Protein AF-0000000087667929 (afdb_homodimer)

pLDDT: mean 86.93, std 15.24, range [21.59, 98.5]

Foldseek 3Di:
DPFDFDFLVPDDFPAAQWKWWKDQVLLQKTKIKHKHWPQLQLQCVLVVDDPLQSFLLQQLQQVQQRVVCPDPAFWKKKKWWAADAQFGIWIWMDGPPFEIWIFTDGHPVRVVVCVVVVNSANLRRHDWTKIKIKTGRDDVDDIDIDIDISDSDHPQVRVQVSCCPVVVWRKGKDKAKDWDWDADPVRHIDIIIMMMMMMMTRHDPDCVLSDDFDPDDPDDDPPRPGPDHRPSVVLLNVLRVPDDNCLGGPSVCGGSNSQCVRRVVRRMTIGDIHGHHHDDPDDPVVVLVVLLPDDLVVQVVQDDPQWRWDADSINRDIDIDHSVSSDDPD/DPFDFDQLVVDDFPAAQWKWWKDQVLLQKTKIKHKHWPQLQLQCVLVVDDPLQSFLLQQLQQVQQRVVCPDPAFWKKKKWWAADAQFGIWIWMDGPPFEIWIFTDGHPVRVVVCVVVVNSANLRRHHWTKIKIKTGRDDVDDIDIDIDISDSDHPQVRVQVSCCPVVVWRKGKDKAKDWDWDADPVRHIDIIIMMMMMMMTRHDPDCVLSDDFDPPDPDPDPPRPGPDHRPSVVLLNVLRVVDDNCLGGPSVCGGSNSQCVRRVVRRMTIGDIHGHHHDDPDDPVVVLVVLLPDDLVVQVVQDDPQWHWDADSINRDIDIDHSVSSDDDD

Radius of gyration: 27.66 Å; Cα contacts (8 Å, |Δi|>4): 1406; chains: 2; bounding box: 73×86×80 Å

Solvent-accessible surface area (backbone atoms only — not comparable to full-atom values): 34828 Å² total; per-residue (Å²): 130,82,76,76,64,43,53,54,91,74,56,77,73,70,55,64,33,19,38,33,37,34,35,24,68,71,40,29,30,38,36,35,32,32,28,34,24,73,46,50,28,55,59,44,56,76,67,62,52,58,65,59,57,39,40,45,50,40,36,46,41,42,53,28,50,57,55,38,68,62,53,55,53,61,35,36,32,34,39,36,37,42,28,74,24,29,35,33,33,38,40,20,37,22,35,61,85,35,30,30,44,46,38,73,46,65,41,70,68,53,37,52,53,28,56,74,69,67,44,57,49,62,28,53,28,29,30,53,40,37,38,34,43,35,40,34,59,46,93,81,42,74,46,36,36,37,38,36,63,40,80,61,56,47,72,38,56,50,53,21,49,47,32,36,66,76,61,53,29,54,39,50,47,46,65,18,53,40,80,42,79,47,60,45,98,85,64,44,84,35,80,43,41,24,20,9,32,38,39,43,33,49,60,56,89,56,67,75,61,54,36,46,43,53,79,73,57,89,73,83,71,77,79,64,65,76,41,65,66,38,66,43,45,53,51,52,53,54,45,61,67,65,63,47,52,60,63,36,39,36,84,84,53,43,62,56,51,51,51,42,73,62,31,52,92,40,54,42,31,38,43,80,58,42,63,50,41,70,45,68,86,78,42,72,68,59,53,48,55,58,56,50,72,48,51,72,68,58,50,58,71,50,45,54,95,75,26,34,70,48,62,41,78,54,76,61,51,69,46,76,38,52,59,77,76,51,55,72,84,125,128,81,75,74,66,43,52,55,90,75,54,78,72,71,54,63,34,20,39,34,38,34,37,25,68,70,39,29,31,38,36,35,32,33,28,34,24,72,45,52,29,55,59,46,55,73,67,63,53,57,68,60,57,38,40,45,50,39,36,47,40,43,53,30,49,58,56,38,69,64,55,55,53,61,34,35,31,33,38,37,38,43,29,75,24,28,36,34,34,39,39,21,38,22,34,59,89,36,30,30,43,46,38,74,45,66,41,68,68,52,38,52,52,27,55,73,68,67,45,57,48,62,28,53,27,30,31,54,41,37,37,34,43,34,40,35,59,46,91,83,42,74,46,38,38,38,37,37,61,40,80,61,57,46,72,38,56,51,52,22,49,48,33,37,66,76,60,55,29,54,38,49,46,48,67,16,54,42,80,43,78,47,59,45,98,84,66,45,83,37,81,44,42,26,18,9,32,37,40,42,32,49,60,56,90,55,66,77,60,54,36,46,42,53,78,75,57,86,76,83,70,77,79,63,65,76,42,66,64,38,66,45,46,52,50,52,51,54,45,60,67,66,62,47,52,62,62,36,38,37,84,83,53,45,62,57,52,51,49,42,72,64,31,52,93,40,53,42,31,37,41,80,57,43,63,50,41,70,46,69,86,78,42,72,68,59,52,49,56,58,54,50,72,48,51,71,67,58,49,58,71,50,44,54,96,76,25,34,71,49,62,41,77,54,77,63,52,70,46,77,37,52,60,76,75,51,54,70,85,124

Nearest PDB structures (foldseek):
  1vq0-assembly1_B  TM=7.973E-01  e=7.414E-22  Thermotoga maritima
  1vzy-assembly1_A  TM=7.755E-01  e=7.350E-21  Bacillus subtilis subsp. subtilis str. 168
  3m7m-assembly1_X  TM=8.673E-01  e=1.211E-18  Escherichia coli K-12
  1hw7-assembly1_A-2  TM=6.916E-01  e=9.088E-19  Escherichia coli
  1i7f-assembly1_A-2  TM=6.884E-01  e=6.387E-18  Escherichia coli

Organism: NCBI:txid484088

Structure (mmCIF, N/CA/C/O backbone):
data_AF-0000000087667929-model_v1
#
loop_
_entity.id
_entity.type
_entity.pdbx_description
1 polymer 'Hsp33 family molecular chaperone'
#
loop_
_atom_site.group_PDB
_atom_site.id
_atom_site.type_symbol
_atom_site.label_atom_id
_atom_site.label_alt_id
_atom_site.label_comp_id
_atom_site.label_asym_id
_atom_site.label_entity_id
_atom_site.label_seq_id
_atom_site.pdbx_PDB_ins_code
_atom_site.Cartn_x
_atom_site.Cartn_y
_atom_site.Cartn_z
_atom_site.occupancy
_atom_site.B_iso_or_equiv
_atom_site.auth_seq_id
_atom_site.auth_comp_id
_atom_site.auth_asym_id
_atom_site.auth_atom_id
_atom_site.pdbx_PDB_model_num
ATOM 1 N N . MET A 1 1 ? -27.391 11.938 -8.742 1 22.92 1 MET A N 1
ATOM 2 C CA . MET A 1 1 ? -27.234 13.367 -8.992 1 22.92 1 MET A CA 1
ATOM 3 C C . MET A 1 1 ? -25.766 13.734 -9.125 1 22.92 1 MET A C 1
ATOM 5 O O . MET A 1 1 ? -24.969 13.469 -8.227 1 22.92 1 MET A O 1
ATOM 9 N N . ALA A 1 2 ? -25.188 13.758 -10.352 1 35.25 2 ALA A N 1
ATOM 10 C CA . ALA A 1 2 ? -23.844 14.219 -10.641 1 35.25 2 ALA A CA 1
ATOM 11 C C . ALA A 1 2 ? -23.5 15.469 -9.836 1 35.25 2 ALA A C 1
ATOM 13 O O . ALA A 1 2 ? -24.188 16.5 -9.961 1 35.25 2 ALA A O 1
ATOM 14 N N . GLU A 1 3 ? -22.891 15.367 -8.75 1 39.5 3 GLU A N 1
ATOM 15 C CA . GLU A 1 3 ? -22.594 16.578 -7.992 1 39.5 3 GLU A CA 1
ATOM 16 C C . GLU A 1 3 ? -22.062 17.688 -8.898 1 39.5 3 GLU A C 1
ATOM 18 O O . GLU A 1 3 ? -21.219 17.422 -9.766 1 39.5 3 GLU A O 1
ATOM 23 N N . SER A 1 4 ? -22.797 18.688 -9 1 45.97 4 SER A N 1
ATOM 24 C CA . SER A 1 4 ? -22.609 19.859 -9.859 1 45.97 4 SER A CA 1
ATOM 25 C C . SER A 1 4 ? -21.203 20.453 -9.68 1 45.97 4 SER A C 1
ATOM 27 O O . SER A 1 4 ? -20.859 20.906 -8.586 1 45.97 4 SER A O 1
ATOM 29 N N . ALA A 1 5 ? -20.297 20.016 -10.367 1 54.88 5 ALA A N 1
ATOM 30 C CA . ALA A 1 5 ? -19 20.688 -10.469 1 54.88 5 ALA A CA 1
ATOM 31 C C . ALA A 1 5 ? -19.188 22.156 -10.836 1 54.88 5 ALA A C 1
ATOM 33 O O . ALA A 1 5 ? -19.891 22.484 -11.797 1 54.88 5 ALA A O 1
ATOM 34 N N . ALA A 1 6 ? -18.891 23.109 -9.914 1 47.69 6 ALA A N 1
ATOM 35 C CA . ALA A 1 6 ? -18.906 24.516 -10.273 1 47.69 6 ALA A CA 1
ATOM 36 C C . ALA A 1 6 ? -17.547 24.953 -10.812 1 47.69 6 ALA A C 1
ATOM 38 O O . ALA A 1 6 ? -16.5 24.5 -10.328 1 47.69 6 ALA A O 1
ATOM 39 N N . SER A 1 7 ? -17.547 25.656 -11.836 1 52.34 7 SER A N 1
ATOM 40 C CA . SER A 1 7 ? -16.312 26.328 -12.25 1 52.34 7 SER A CA 1
ATOM 41 C C . SER A 1 7 ? -15.812 27.266 -11.164 1 52.34 7 SER A C 1
ATOM 43 O O . SER A 1 7 ? -16.609 27.844 -10.414 1 52.34 7 SER A O 1
ATOM 45 N N . LEU A 1 8 ? -14.609 27.297 -10.68 1 53.62 8 LEU A N 1
ATOM 46 C CA . LEU A 1 8 ? -14 28.016 -9.562 1 53.62 8 LEU A CA 1
ATOM 47 C C . LEU A 1 8 ? -14.492 29.453 -9.516 1 53.62 8 LEU A C 1
ATOM 49 O O . LEU A 1 8 ? -14.57 30.062 -8.438 1 53.62 8 LEU A O 1
ATOM 53 N N . GLY A 1 9 ? -14.898 30.078 -10.648 1 47.22 9 GLY A N 1
ATOM 54 C CA . GLY A 1 9 ? -15.391 31.453 -10.594 1 47.22 9 GLY A CA 1
ATOM 55 C C . GLY A 1 9 ? -16.672 31.594 -9.797 1 47.22 9 GLY A C 1
ATOM 56 O O . GLY A 1 9 ? -17.062 32.688 -9.422 1 47.22 9 GLY A O 1
ATOM 57 N N . GLN A 1 10 ? -17.375 30.562 -9.625 1 50.12 10 GLN A N 1
ATOM 58 C CA . GLN A 1 10 ? -18.703 30.641 -9.016 1 50.12 10 GLN A CA 1
ATOM 59 C C . GLN A 1 10 ? -18.656 30.219 -7.551 1 50.12 10 GLN A C 1
ATOM 61 O O . GLN A 1 10 ? -19.688 30.203 -6.871 1 50.12 10 GLN A O 1
ATOM 66 N N . PHE A 1 11 ? -17.5 29.828 -7.094 1 52.03 11 PHE A N 1
ATOM 67 C CA . PHE A 1 11 ? -17.516 29.141 -5.805 1 52.03 11 PHE A CA 1
ATOM 68 C C . PHE A 1 11 ? -17.219 30.125 -4.672 1 52.03 11 PHE A C 1
ATOM 70 O O . PHE A 1 11 ? -16.406 31.047 -4.836 1 52.03 11 PHE A O 1
ATOM 77 N N . ASP A 1 12 ? -18.109 30.172 -3.773 1 65.44 12 ASP A N 1
ATOM 78 C CA . ASP A 1 12 ? -17.781 30.688 -2.449 1 65.44 12 ASP A CA 1
ATOM 79 C C . ASP A 1 12 ? -16.609 29.922 -1.838 1 65.44 12 ASP A C 1
ATOM 81 O O . ASP A 1 12 ? -16.406 28.75 -2.15 1 65.44 12 ASP A O 1
ATOM 85 N N . PHE A 1 13 ? -15.625 30.578 -1.17 1 83.44 13 PHE A N 1
ATOM 86 C CA . PHE A 1 13 ? -14.445 30 -0.544 1 83.44 13 PHE A CA 1
ATOM 87 C C . PHE A 1 13 ? -14.844 29 0.536 1 83.44 13 PHE A C 1
ATOM 89 O O . PHE A 1 13 ? -15.727 29.281 1.349 1 83.44 13 PHE A O 1
ATOM 96 N N . ALA A 1 14 ? -14.359 27.797 0.462 1 88.38 14 ALA A N 1
ATOM 97 C CA . ALA A 1 14 ? -14.625 26.734 1.43 1 88.38 14 ALA A CA 1
ATOM 98 C C . ALA A 1 14 ? -14.219 27.172 2.838 1 88.38 14 ALA A C 1
ATOM 100 O O . ALA A 1 14 ? -14.867 26.797 3.816 1 88.38 14 ALA A O 1
ATOM 101 N N . GLY A 1 15 ? -13.258 28.094 2.92 1 91.81 15 GLY A N 1
ATOM 102 C CA . GLY A 1 15 ? -12.75 28.5 4.219 1 91.81 15 GLY A CA 1
ATOM 103 C C . GLY A 1 15 ? -11.836 27.484 4.859 1 91.81 15 GLY A C 1
ATOM 104 O O . GLY A 1 15 ? -11.492 26.469 4.238 1 91.81 15 GLY A O 1
ATOM 105 N N . ASP A 1 16 ? -11.438 27.766 6.086 1 94.94 16 ASP A N 1
ATOM 106 C CA . ASP A 1 16 ? -10.523 26.891 6.812 1 94.94 16 ASP A CA 1
ATOM 107 C C . ASP A 1 16 ? -11.195 25.578 7.176 1 94.94 16 ASP A C 1
ATOM 109 O O . ASP A 1 16 ? -12.406 25.531 7.387 1 94.94 16 ASP A O 1
ATOM 113 N N . ASP A 1 17 ? -10.406 24.531 7.266 1 97.88 17 ASP A N 1
ATOM 114 C CA . ASP A 1 17 ? -10.812 23.219 7.773 1 97.88 17 ASP A CA 1
ATOM 115 C C . ASP A 1 17 ? -11.852 22.578 6.859 1 97.88 17 ASP A C 1
ATOM 117 O O . ASP A 1 17 ? -12.773 21.906 7.336 1 97.88 17 ASP A O 1
ATOM 121 N N . HIS A 1 18 ? -11.766 22.906 5.598 1 97.31 18 HIS A N 1
ATOM 122 C CA . HIS A 1 18 ? -12.547 22.25 4.551 1 97.31 18 HIS A CA 1
ATOM 123 C C . HIS A 1 18 ? -11.648 21.75 3.424 1 97.31 18 HIS A C 1
ATOM 125 O O . HIS A 1 18 ? -10.891 22.531 2.834 1 97.31 18 HIS A O 1
ATOM 131 N N . VAL A 1 19 ? -11.734 20.484 3.146 1 97.56 19 VAL A N 1
ATOM 132 C CA . VAL A 1 19 ? -10.977 19.891 2.039 1 97.56 19 VAL A CA 1
ATOM 133 C C . VAL A 1 19 ? -11.734 20.109 0.73 1 97.56 19 VAL A C 1
ATOM 135 O O . VAL A 1 19 ? -12.938 19.844 0.647 1 97.56 19 VAL A O 1
ATOM 138 N N . VAL A 1 20 ? -11.047 20.609 -0.287 1 96.56 20 VAL A N 1
ATOM 139 C CA . VAL A 1 20 ? -11.672 20.891 -1.578 1 96.56 20 VAL A CA 1
ATOM 140 C C . VAL A 1 20 ? -11.141 19.906 -2.625 1 96.56 20 VAL A C 1
ATOM 142 O O . VAL A 1 20 ? -10.008 20.047 -3.098 1 96.56 20 VAL A O 1
ATOM 145 N N . PRO A 1 21 ? -11.961 18.891 -2.99 1 95.19 21 PRO A N 1
ATOM 146 C CA . PRO A 1 21 ? -11.57 18.078 -4.141 1 95.19 21 PRO A CA 1
ATOM 147 C C . PRO A 1 21 ? -11.633 18.844 -5.461 1 95.19 21 PRO A C 1
ATOM 149 O O . PRO A 1 21 ? -12.477 19.719 -5.629 1 95.19 21 PRO A O 1
ATOM 152 N N . PHE A 1 22 ? -10.727 18.516 -6.387 1 94.94 22 PHE A N 1
ATOM 153 C CA . PHE A 1 22 ? -10.742 19.219 -7.664 1 94.94 22 PHE A CA 1
ATOM 154 C C . PHE A 1 22 ? -10.281 18.297 -8.789 1 94.94 22 PHE A C 1
ATOM 156 O O . PHE A 1 22 ? -9.766 17.203 -8.531 1 94.94 22 PHE A O 1
ATOM 163 N N . GLN A 1 23 ? -10.539 18.656 -9.961 1 94.44 23 GLN A N 1
ATOM 164 C CA . GLN A 1 23 ? -10.117 17.969 -11.18 1 94.44 23 GLN A CA 1
ATOM 165 C C . GLN A 1 23 ? -9.68 18.953 -12.25 1 94.44 23 GLN A C 1
ATOM 167 O O . GLN A 1 23 ? -10.258 20.031 -12.375 1 94.44 23 GLN A O 1
ATOM 172 N N . VAL A 1 24 ? -8.609 18.625 -12.898 1 95.5 24 VAL A N 1
ATOM 173 C CA . VAL A 1 24 ? -8.125 19.406 -14.039 1 95.5 24 VAL A CA 1
ATOM 174 C C . VAL A 1 24 ? -8.172 18.547 -15.305 1 95.5 24 VAL A C 1
ATOM 176 O O . VAL A 1 24 ? -7.195 17.891 -15.664 1 95.5 24 VAL A O 1
ATOM 179 N N . ASP A 1 25 ? -9.141 18.641 -16.078 1 89.62 25 ASP A N 1
ATOM 180 C CA . ASP A 1 25 ? -9.398 17.75 -17.219 1 89.62 25 ASP A CA 1
ATOM 181 C C . ASP A 1 25 ? -8.305 17.875 -18.266 1 89.62 25 ASP A C 1
ATOM 183 O O . ASP A 1 25 ? -7.844 16.875 -18.812 1 89.62 25 ASP A O 1
ATOM 187 N N . GLY A 1 26 ? -7.898 19 -18.531 1 92.19 26 GLY A N 1
ATOM 188 C CA . GLY A 1 26 ? -6.91 19.25 -19.562 1 92.19 26 GLY A CA 1
ATOM 189 C C . GLY A 1 26 ? -5.555 18.641 -19.25 1 92.19 26 GLY A C 1
ATOM 190 O O . GLY A 1 26 ? -4.711 18.516 -20.141 1 92.19 26 GLY A O 1
ATOM 191 N N . LEU A 1 27 ? -5.367 18.203 -18 1 94.25 27 LEU A N 1
ATOM 192 C CA . LEU A 1 27 ? -4.078 17.656 -17.594 1 94.25 27 LEU A CA 1
ATOM 193 C C . LEU A 1 27 ? -4.227 16.25 -17.062 1 94.25 27 LEU A C 1
ATOM 195 O O . LEU A 1 27 ? -3.25 15.633 -16.625 1 94.25 27 LEU A O 1
ATOM 199 N N . ASP A 1 28 ? -5.469 15.734 -17.031 1 92.31 28 ASP A N 1
ATOM 200 C CA . ASP A 1 28 ? -5.75 14.414 -16.469 1 92.31 28 ASP A CA 1
ATOM 201 C C . ASP A 1 28 ? -5.289 14.312 -15.023 1 92.31 28 ASP A C 1
ATOM 203 O O . ASP A 1 28 ? -4.625 13.344 -14.641 1 92.31 28 ASP A O 1
ATOM 207 N N . VAL A 1 29 ? -5.629 15.383 -14.289 1 94.38 29 VAL A N 1
ATOM 208 C CA . VAL A 1 29 ? -5.203 15.453 -12.891 1 94.38 29 VAL A CA 1
ATOM 209 C C . VAL A 1 29 ? -6.426 15.531 -11.984 1 94.38 29 VAL A C 1
ATOM 211 O O . VAL A 1 29 ? -7.398 16.219 -12.305 1 94.38 29 VAL A O 1
ATOM 214 N N . ARG A 1 30 ? -6.363 14.844 -10.945 1 94 30 ARG A N 1
ATOM 215 C CA . ARG A 1 30 ? -7.285 14.961 -9.82 1 94 30 ARG A CA 1
ATOM 216 C C . ARG A 1 30 ? -6.531 15.227 -8.523 1 94 30 ARG A C 1
ATOM 218 O O . ARG A 1 30 ? -5.367 14.852 -8.391 1 94 30 ARG A O 1
ATOM 225 N N . GLY A 1 31 ? -7.234 15.914 -7.633 1 95.56 31 GLY A N 1
ATOM 226 C CA . GLY A 1 31 ? -6.531 16.219 -6.398 1 95.56 31 GLY A CA 1
ATOM 227 C C . GLY A 1 31 ? -7.445 16.75 -5.309 1 95.56 31 GLY A C 1
ATOM 228 O O . GLY A 1 31 ? -8.672 16.672 -5.422 1 95.56 31 GLY A O 1
ATOM 229 N N . ARG A 1 32 ? -6.797 17.141 -4.238 1 97.56 32 ARG A N 1
ATOM 230 C CA . ARG A 1 32 ? -7.414 17.781 -3.088 1 97.56 32 ARG A CA 1
ATOM 231 C C . ARG A 1 32 ? -6.512 18.875 -2.516 1 97.56 32 ARG A C 1
ATOM 233 O O . ARG A 1 32 ? -5.285 18.75 -2.578 1 97.56 32 ARG A O 1
ATOM 240 N N . ALA A 1 33 ? -7.176 19.844 -2.033 1 98 33 ALA A N 1
ATOM 241 C CA . ALA A 1 33 ? -6.48 20.953 -1.362 1 98 33 ALA A CA 1
ATOM 242 C C . ALA A 1 33 ? -7.195 21.344 -0.073 1 98 33 ALA A C 1
ATOM 244 O O . ALA A 1 33 ? -8.414 21.188 0.041 1 98 33 ALA A O 1
ATOM 245 N N . VAL A 1 34 ? -6.359 21.875 0.867 1 98 34 VAL A N 1
ATOM 246 C CA . VAL A 1 34 ? -6.977 22.25 2.137 1 98 34 VAL A CA 1
ATOM 247 C C . VAL A 1 34 ? -6.141 23.328 2.824 1 98 34 VAL A C 1
ATOM 249 O O . VAL A 1 34 ? -4.926 23.391 2.625 1 98 34 VAL A O 1
ATOM 252 N N . GLN A 1 35 ? -6.812 24.156 3.494 1 97.5 35 GLN A N 1
ATOM 253 C CA . GLN A 1 35 ? -6.227 25.031 4.504 1 97.5 35 GLN A CA 1
ATOM 254 C C . GLN A 1 35 ? -6.832 24.766 5.879 1 97.5 35 GLN A C 1
ATOM 256 O O . GLN A 1 35 ? -8.055 24.75 6.035 1 97.5 35 GLN A O 1
ATOM 261 N N . LEU A 1 36 ? -5.938 24.484 6.789 1 97.94 36 LEU A N 1
ATOM 262 C CA . LEU A 1 36 ? -6.367 24.203 8.148 1 97.94 36 LEU A CA 1
ATOM 263 C C . LEU A 1 36 ? -6.066 25.375 9.078 1 97.94 36 LEU A C 1
ATOM 265 O O . LEU A 1 36 ? -4.984 25.969 9.008 1 97.94 36 LEU A O 1
ATOM 269 N N . GLY A 1 37 ? -7.043 25.734 9.93 1 96.19 37 GLY A N 1
ATOM 270 C CA . GLY A 1 37 ? -6.879 26.828 10.867 1 96.19 37 GLY A CA 1
ATOM 271 C C . GLY A 1 37 ? -7.352 26.484 12.273 1 96.19 37 GLY A C 1
ATOM 272 O O . GLY A 1 37 ? -6.594 25.922 13.062 1 96.19 37 GLY A O 1
ATOM 273 N N . PRO A 1 38 ? -8.664 26.75 12.539 1 94.94 38 PRO A N 1
ATOM 274 C CA . PRO A 1 38 ? -9.172 26.547 13.906 1 94.94 38 PRO A CA 1
ATOM 275 C C . PRO A 1 38 ? -8.945 25.125 14.406 1 94.94 38 PRO A C 1
ATOM 277 O O . PRO A 1 38 ? -8.531 24.922 15.555 1 94.94 38 PRO A O 1
ATOM 280 N N . MET A 1 39 ? -9.211 24.156 13.625 1 96.44 39 MET A N 1
ATOM 281 C CA . MET A 1 39 ? -9.039 22.766 14.039 1 96.44 39 MET A CA 1
ATOM 282 C C . MET A 1 39 ? -7.57 22.469 14.352 1 96.44 39 MET A C 1
ATOM 284 O O . MET A 1 39 ? -7.262 21.859 15.367 1 96.44 39 MET A O 1
ATOM 288 N N . LEU A 1 40 ? -6.762 22.922 13.484 1 97.56 40 LEU A N 1
ATOM 289 C CA . LEU A 1 40 ? -5.328 22.719 13.656 1 97.56 40 LEU A CA 1
ATOM 290 C C . LEU A 1 40 ? -4.828 23.406 14.922 1 97.56 40 LEU A C 1
ATOM 292 O O . LEU A 1 40 ? -4.07 22.828 15.695 1 97.56 40 LEU A O 1
ATOM 296 N N . ASP A 1 41 ? -5.281 24.609 15.055 1 94.88 41 ASP A N 1
ATOM 297 C CA . ASP A 1 41 ? -4.891 25.406 16.219 1 94.88 41 ASP A CA 1
ATOM 298 C C . ASP A 1 41 ? -5.262 24.688 17.516 1 94.88 41 ASP A C 1
ATOM 300 O O . ASP A 1 41 ? -4.461 24.641 18.453 1 94.88 41 ASP A O 1
ATOM 304 N N . ALA A 1 42 ? -6.402 24.203 17.578 1 94.69 42 ALA A N 1
ATOM 305 C CA . ALA A 1 42 ? -6.883 23.5 18.781 1 94.69 42 ALA A CA 1
ATOM 306 C C . ALA A 1 42 ? -6.012 22.297 19.094 1 94.69 42 ALA A C 1
ATOM 308 O O . ALA A 1 42 ? -5.645 22.062 20.25 1 94.69 42 ALA A O 1
ATOM 309 N N . ILE A 1 43 ? -5.629 21.516 18.094 1 95.38 43 ILE A N 1
ATOM 310 C CA . ILE A 1 43 ? -4.84 20.297 18.266 1 95.38 43 ILE A CA 1
ATOM 311 C C . ILE A 1 43 ? -3.438 20.656 18.75 1 95.38 43 ILE A C 1
ATOM 313 O O . ILE A 1 43 ? -2.92 20.047 19.672 1 95.38 43 ILE A O 1
ATOM 317 N N . LEU A 1 44 ? -2.855 21.656 18.203 1 96.19 44 LEU A N 1
ATOM 318 C CA . LEU A 1 44 ? -1.471 22 18.5 1 96.19 44 LEU A CA 1
ATOM 319 C C . LEU A 1 44 ? -1.369 22.719 19.844 1 96.19 44 LEU A C 1
ATOM 321 O O . LEU A 1 44 ? -0.427 22.484 20.609 1 96.19 44 LEU A O 1
ATOM 325 N N . GLU A 1 45 ? -2.301 23.531 20.156 1 91.38 45 GLU A N 1
ATOM 326 C CA . GLU A 1 45 ? -2.252 24.344 21.375 1 91.38 45 GLU A CA 1
ATOM 327 C C . GLU A 1 45 ? -2.473 23.5 22.625 1 91.38 45 GLU A C 1
ATOM 329 O O . GLU A 1 45 ? -1.939 23.797 23.688 1 91.38 45 GLU A O 1
ATOM 334 N N . ARG A 1 46 ? -3.211 22.516 22.422 1 90.88 46 ARG A N 1
ATOM 335 C CA . ARG A 1 46 ? -3.543 21.672 23.562 1 90.88 46 ARG A CA 1
ATOM 336 C C . ARG A 1 46 ? -2.285 21.078 24.188 1 90.88 46 ARG A C 1
ATOM 338 O O . ARG A 1 46 ? -2.24 20.828 25.406 1 90.88 46 ARG A O 1
ATOM 345 N N . HIS A 1 47 ? -1.257 20.906 23.484 1 90.75 47 HIS A N 1
ATOM 346 C CA . HIS A 1 47 ? -0.035 20.281 23.984 1 90.75 47 HIS A CA 1
ATOM 347 C C . HIS A 1 47 ? 1.098 21.297 24.094 1 90.75 47 HIS A C 1
ATOM 349 O O . HIS A 1 47 ? 2.191 20.953 24.562 1 90.75 47 HIS A O 1
ATOM 355 N N . HIS A 1 48 ? 0.856 22.469 23.672 1 91.56 48 HIS A N 1
ATOM 356 C CA . HIS A 1 48 ? 1.854 23.531 23.688 1 91.56 48 HIS A CA 1
ATOM 357 C C . HIS A 1 48 ? 3.178 23.047 23.109 1 91.56 48 HIS A C 1
ATOM 359 O O . HIS A 1 48 ? 4.23 23.203 23.734 1 91.56 48 HIS A O 1
ATOM 365 N N . TYR A 1 49 ? 3.125 22.516 22 1 95.94 49 TYR A N 1
ATOM 366 C CA . TYR A 1 49 ? 4.316 22.016 21.328 1 95.94 49 TYR A CA 1
ATOM 367 C C . TYR A 1 49 ? 5.285 23.156 21.016 1 95.94 49 TYR A C 1
ATOM 369 O O . TYR A 1 49 ? 4.863 24.25 20.641 1 95.94 49 TYR A O 1
ATOM 377 N N . PRO A 1 50 ? 6.609 22.797 21.172 1 96.38 50 PRO A N 1
ATOM 378 C CA . PRO A 1 50 ? 7.555 23.75 20.578 1 96.38 50 PRO A CA 1
ATOM 379 C C . PRO A 1 50 ? 7.332 23.969 19.094 1 96.38 50 PRO A C 1
ATOM 381 O O . PRO A 1 50 ? 6.883 23.047 18.391 1 96.38 50 PRO A O 1
ATOM 384 N N . ALA A 1 51 ? 7.703 25.109 18.578 1 96.25 51 ALA A N 1
ATOM 385 C CA . ALA A 1 51 ? 7.344 25.547 17.234 1 96.25 51 ALA A CA 1
ATOM 386 C C . ALA A 1 51 ? 7.797 24.547 16.172 1 96.25 51 ALA A C 1
ATOM 388 O O . ALA A 1 51 ? 7.027 24.188 15.281 1 96.25 51 ALA A O 1
ATOM 389 N N . PRO A 1 52 ? 9.07 24.031 16.25 1 97.19 52 PRO A N 1
ATOM 390 C CA . PRO A 1 52 ? 9.484 23.078 15.211 1 97.19 52 PR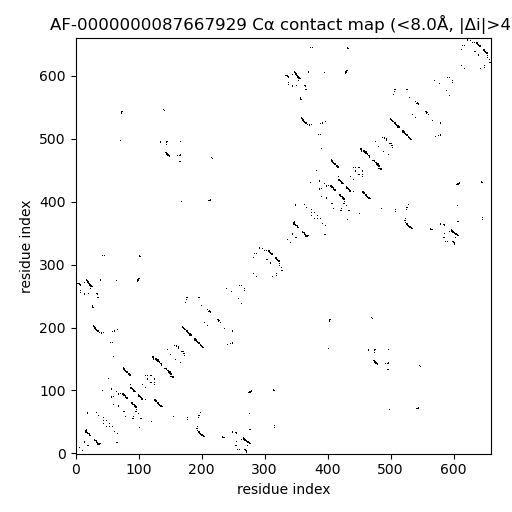O A CA 1
ATOM 391 C C . PRO A 1 52 ? 8.648 21.797 15.211 1 97.19 52 PRO A C 1
ATOM 393 O O . PRO A 1 52 ? 8.359 21.25 14.148 1 97.19 52 PRO A O 1
ATOM 396 N N . VAL A 1 53 ? 8.266 21.359 16.375 1 97.69 53 VAL A N 1
ATOM 397 C CA . VAL A 1 53 ? 7.453 20.141 16.5 1 97.69 53 VAL A CA 1
ATOM 398 C C . VAL A 1 53 ? 6.039 20.422 15.984 1 97.69 53 VAL A C 1
ATOM 400 O O . VAL A 1 53 ? 5.461 19.594 15.273 1 97.69 53 VAL A O 1
ATOM 403 N N . ALA A 1 54 ? 5.52 21.562 16.344 1 97.69 54 ALA A N 1
ATOM 404 C CA . ALA A 1 54 ? 4.184 21.953 15.906 1 97.69 54 ALA A CA 1
ATOM 405 C C . ALA A 1 54 ? 4.109 22.031 14.383 1 97.69 54 ALA A C 1
ATOM 407 O O . ALA A 1 54 ? 3.137 21.562 13.781 1 97.69 54 ALA A O 1
ATOM 408 N N . ARG A 1 55 ? 5.117 22.609 13.805 1 97 55 ARG A N 1
ATOM 409 C CA . ARG A 1 55 ? 5.16 22.734 12.352 1 97 55 ARG A CA 1
ATOM 410 C C . ARG A 1 55 ? 5.172 21.375 11.688 1 97 55 ARG A C 1
ATOM 412 O O . ARG A 1 55 ? 4.438 21.125 10.727 1 97 55 ARG A O 1
ATOM 419 N N . LEU A 1 56 ? 6.008 20.516 12.188 1 97.5 56 LEU A N 1
ATOM 420 C CA . LEU A 1 56 ? 6.113 19.172 11.656 1 97.5 56 LEU A CA 1
ATOM 421 C C . LEU A 1 56 ? 4.789 18.422 11.789 1 97.5 56 LEU A C 1
ATOM 423 O O . LEU A 1 56 ? 4.332 17.781 10.836 1 97.5 56 LEU A O 1
ATOM 427 N N . LEU A 1 57 ? 4.18 18.484 12.945 1 98 57 LEU A N 1
ATOM 428 C CA . LEU A 1 57 ? 2.906 17.812 13.18 1 98 57 LEU A CA 1
ATOM 429 C C . LEU A 1 57 ? 1.812 18.406 12.297 1 98 57 LEU A C 1
ATOM 431 O O . LEU A 1 57 ? 0.949 17.672 11.805 1 98 57 LEU A O 1
ATOM 435 N N . ALA A 1 58 ? 1.84 19.688 12.117 1 98.12 58 ALA A N 1
ATOM 436 C CA . ALA A 1 58 ? 0.864 20.344 11.258 1 98.12 58 ALA A CA 1
ATOM 437 C C . ALA A 1 58 ? 0.928 19.797 9.836 1 98.12 58 ALA A C 1
ATOM 439 O O . ALA A 1 58 ? -0.105 19.516 9.227 1 98.12 58 ALA A O 1
ATOM 440 N N . GLU A 1 59 ? 2.092 19.641 9.312 1 97.62 59 GLU A N 1
ATOM 441 C CA . GLU A 1 59 ? 2.254 19.094 7.973 1 97.62 59 GLU A CA 1
ATOM 442 C C . GLU A 1 59 ? 1.717 17.672 7.895 1 97.62 59 GLU A C 1
ATOM 444 O O . GLU A 1 59 ? 1.061 17.297 6.918 1 97.62 59 GLU A O 1
ATOM 449 N N . ALA A 1 60 ? 1.996 16.922 8.898 1 98.06 60 ALA A N 1
ATOM 450 C CA . ALA A 1 60 ? 1.498 15.547 8.945 1 98.06 60 ALA A CA 1
ATOM 451 C C . ALA A 1 60 ? -0.028 15.523 8.977 1 98.06 60 ALA A C 1
ATOM 453 O O . ALA A 1 60 ? -0.654 14.664 8.352 1 98.06 60 ALA A O 1
ATOM 454 N N . ILE A 1 61 ? -0.576 16.391 9.727 1 98.44 61 ILE A N 1
ATOM 455 C CA . ILE A 1 61 ? -2.029 16.484 9.828 1 98.44 61 ILE A CA 1
ATOM 456 C C . ILE A 1 61 ? -2.619 16.828 8.461 1 98.44 61 ILE A C 1
ATOM 458 O O . ILE A 1 61 ? -3.602 16.219 8.031 1 98.44 61 ILE A O 1
ATOM 462 N N . VAL A 1 62 ? -2.014 17.797 7.797 1 98.5 62 VAL A N 1
ATOM 463 C CA . VAL A 1 62 ? -2.48 18.188 6.469 1 98.5 62 VAL A CA 1
ATOM 464 C C . VAL A 1 62 ? -2.426 16.969 5.539 1 98.5 62 VAL A C 1
ATOM 466 O O . VAL A 1 62 ? -3.398 16.672 4.84 1 98.5 62 VAL A O 1
ATOM 469 N N . LEU A 1 63 ? -1.298 16.281 5.535 1 97.81 63 LEU A N 1
ATOM 470 C CA . LEU A 1 63 ? -1.138 15.094 4.707 1 97.81 63 LEU A CA 1
ATOM 471 C C . LEU A 1 63 ? -2.217 14.062 5.023 1 97.81 63 LEU A C 1
ATOM 473 O O . LEU A 1 63 ? -2.834 13.508 4.113 1 97.81 63 LEU A O 1
ATOM 477 N N . THR A 1 64 ? -2.463 13.852 6.289 1 98 64 THR A N 1
ATOM 478 C CA . THR A 1 64 ? -3.439 12.875 6.754 1 98 64 THR A CA 1
ATOM 479 C C . THR A 1 64 ? -4.844 13.242 6.285 1 98 64 THR A C 1
ATOM 481 O O . THR A 1 64 ? -5.594 12.383 5.816 1 98 64 THR A O 1
ATOM 484 N N . VAL A 1 65 ? -5.156 14.461 6.387 1 98.06 65 VAL A N 1
ATOM 485 C CA . VAL A 1 65 ? -6.477 14.953 6.004 1 98.06 65 VAL A CA 1
ATOM 486 C C . VAL A 1 65 ? -6.66 14.812 4.496 1 98.06 65 VAL A C 1
ATOM 488 O O . VAL A 1 65 ? -7.711 14.359 4.031 1 98.06 65 VAL A O 1
ATOM 491 N N . LEU A 1 66 ? -5.676 15.219 3.713 1 97.5 66 LEU A N 1
ATOM 492 C CA . LEU A 1 66 ? -5.75 15.125 2.26 1 97.5 66 LEU A CA 1
ATOM 493 C C . LEU A 1 66 ? -5.957 13.688 1.817 1 97.5 66 LEU A C 1
ATOM 495 O O . LEU A 1 66 ? -6.809 13.406 0.971 1 97.5 66 LEU A O 1
ATOM 499 N N . LEU A 1 67 ? -5.234 12.773 2.396 1 94.38 67 LEU A N 1
ATOM 500 C CA . LEU A 1 67 ? -5.305 11.367 2.006 1 94.38 67 LEU A CA 1
ATOM 501 C C . LEU A 1 67 ? -6.531 10.703 2.613 1 94.38 67 LEU A C 1
ATOM 503 O O . LEU A 1 67 ? -7.207 9.914 1.947 1 94.38 67 LEU A O 1
ATOM 507 N N . GLY A 1 68 ? -6.848 11.016 3.83 1 94.56 68 GLY A N 1
ATOM 508 C CA . GLY A 1 68 ? -7.973 10.414 4.523 1 94.56 68 GLY A CA 1
ATOM 509 C C . GLY A 1 68 ? -9.312 10.719 3.873 1 94.56 68 GLY A C 1
ATOM 510 O O . GLY A 1 68 ? -10.18 9.844 3.789 1 94.56 68 GLY A O 1
ATOM 511 N N . THR A 1 69 ? -9.461 11.898 3.391 1 94.38 69 THR A N 1
ATOM 512 C CA . THR A 1 69 ? -10.734 12.305 2.791 1 94.38 69 THR A CA 1
ATOM 513 C C . THR A 1 69 ? -10.906 11.664 1.415 1 94.38 69 THR A C 1
ATOM 515 O O . THR A 1 69 ? -11.984 11.75 0.819 1 94.38 69 THR A O 1
ATOM 518 N N . SER A 1 70 ? -9.891 11.039 0.922 1 88.62 70 SER A N 1
ATOM 519 C CA . SER A 1 70 ? -9.977 10.359 -0.368 1 88.62 70 SER A CA 1
ATOM 520 C C . SER A 1 70 ? -10.453 8.922 -0.206 1 88.62 70 SER A C 1
ATOM 522 O O . SER A 1 70 ? -10.727 8.242 -1.194 1 88.62 70 SER A O 1
ATOM 524 N N . LEU A 1 71 ? -10.547 8.422 1.032 1 86.94 71 LEU A N 1
ATOM 525 C CA . LEU A 1 71 ? -10.977 7.051 1.271 1 86.94 71 LEU A CA 1
ATOM 526 C C . LEU A 1 71 ? -12.375 6.812 0.708 1 86.94 71 LEU A C 1
ATOM 528 O O . LEU A 1 71 ? -13.258 7.668 0.843 1 86.94 71 LEU A O 1
ATOM 532 N N . LYS A 1 72 ? -12.586 5.695 0.099 1 83.38 72 LYS A N 1
ATOM 533 C CA . LYS A 1 72 ? -13.859 5.387 -0.556 1 83.38 72 LYS A CA 1
ATOM 534 C C . LYS A 1 72 ? -14.719 4.473 0.31 1 83.38 72 LYS A C 1
ATOM 536 O O . LYS A 1 72 ? -15.711 3.918 -0.159 1 83.38 72 LYS A O 1
ATOM 541 N N . PHE A 1 73 ? -14.352 4.215 1.502 1 81 73 PHE A N 1
ATOM 542 C CA . PHE A 1 73 ? -15.094 3.404 2.461 1 81 73 PHE A CA 1
ATOM 543 C C . PHE A 1 73 ? -15 4.004 3.859 1 81 73 PHE A C 1
ATOM 545 O O . PHE A 1 73 ? -14.203 4.914 4.102 1 81 73 PHE A O 1
ATOM 552 N N . ASP A 1 74 ? -15.82 3.523 4.684 1 85 74 ASP A N 1
ATOM 553 C CA . ASP A 1 74 ? -15.766 3.965 6.074 1 85 74 ASP A CA 1
ATOM 554 C C . ASP A 1 74 ? -14.625 3.277 6.82 1 85 74 ASP A C 1
ATOM 556 O O . ASP A 1 74 ? -14.406 2.076 6.656 1 85 74 ASP A O 1
ATOM 560 N N . GLY A 1 75 ? -13.914 4.074 7.559 1 89.31 75 GLY A N 1
ATOM 561 C CA . GLY A 1 75 ? -12.805 3.537 8.328 1 89.31 75 GLY A CA 1
ATOM 562 C C . GLY A 1 75 ? -11.867 4.609 8.852 1 89.31 75 GLY A C 1
ATOM 563 O O . GLY A 1 75 ? -12.289 5.734 9.125 1 89.31 75 GLY A O 1
ATOM 564 N N . LYS A 1 76 ? -10.711 4.164 9.148 1 92.94 76 LYS A N 1
ATOM 565 C CA . LYS A 1 76 ? -9.688 5.039 9.719 1 92.94 76 LYS A CA 1
ATOM 566 C C . LYS A 1 76 ? -8.414 5.016 8.883 1 92.94 76 LYS A C 1
ATOM 568 O O . LYS A 1 76 ? -8.016 3.961 8.375 1 92.94 76 LYS A O 1
ATOM 573 N N . PHE A 1 77 ? -7.879 6.195 8.703 1 95.44 77 PHE A N 1
ATOM 574 C CA . PHE A 1 77 ? -6.586 6.367 8.055 1 95.44 77 PHE A CA 1
ATOM 575 C C . PHE A 1 77 ? -5.574 6.984 9.016 1 95.44 77 PHE A C 1
ATOM 577 O O . PHE A 1 77 ? -5.863 7.988 9.664 1 95.44 77 PHE A O 1
ATOM 584 N N . MET A 1 78 ? -4.375 6.383 9.055 1 96.19 78 MET A N 1
ATOM 585 C CA . MET A 1 78 ? -3.383 6.867 10.016 1 96.19 78 MET A CA 1
ATOM 586 C C . MET A 1 78 ? -2.023 7.047 9.344 1 96.19 78 MET A C 1
ATOM 588 O O . MET A 1 78 ? -1.593 6.195 8.562 1 96.19 78 MET A O 1
ATOM 592 N N . VAL A 1 79 ? -1.432 8.133 9.586 1 97 79 VAL A N 1
ATOM 593 C CA . VAL A 1 79 ? -0.032 8.391 9.258 1 97 79 VAL A CA 1
ATOM 594 C C . VAL A 1 79 ? 0.813 8.328 10.531 1 97 79 VAL A C 1
ATOM 596 O O . VAL A 1 79 ? 0.524 9.016 11.508 1 97 79 VAL A O 1
ATOM 599 N N . GLN A 1 80 ? 1.842 7.5 10.484 1 96.62 80 GLN A N 1
ATOM 600 C CA . GLN A 1 80 ? 2.688 7.348 11.664 1 96.62 80 GLN A CA 1
ATOM 601 C C . GLN A 1 80 ? 4.16 7.285 11.281 1 96.62 80 GLN A C 1
ATOM 603 O O . GLN A 1 80 ? 4.527 6.645 10.289 1 96.62 80 GLN A O 1
ATOM 608 N N . THR A 1 81 ? 4.922 8.023 11.984 1 95.88 81 THR A N 1
ATOM 609 C CA . THR A 1 81 ? 6.367 7.922 11.805 1 95.88 81 THR A CA 1
ATOM 610 C C . THR A 1 81 ? 7.035 7.426 13.086 1 95.88 81 THR A C 1
ATOM 612 O O . THR A 1 81 ? 6.598 7.758 14.188 1 95.88 81 THR A O 1
ATOM 615 N N . LYS A 1 82 ? 7.992 6.613 12.922 1 95.12 82 LYS A N 1
ATOM 616 C CA . LYS A 1 82 ? 8.906 6.199 13.984 1 95.12 82 LYS A CA 1
ATOM 617 C C . LYS A 1 82 ? 10.359 6.371 13.547 1 95.12 82 LYS A C 1
ATOM 619 O O . LYS A 1 82 ? 10.781 5.828 12.523 1 95.12 82 LYS A O 1
ATOM 624 N N . GLY A 1 83 ? 11.062 7.172 14.234 1 93.88 83 GLY A N 1
ATOM 625 C CA . GLY A 1 83 ? 12.445 7.457 13.883 1 93.88 83 GLY A CA 1
ATOM 626 C C . GLY A 1 83 ? 13.328 7.715 15.086 1 93.88 83 GLY A C 1
ATOM 627 O O . GLY A 1 83 ? 12.875 7.621 16.234 1 93.88 83 GLY A O 1
ATOM 628 N N . ASP A 1 84 ? 14.617 8 14.797 1 95.94 84 ASP A N 1
ATOM 629 C CA . ASP A 1 84 ? 15.586 8.164 15.875 1 95.94 84 ASP A CA 1
ATOM 630 C C . ASP A 1 84 ? 15.984 9.633 16.047 1 95.94 84 ASP A C 1
ATOM 632 O O . ASP A 1 84 ? 17 9.938 16.672 1 95.94 84 ASP A O 1
ATOM 636 N N . GLY A 1 85 ? 15.203 10.523 15.523 1 96.31 85 GLY A N 1
ATOM 637 C CA . GLY A 1 85 ? 15.438 11.945 15.695 1 96.31 85 GLY A CA 1
ATOM 638 C C . GLY A 1 85 ? 14.797 12.508 16.953 1 96.31 85 GLY A C 1
ATOM 639 O O . GLY A 1 85 ? 14.258 11.758 17.766 1 96.31 85 GLY A O 1
ATOM 640 N N . PRO A 1 86 ? 14.938 13.859 17.094 1 97.81 86 PRO A N 1
ATOM 641 C CA . PRO A 1 86 ? 14.328 14.531 18.25 1 97.81 86 PRO A CA 1
ATOM 642 C C . PRO A 1 86 ? 12.844 14.219 18.406 1 97.81 86 PRO A C 1
ATOM 644 O O . PRO A 1 86 ? 12.336 14.141 19.516 1 97.81 86 PRO A O 1
ATOM 647 N N . VAL A 1 87 ? 12.133 14.172 17.266 1 97.75 87 VAL A N 1
ATOM 648 C CA . VAL A 1 87 ? 10.742 13.711 17.266 1 97.75 87 VAL A CA 1
ATOM 649 C C . VAL A 1 87 ? 10.688 12.227 16.906 1 97.75 87 VAL A C 1
ATOM 651 O O . VAL A 1 87 ? 10.742 11.859 15.734 1 97.75 87 VAL A O 1
ATOM 654 N N . ASP A 1 88 ? 10.516 11.43 17.875 1 97.06 88 ASP A N 1
ATOM 655 C CA . ASP A 1 88 ? 10.719 10 17.641 1 97.06 88 ASP A CA 1
ATOM 656 C C . ASP A 1 88 ? 9.398 9.305 17.328 1 97.06 88 ASP A C 1
ATOM 658 O O . ASP A 1 88 ? 9.391 8.148 16.906 1 97.06 88 ASP A O 1
ATOM 662 N N . LEU A 1 89 ? 8.289 9.984 17.578 1 96.75 89 LEU A N 1
ATOM 663 C CA . LEU A 1 89 ? 6.984 9.43 17.234 1 96.75 89 LEU A CA 1
ATOM 664 C C . LEU A 1 89 ? 6.027 10.531 16.781 1 96.75 89 LEU A C 1
ATOM 666 O O . LEU A 1 89 ? 5.949 11.586 17.422 1 96.75 89 LEU A O 1
ATOM 670 N N . LEU A 1 90 ? 5.43 10.359 15.734 1 96.81 90 LEU A N 1
ATOM 671 C CA . LEU A 1 90 ? 4.387 11.234 15.203 1 96.81 90 LEU A CA 1
ATOM 672 C C . LEU A 1 90 ? 3.211 10.414 14.68 1 96.81 90 LEU A C 1
ATOM 674 O O . LEU A 1 90 ? 3.4 9.453 13.93 1 96.81 90 LEU A O 1
ATOM 678 N N . VAL A 1 91 ? 1.987 10.766 15.156 1 97 91 VAL A N 1
ATOM 679 C CA . VAL A 1 91 ? 0.792 10.062 14.703 1 97 91 VAL A CA 1
ATOM 680 C C . VAL A 1 91 ? -0.298 11.07 14.344 1 97 91 VAL A C 1
ATOM 682 O O . VAL A 1 91 ? -0.571 12 15.109 1 97 91 VAL A O 1
ATOM 685 N N . ALA A 1 92 ? -0.87 10.977 13.234 1 97.75 92 ALA A N 1
ATOM 686 C CA . ALA A 1 92 ? -2.062 11.711 12.805 1 97.75 92 ALA A CA 1
ATOM 687 C C . ALA A 1 92 ? -3.102 10.766 12.219 1 97.75 92 ALA A C 1
ATOM 689 O O . ALA A 1 92 ? -2.779 9.93 11.367 1 97.75 92 ALA A O 1
ATOM 690 N N . ASP A 1 93 ? -4.312 10.914 12.664 1 96.44 93 ASP A N 1
ATOM 691 C CA . ASP A 1 93 ? -5.355 9.984 12.242 1 96.44 93 ASP A CA 1
ATOM 692 C C . ASP A 1 93 ? -6.582 10.727 11.719 1 96.44 93 ASP A C 1
ATOM 694 O O . ASP A 1 93 ? -6.867 11.844 12.156 1 96.44 93 ASP A O 1
ATOM 698 N N . PHE A 1 94 ? -7.184 10.18 10.75 1 97.5 94 PHE A N 1
ATOM 699 C CA . PHE A 1 94 ? -8.461 10.609 10.195 1 97.5 94 PHE A CA 1
ATOM 700 C C . PHE A 1 94 ? -9.484 9.477 10.25 1 97.5 94 PHE A C 1
ATOM 702 O O . PHE A 1 94 ? -9.227 8.375 9.766 1 97.5 94 PHE A O 1
ATOM 709 N N . SER A 1 95 ? -10.555 9.742 10.883 1 94.81 95 SER A N 1
ATOM 710 C CA . SER A 1 95 ? -11.68 8.812 10.891 1 94.81 95 SER A CA 1
ATOM 711 C C . SER A 1 95 ? -12.836 9.336 10.055 1 94.81 95 SER A C 1
ATOM 713 O O . SER A 1 95 ? -13.312 10.453 10.281 1 94.81 95 SER A O 1
ATOM 715 N N . THR A 1 96 ? -13.211 8.547 9.039 1 90.94 96 THR A N 1
ATOM 716 C CA . THR A 1 96 ? -14.312 8.969 8.18 1 90.94 96 THR A CA 1
ATOM 717 C C . THR A 1 96 ? -15.57 9.234 9.008 1 90.94 96 THR A C 1
ATOM 719 O O . THR A 1 96 ? -15.812 8.562 10.008 1 90.94 96 THR A O 1
ATOM 722 N N . PRO A 1 97 ? -16.266 10.18 8.602 1 90.88 97 PRO A N 1
ATOM 723 C CA . PRO A 1 97 ? -16.094 10.984 7.387 1 90.88 97 PRO A CA 1
ATOM 724 C C . PRO A 1 97 ? -15.289 12.25 7.629 1 90.88 97 PRO A C 1
ATOM 726 O O . PRO A 1 97 ? -14.867 12.914 6.676 1 90.88 97 PRO A O 1
ATOM 729 N N . GLU A 1 98 ? -14.945 12.633 8.992 1 95.75 98 GLU A N 1
ATOM 730 C CA . GLU A 1 98 ? -14.477 14.016 9.102 1 95.75 98 GLU A CA 1
ATOM 731 C C . GLU A 1 98 ? -13.594 14.195 10.328 1 95.75 98 GLU A C 1
ATOM 733 O O . GLU A 1 98 ? -13.086 15.297 10.578 1 95.75 98 GLU A O 1
ATOM 738 N N . ASN A 1 99 ? -13.32 13.234 11.156 1 96.31 99 ASN A N 1
ATOM 739 C CA . ASN A 1 99 ? -12.68 13.414 12.453 1 96.31 99 ASN A CA 1
ATOM 740 C C . ASN A 1 99 ? -11.164 13.289 12.352 1 96.31 99 ASN A C 1
ATOM 742 O O . ASN A 1 99 ? -10.648 12.359 11.734 1 96.31 99 ASN A O 1
ATOM 746 N N . VAL A 1 100 ? -10.492 14.227 13.039 1 97.88 100 VAL A N 1
ATOM 747 C CA . VAL A 1 100 ? -9.031 14.273 12.992 1 97.88 100 VAL A CA 1
ATOM 748 C C . VAL A 1 100 ? -8.469 14.297 14.406 1 97.88 100 VAL A C 1
ATOM 750 O O . VAL A 1 100 ? -9.016 14.977 15.289 1 97.88 100 VAL A O 1
ATOM 753 N N . ARG A 1 101 ? -7.43 13.586 14.695 1 96.81 101 ARG A N 1
ATOM 754 C CA . ARG A 1 101 ? -6.633 13.695 15.914 1 96.81 101 ARG A CA 1
ATOM 755 C C . ARG A 1 101 ? -5.152 13.492 15.609 1 96.81 101 ARG A C 1
ATOM 757 O O . ARG A 1 101 ? -4.793 12.875 14.609 1 96.81 101 ARG A O 1
ATOM 764 N N . ALA A 1 102 ? -4.293 14.039 16.422 1 97.75 102 ALA A N 1
ATOM 765 C CA . ALA A 1 102 ? -2.857 13.93 16.172 1 97.75 102 ALA A CA 1
ATOM 766 C C . ALA A 1 102 ? -2.059 14.117 17.453 1 97.75 102 ALA A C 1
ATOM 768 O O . ALA A 1 102 ? -2.543 14.727 18.406 1 97.75 102 ALA A O 1
ATOM 769 N N . TYR A 1 103 ? -0.916 13.539 17.391 1 95.75 103 TYR A N 1
ATOM 770 C CA . TYR A 1 103 ? -0.022 13.516 18.547 1 95.75 103 TYR A CA 1
ATOM 771 C C . TYR A 1 103 ? 1.432 13.383 18.109 1 95.75 103 TYR A C 1
ATOM 773 O O . TYR A 1 103 ? 1.729 12.688 17.125 1 95.75 103 TYR A O 1
ATOM 781 N N . ALA A 1 104 ? 2.338 14.109 18.812 1 97.56 104 ALA A N 1
ATOM 782 C CA . ALA A 1 104 ? 3.773 13.961 18.594 1 97.56 104 ALA A CA 1
ATOM 783 C C . ALA A 1 104 ? 4.52 13.797 19.922 1 97.56 104 ALA A C 1
ATOM 785 O O . ALA A 1 104 ? 4.227 14.484 20.891 1 97.56 104 ALA A O 1
ATOM 786 N N . ARG A 1 105 ? 5.367 12.875 19.969 1 96.75 105 ARG A N 1
ATOM 787 C CA . ARG A 1 105 ? 6.297 12.695 21.078 1 96.75 105 ARG A CA 1
ATOM 788 C C . ARG A 1 105 ? 7.703 13.148 20.688 1 96.75 105 ARG A C 1
ATOM 790 O O . ARG A 1 105 ? 8.156 12.891 19.578 1 96.75 105 ARG A O 1
ATOM 797 N N . PHE A 1 106 ? 8.359 13.844 21.594 1 97.44 106 PHE A N 1
ATOM 798 C CA . PHE A 1 106 ? 9.695 14.344 21.266 1 97.44 106 PHE A CA 1
ATOM 799 C C . PHE A 1 106 ? 10.562 14.375 22.516 1 97.44 106 PHE A C 1
ATOM 801 O O . PHE A 1 106 ? 10.055 14.422 23.641 1 97.44 106 PHE A O 1
ATOM 808 N N . ASN A 1 107 ? 11.875 14.312 22.266 1 97.5 107 ASN A N 1
ATOM 809 C CA . ASN A 1 107 ? 12.875 14.461 23.328 1 97.5 107 ASN A CA 1
ATOM 810 C C . ASN A 1 107 ? 13.289 15.922 23.484 1 97.5 107 ASN A C 1
ATOM 812 O O . ASN A 1 107 ? 13.891 16.516 22.594 1 97.5 107 ASN A O 1
ATOM 816 N N . GLU A 1 108 ? 13.086 16.438 24.672 1 97.12 108 GLU A N 1
ATOM 817 C CA . GLU A 1 108 ? 13.305 17.859 24.922 1 97.12 108 GLU A CA 1
ATOM 818 C C . GLU A 1 108 ? 14.773 18.234 24.734 1 97.12 108 GLU A C 1
ATOM 820 O O . GLU A 1 108 ? 15.078 19.25 24.125 1 97.12 108 GLU A O 1
ATOM 825 N N . GLU A 1 109 ? 15.617 17.422 25.25 1 97.75 109 GLU A N 1
ATOM 826 C CA . GLU A 1 109 ? 17.047 17.703 25.156 1 97.75 109 GLU A CA 1
ATOM 827 C C . GLU A 1 109 ? 17.531 17.641 23.703 1 97.75 109 GLU A C 1
ATOM 829 O O . GLU A 1 109 ? 18.234 18.531 23.25 1 97.75 109 GLU A O 1
ATOM 834 N N . ALA A 1 110 ? 17.125 16.594 23.031 1 97.69 110 ALA A N 1
ATOM 835 C CA . ALA A 1 110 ? 17.516 16.438 21.625 1 97.69 110 ALA A CA 1
ATOM 836 C C . ALA A 1 110 ? 16.953 17.578 20.766 1 97.69 110 ALA A C 1
ATOM 838 O O . ALA A 1 110 ? 17.625 18.047 19.844 1 97.69 110 ALA A O 1
ATOM 839 N N . LEU A 1 111 ? 15.797 17.969 21.047 1 98.06 111 LEU A N 1
ATOM 840 C CA . LEU A 1 111 ? 15.156 19.047 20.312 1 98.06 111 LEU A CA 1
ATOM 841 C C . LEU A 1 111 ? 15.891 20.375 20.531 1 98.06 111 LEU A C 1
ATOM 843 O O . LEU A 1 111 ? 16.109 21.125 19.594 1 98.06 111 LEU A O 1
ATOM 847 N N . ALA A 1 112 ? 16.234 20.641 21.781 1 97.94 112 ALA A N 1
ATOM 848 C CA . ALA A 1 112 ? 16.953 21.875 22.094 1 97.94 112 ALA A CA 1
ATOM 849 C C . ALA A 1 112 ? 18.266 21.938 21.328 1 97.94 112 ALA A C 1
ATOM 851 O O . ALA A 1 112 ? 18.656 23 20.812 1 97.94 112 ALA A O 1
ATOM 852 N N . LYS A 1 113 ? 18.922 20.859 21.281 1 98 113 LYS A N 1
ATOM 853 C CA . LYS A 1 113 ? 20.172 20.781 20.547 1 98 113 LYS A CA 1
ATOM 854 C C . LYS A 1 113 ? 19.953 21.031 19.062 1 98 113 LYS A C 1
ATOM 856 O O . LYS A 1 113 ? 20.734 21.734 18.406 1 98 113 LYS A O 1
ATOM 861 N N . ALA A 1 114 ? 18.906 20.438 18.516 1 97.62 114 A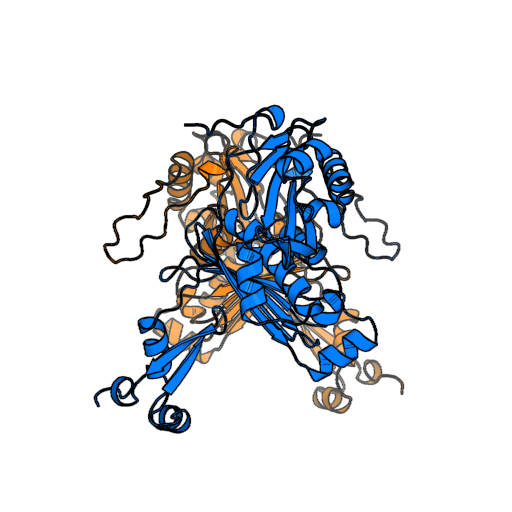LA A N 1
ATOM 862 C CA . ALA A 1 114 ? 18.578 20.609 17.109 1 97.62 114 ALA A CA 1
ATOM 863 C C . ALA A 1 114 ? 18.25 22.078 16.797 1 97.62 114 ALA A C 1
ATOM 865 O O . ALA A 1 114 ? 18.703 22.609 15.781 1 97.62 114 ALA A O 1
ATOM 866 N N . ILE A 1 115 ? 17.5 22.703 17.625 1 97.31 115 ILE A N 1
ATOM 867 C CA . ILE A 1 115 ? 17.141 24.094 17.453 1 97.31 115 ILE A CA 1
ATOM 868 C C . ILE A 1 115 ? 18.391 24.969 17.484 1 97.31 115 ILE A C 1
ATOM 870 O O . ILE A 1 115 ? 18.562 25.828 16.625 1 97.31 115 ILE A O 1
ATOM 874 N N . ALA A 1 116 ? 19.234 24.703 18.359 1 97.81 116 ALA A N 1
ATOM 875 C CA . ALA A 1 116 ? 20.469 25.453 18.484 1 97.81 116 ALA A CA 1
ATOM 876 C C . ALA A 1 116 ? 21.328 25.297 17.234 1 97.81 116 ALA A C 1
ATOM 878 O O . ALA A 1 116 ? 22.031 26.234 16.844 1 97.81 116 ALA A O 1
ATOM 879 N N . ALA A 1 117 ? 21.281 24.188 16.641 1 97.5 117 ALA A N 1
ATOM 880 C CA . ALA A 1 117 ? 22.094 23.891 15.461 1 97.5 117 ALA A CA 1
ATOM 881 C C . ALA A 1 117 ? 21.391 24.328 14.18 1 97.5 117 ALA A C 1
ATOM 883 O O . ALA A 1 117 ? 21.969 24.266 13.094 1 97.5 117 ALA A O 1
ATOM 884 N N . GLY A 1 118 ? 20.172 24.766 14.281 1 96.25 118 GLY A N 1
ATOM 885 C CA . GLY A 1 118 ? 19.391 25.141 13.117 1 96.25 118 GLY A CA 1
ATOM 886 C C . GLY A 1 118 ? 18.922 23.953 12.297 1 96.25 118 GLY A C 1
ATOM 887 O O . GLY A 1 118 ? 18.719 24.078 11.086 1 96.25 118 GLY A O 1
ATOM 888 N N . GLU A 1 119 ? 18.844 22.781 12.859 1 95.38 119 GLU A N 1
ATOM 889 C CA . GLU A 1 119 ? 18.438 21.531 12.211 1 95.38 119 GLU A CA 1
ATOM 890 C C . GLU A 1 119 ? 17 21.172 12.562 1 95.38 119 GLU A C 1
ATOM 892 O O . GLU A 1 119 ? 16.734 20.156 13.211 1 95.38 119 GLU A O 1
ATOM 897 N N . THR A 1 120 ? 16.062 22.094 12.055 1 95.38 120 THR A N 1
ATOM 898 C CA . THR A 1 120 ? 14.688 21.922 12.492 1 95.38 120 THR A CA 1
ATOM 899 C C . THR A 1 120 ? 13.781 21.578 11.312 1 95.38 120 THR A C 1
ATOM 901 O O . THR A 1 120 ? 12.555 21.656 11.422 1 95.38 120 THR A O 1
ATOM 904 N N . GLU A 1 121 ? 14.414 21.172 10.164 1 93.69 121 GLU A N 1
ATOM 905 C CA . GLU A 1 121 ? 13.594 20.703 9.047 1 93.69 121 GLU A CA 1
ATOM 906 C C . GLU A 1 121 ? 12.938 19.359 9.383 1 93.69 121 GLU A C 1
ATOM 908 O O . GLU A 1 121 ? 13.469 18.594 10.195 1 93.69 121 GLU A O 1
ATOM 913 N N . PRO A 1 122 ? 11.836 19.109 8.766 1 92.25 122 PRO A N 1
ATOM 914 C CA . PRO A 1 122 ? 11.102 17.891 9.078 1 92.25 122 PRO A CA 1
ATOM 915 C C . PRO A 1 122 ? 11.984 16.641 9.023 1 92.25 122 PRO A C 1
ATOM 917 O O . PRO A 1 122 ? 11.945 15.812 9.938 1 92.25 122 PRO A O 1
ATOM 920 N N . GLU A 1 123 ? 12.797 16.516 8 1 92.81 123 GLU A N 1
ATOM 921 C CA . GLU A 1 123 ? 13.625 15.32 7.852 1 92.81 123 GLU A CA 1
ATOM 922 C C . GLU A 1 123 ? 14.664 15.227 8.961 1 92.81 123 GLU A C 1
ATOM 924 O O . GLU A 1 123 ? 15.031 14.133 9.391 1 92.81 123 GLU A O 1
ATOM 929 N N . GLN A 1 124 ? 15.125 16.328 9.43 1 95.25 124 GLN A N 1
ATOM 930 C CA . GLN A 1 124 ? 16.109 16.359 10.516 1 95.25 124 GLN A CA 1
ATOM 931 C C . GLN A 1 124 ? 15.453 16.016 11.852 1 95.25 124 GLN A C 1
ATOM 933 O O . GLN A 1 124 ? 16.062 15.359 12.695 1 95.25 124 GLN A O 1
ATOM 938 N N . LEU A 1 125 ? 14.266 16.5 12.031 1 97.06 125 LEU A N 1
ATOM 939 C CA . LEU A 1 125 ? 13.555 16.25 13.281 1 97.06 125 LEU A CA 1
ATOM 940 C C . LEU A 1 125 ? 13.148 14.781 13.391 1 97.06 125 LEU A C 1
ATOM 942 O O . LEU A 1 125 ? 13.094 14.227 14.492 1 97.06 125 LEU A O 1
ATOM 946 N N . LEU A 1 126 ? 12.844 14.188 12.297 1 96.25 126 LEU A N 1
ATOM 947 C CA . LEU A 1 126 ? 12.383 12.805 12.305 1 96.25 126 LEU A CA 1
ATOM 948 C C . LEU A 1 126 ? 13.555 11.836 12.336 1 96.25 126 LEU A C 1
ATOM 950 O O . LEU A 1 126 ? 13.445 10.734 12.883 1 96.25 126 LEU A O 1
ATOM 954 N N . GLY A 1 127 ? 14.672 12.203 11.703 1 95 127 GLY A N 1
ATOM 955 C CA . GLY A 1 127 ? 15.82 11.312 11.625 1 95 127 GLY A CA 1
ATOM 956 C C . GLY A 1 127 ? 15.57 10.109 10.734 1 95 127 GLY A C 1
ATOM 957 O O . GLY A 1 127 ? 14.875 10.219 9.719 1 95 127 GLY A O 1
ATOM 958 N N . LYS A 1 128 ? 16.266 8.984 11.047 1 93.94 128 LYS A N 1
ATOM 959 C CA . LYS A 1 128 ? 16.125 7.73 10.305 1 93.94 128 LYS A CA 1
ATOM 960 C C . LYS A 1 128 ? 15.031 6.855 10.93 1 93.94 128 LYS A C 1
ATOM 962 O O . LYS A 1 128 ? 14.875 6.824 12.148 1 93.94 128 LYS A O 1
ATOM 967 N N . GLY A 1 129 ? 14.281 6.254 10.094 1 94.38 129 GLY A N 1
ATOM 968 C CA . GLY A 1 129 ? 13.188 5.418 10.555 1 94.38 129 GLY A CA 1
ATOM 969 C C . GLY A 1 129 ? 12.211 5.051 9.453 1 94.38 129 GLY A C 1
ATOM 970 O O . GLY A 1 129 ? 12.617 4.738 8.336 1 94.38 129 GLY A O 1
ATOM 971 N N . VAL A 1 130 ? 10.906 4.996 9.875 1 94.31 130 VAL A N 1
ATOM 972 C CA . VAL A 1 130 ? 9.906 4.57 8.898 1 94.31 130 VAL A CA 1
ATOM 973 C C . VAL A 1 130 ? 8.68 5.48 8.984 1 94.31 130 VAL A C 1
ATOM 975 O O . VAL A 1 130 ? 8.422 6.078 10.031 1 94.31 130 VAL A O 1
ATOM 978 N N . LEU A 1 131 ? 8.07 5.664 7.902 1 94.94 131 LEU A N 1
ATOM 979 C CA . LEU A 1 131 ? 6.738 6.254 7.789 1 94.94 131 LEU A CA 1
ATOM 980 C C . LEU A 1 131 ? 5.715 5.207 7.355 1 94.94 131 LEU A C 1
ATOM 982 O O . LEU A 1 131 ? 5.918 4.508 6.359 1 94.94 131 LEU A O 1
ATOM 986 N N . ALA A 1 132 ? 4.684 5.113 8.086 1 94.88 132 ALA A N 1
ATOM 987 C CA . ALA A 1 132 ? 3.656 4.113 7.82 1 94.88 132 ALA A CA 1
ATOM 988 C C . ALA A 1 132 ? 2.307 4.77 7.539 1 94.88 132 ALA A C 1
ATOM 990 O O . ALA A 1 132 ? 1.924 5.727 8.219 1 94.88 132 ALA A O 1
ATOM 991 N N . PHE A 1 133 ? 1.645 4.32 6.512 1 94.06 133 PHE A N 1
ATOM 992 C CA . PHE A 1 133 ? 0.243 4.605 6.23 1 94.06 133 PHE A CA 1
ATOM 993 C C . PHE A 1 133 ? -0.633 3.406 6.574 1 94.06 133 PHE A C 1
ATOM 995 O O . PHE A 1 133 ? -0.464 2.326 6.008 1 94.06 133 PHE A O 1
ATOM 1002 N N . THR A 1 134 ? -1.53 3.586 7.473 1 94.12 134 THR A N 1
ATOM 1003 C CA . THR A 1 134 ? -2.371 2.475 7.902 1 94.12 134 THR A CA 1
ATOM 1004 C C . THR A 1 134 ? -3.838 2.752 7.586 1 94.12 134 THR A C 1
ATOM 1006 O O . THR A 1 134 ? -4.332 3.855 7.828 1 94.12 134 THR A O 1
ATOM 1009 N N . ILE A 1 135 ? -4.496 1.797 6.996 1 91.69 135 ILE A N 1
ATOM 1010 C CA . ILE A 1 135 ? -5.934 1.863 6.746 1 91.69 135 ILE A CA 1
ATOM 1011 C C . ILE A 1 135 ? -6.641 0.744 7.508 1 91.69 135 ILE A C 1
ATOM 1013 O O . ILE A 1 135 ? -6.258 -0.423 7.406 1 91.69 135 ILE A O 1
ATOM 1017 N N . ASP A 1 136 ? -7.621 1.13 8.258 1 88.25 136 ASP A N 1
ATOM 1018 C CA . ASP A 1 136 ? -8.398 0.203 9.07 1 88.25 136 ASP A CA 1
ATOM 1019 C C . ASP A 1 136 ? -9.898 0.399 8.836 1 88.25 136 ASP A C 1
ATOM 1021 O O . ASP A 1 136 ? -10.461 1.419 9.234 1 88.25 136 ASP A O 1
ATOM 1025 N N . GLN A 1 137 ? -10.531 -0.62 8.219 1 78.94 137 GLN A N 1
ATOM 1026 C CA . GLN A 1 137 ? -11.953 -0.511 7.914 1 78.94 137 GLN A CA 1
ATOM 1027 C C . GLN A 1 137 ? -12.805 -1.017 9.078 1 78.94 137 GLN A C 1
ATOM 1029 O O . GLN A 1 137 ? -14.023 -1.172 8.938 1 78.94 137 GLN A O 1
ATOM 1034 N N . GLY A 1 138 ? -12.195 -1.256 10.188 1 76.19 138 GLY A N 1
ATOM 1035 C CA . GLY A 1 138 ? -12.961 -1.623 11.367 1 76.19 138 GLY A CA 1
ATOM 1036 C C . GLY A 1 138 ? -12.797 -3.08 11.758 1 76.19 138 GLY A C 1
ATOM 1037 O O . GLY A 1 138 ? -11.859 -3.742 11.32 1 76.19 138 GLY A O 1
ATOM 1038 N N . GLN A 1 139 ? -13.711 -3.461 12.594 1 64.81 139 GLN A N 1
ATOM 1039 C CA . GLN A 1 139 ? -13.578 -4.715 13.32 1 64.81 139 GLN A CA 1
ATOM 1040 C C . GLN A 1 139 ? -13.648 -5.914 12.375 1 64.81 139 GLN A C 1
ATOM 1042 O O . GLN A 1 139 ? -13.047 -6.957 12.641 1 64.81 139 GLN A O 1
ATOM 1047 N N . TYR A 1 140 ? -14.266 -5.742 11.328 1 64.31 140 TYR A N 1
ATOM 1048 C CA . TYR A 1 140 ? -14.5 -6.926 10.508 1 64.31 140 TYR A CA 1
ATOM 1049 C C . TYR A 1 140 ? -13.531 -6.973 9.336 1 64.31 140 TYR A C 1
ATOM 1051 O O . TYR A 1 140 ? -13.727 -7.754 8.398 1 64.31 140 TYR A O 1
ATOM 1059 N N . SER A 1 141 ? -12.57 -6.152 9.367 1 73.12 141 SER A N 1
ATOM 1060 C CA . SER A 1 141 ? -11.586 -6.148 8.281 1 73.12 141 SER A CA 1
ATOM 1061 C C . SER A 1 141 ? -10.164 -6.137 8.828 1 73.12 141 SER A C 1
ATOM 1063 O O . SER A 1 141 ? -9.922 -5.66 9.938 1 73.12 141 SER A O 1
ATOM 1065 N N . GLN A 1 142 ? -9.32 -6.754 8.125 1 77.94 142 GLN A N 1
ATOM 1066 C CA . GLN A 1 142 ? -7.91 -6.691 8.484 1 77.94 142 GLN A CA 1
ATOM 1067 C C . GLN A 1 142 ? -7.289 -5.367 8.047 1 77.94 142 GLN A C 1
ATOM 1069 O O . GLN A 1 142 ? -7.492 -4.922 6.918 1 77.94 142 GLN A O 1
ATOM 1074 N N . PRO A 1 143 ? -6.617 -4.816 9.008 1 85.19 143 PRO A N 1
ATOM 1075 C CA . PRO A 1 143 ? -5.961 -3.562 8.633 1 85.19 143 PRO A CA 1
ATOM 1076 C C . PRO A 1 143 ? -4.855 -3.764 7.594 1 85.19 143 PRO A C 1
ATOM 1078 O O . PRO A 1 143 ? -4.25 -4.836 7.531 1 85.19 143 PRO A O 1
ATOM 1081 N N . TYR A 1 144 ? -4.703 -2.756 6.812 1 89 144 TYR A N 1
ATOM 1082 C CA . TYR A 1 144 ? -3.623 -2.664 5.836 1 89 144 TYR A CA 1
ATOM 1083 C C . TYR A 1 144 ? -2.604 -1.608 6.25 1 89 144 TYR A C 1
ATOM 1085 O O . TYR A 1 144 ? -2.973 -0.539 6.738 1 89 144 TYR A O 1
ATOM 1093 N N . GLN A 1 145 ? -1.305 -1.976 6.059 1 91.56 145 GLN A N 1
ATOM 1094 C CA . GLN A 1 145 ? -0.263 -1.005 6.375 1 91.56 145 GLN A CA 1
ATOM 1095 C C . GLN A 1 145 ? 0.769 -0.919 5.254 1 91.56 145 GLN A C 1
ATOM 1097 O O . GLN A 1 145 ? 1.285 -1.941 4.801 1 91.56 145 GLN A O 1
ATOM 1102 N N . GLY A 1 146 ? 0.949 0.264 4.699 1 93.31 146 GLY A N 1
ATOM 1103 C CA . GLY A 1 146 ? 2.039 0.565 3.787 1 93.31 146 GLY A CA 1
ATOM 1104 C C . GLY A 1 146 ? 3.201 1.274 4.457 1 93.31 146 GLY A C 1
ATOM 1105 O O . GLY A 1 146 ? 3.004 2.258 5.176 1 93.31 146 GLY A O 1
ATOM 1106 N N . ILE A 1 147 ? 4.414 0.832 4.223 1 92.75 147 ILE A N 1
ATOM 1107 C CA . ILE A 1 147 ? 5.566 1.354 4.945 1 92.75 147 ILE A CA 1
ATOM 1108 C C . ILE A 1 147 ? 6.633 1.822 3.955 1 92.75 147 ILE A C 1
ATOM 1110 O O . ILE A 1 147 ? 6.91 1.141 2.965 1 92.75 147 ILE A O 1
ATOM 1114 N N . VAL A 1 148 ? 7.172 2.988 4.207 1 90.94 148 VAL A N 1
ATOM 1115 C CA . VAL A 1 148 ? 8.305 3.531 3.463 1 90.94 148 VAL A CA 1
ATOM 1116 C C . VAL A 1 148 ? 9.383 4.012 4.434 1 90.94 148 VAL A C 1
ATOM 1118 O O . VAL A 1 148 ? 9.07 4.441 5.551 1 90.94 148 VAL A O 1
ATOM 1121 N N . GLU A 1 149 ? 10.625 3.977 4.023 1 90.25 149 GLU A N 1
ATOM 1122 C CA . GLU A 1 149 ? 11.719 4.418 4.875 1 90.25 149 GLU A CA 1
ATOM 1123 C C . GLU A 1 149 ? 11.828 5.938 4.891 1 90.25 149 GLU A C 1
ATOM 1125 O O . GLU A 1 149 ? 11.633 6.594 3.865 1 90.25 149 GLU A O 1
ATOM 1130 N N . LEU A 1 150 ? 12.125 6.438 6.074 1 90.5 150 LEU A N 1
ATOM 1131 C CA . LEU A 1 150 ? 12.539 7.832 6.18 1 90.5 150 LEU A CA 1
ATOM 1132 C C . LEU A 1 150 ? 13.984 8.008 5.719 1 90.5 150 LEU A C 1
ATOM 1134 O O . LEU A 1 150 ? 14.906 7.504 6.355 1 90.5 150 LEU A O 1
ATOM 1138 N N . ASP A 1 151 ? 14.25 8.641 4.566 1 80.88 151 ASP A N 1
ATOM 1139 C CA . ASP A 1 151 ? 15.578 8.656 3.973 1 80.88 151 ASP A CA 1
ATOM 1140 C C . ASP A 1 151 ? 16.172 10.062 3.982 1 80.88 151 ASP A C 1
ATOM 1142 O O . ASP A 1 151 ? 17.062 10.367 3.182 1 80.88 151 ASP A O 1
ATOM 1146 N N . GLY A 1 152 ? 15.578 10.867 4.684 1 83.5 152 GLY A N 1
ATOM 1147 C CA . GLY A 1 152 ? 16.109 12.219 4.762 1 83.5 152 GLY A CA 1
ATOM 1148 C C . GLY A 1 152 ? 15.43 13.188 3.809 1 83.5 152 GLY A C 1
ATOM 1149 O O . GLY A 1 152 ? 15.844 14.336 3.688 1 83.5 152 GLY A O 1
ATOM 1150 N N . THR A 1 153 ? 14.422 12.695 3.158 1 86.12 153 THR A N 1
ATOM 1151 C CA . THR A 1 153 ? 13.648 13.594 2.301 1 86.12 153 THR A CA 1
ATOM 1152 C C . THR A 1 153 ? 12.398 14.086 3.023 1 86.12 153 THR A C 1
ATOM 1154 O O . THR A 1 153 ? 12.117 13.672 4.148 1 86.12 153 THR A O 1
ATOM 1157 N N . SER A 1 154 ? 11.734 15.039 2.385 1 90 154 SER A N 1
ATOM 1158 C CA . SER A 1 154 ? 10.578 15.68 2.996 1 90 154 SER A CA 1
ATOM 1159 C C . SER A 1 154 ? 9.375 14.742 3.004 1 90 154 SER A C 1
ATOM 1161 O O . SER A 1 154 ? 9.344 13.75 2.273 1 90 154 SER A O 1
ATOM 1163 N N . LEU A 1 155 ? 8.391 15.109 3.859 1 91.44 155 LEU A N 1
ATOM 1164 C CA . LEU A 1 155 ? 7.133 14.367 3.885 1 91.44 155 LEU A CA 1
ATOM 1165 C C . LEU A 1 155 ? 6.457 14.398 2.52 1 91.44 155 LEU A C 1
ATOM 1167 O O . LEU A 1 155 ? 5.828 13.422 2.111 1 91.44 155 LEU A O 1
ATOM 1171 N N . GLU A 1 156 ? 6.605 15.523 1.816 1 93 156 GLU A N 1
ATOM 1172 C CA . GLU A 1 156 ? 6.047 15.672 0.475 1 93 156 GLU A CA 1
ATOM 1173 C C . GLU A 1 156 ? 6.617 14.625 -0.477 1 93 156 GLU A C 1
ATOM 1175 O O . GLU A 1 156 ? 5.867 13.953 -1.191 1 93 156 GLU A O 1
ATOM 1180 N N . GLU A 1 157 ? 7.914 14.523 -0.425 1 89.94 157 GLU A N 1
ATOM 1181 C CA . GLU A 1 157 ? 8.602 13.602 -1.316 1 89.94 157 GLU A CA 1
ATOM 1182 C C . GLU A 1 157 ? 8.281 12.148 -0.958 1 89.94 157 GLU A C 1
ATOM 1184 O O . GLU A 1 157 ? 8.078 11.312 -1.843 1 89.94 157 GLU A O 1
ATOM 1189 N N . ILE A 1 158 ? 8.234 11.898 0.28 1 89.06 158 ILE A N 1
ATOM 1190 C CA . ILE A 1 158 ? 7.965 10.539 0.741 1 89.06 158 ILE A CA 1
ATOM 1191 C C . ILE A 1 158 ? 6.551 10.133 0.331 1 89.06 158 ILE A C 1
ATOM 1193 O O . ILE A 1 158 ? 6.328 8.992 -0.093 1 89.06 158 ILE A O 1
ATOM 1197 N N . ALA A 1 159 ? 5.613 11.016 0.505 1 89.25 159 ALA A N 1
ATOM 1198 C CA . ALA A 1 159 ? 4.25 10.742 0.059 1 89.25 159 ALA A CA 1
ATOM 1199 C C . ALA A 1 159 ? 4.211 10.453 -1.439 1 89.25 159 ALA A C 1
ATOM 1201 O O . ALA A 1 159 ? 3.514 9.539 -1.887 1 89.25 159 ALA A O 1
ATOM 1202 N N . GLY A 1 160 ? 4.902 11.242 -2.197 1 88.25 160 GLY A N 1
ATOM 1203 C CA . GLY A 1 160 ? 5 10.992 -3.625 1 88.25 160 GLY A CA 1
ATOM 1204 C C . GLY A 1 160 ? 5.527 9.602 -3.951 1 88.25 160 GLY A C 1
ATOM 1205 O O . GLY A 1 160 ? 4.984 8.922 -4.824 1 88.25 160 GLY A O 1
ATOM 1206 N N . VAL A 1 161 ? 6.531 9.211 -3.24 1 84.94 161 VAL A N 1
ATOM 1207 C CA . VAL A 1 161 ? 7.121 7.887 -3.428 1 84.94 161 VAL A CA 1
ATOM 1208 C C . VAL A 1 161 ? 6.09 6.809 -3.092 1 84.94 161 VAL A C 1
ATOM 1210 O O . VAL A 1 161 ? 5.957 5.82 -3.818 1 84.94 161 VAL A O 1
ATOM 1213 N N . TYR A 1 162 ? 5.41 6.992 -2.053 1 85.62 162 TYR A N 1
ATOM 1214 C CA . TYR A 1 162 ? 4.375 6.051 -1.642 1 85.62 162 TYR A CA 1
ATOM 1215 C C . TYR A 1 162 ? 3.377 5.812 -2.768 1 85.62 162 TYR A C 1
ATOM 1217 O O . TYR A 1 162 ? 3.121 4.668 -3.15 1 85.62 162 TYR A O 1
ATOM 1225 N N . PHE A 1 163 ? 2.861 6.832 -3.367 1 86.25 163 PHE A N 1
ATOM 1226 C CA . PHE A 1 163 ? 1.822 6.703 -4.379 1 86.25 163 PHE A CA 1
ATOM 1227 C C . PHE A 1 163 ? 2.398 6.16 -5.684 1 86.25 163 PHE A C 1
ATOM 1229 O O . PHE A 1 163 ? 1.735 5.402 -6.395 1 86.25 163 PHE A O 1
ATOM 1236 N N . ARG A 1 164 ? 3.561 6.539 -5.961 1 82.94 164 ARG A N 1
ATOM 1237 C CA . ARG A 1 164 ? 4.207 6.035 -7.168 1 82.94 164 ARG A CA 1
ATOM 1238 C C . ARG A 1 164 ? 4.426 4.527 -7.086 1 82.94 164 ARG A C 1
ATOM 1240 O O . ARG A 1 164 ? 4.238 3.814 -8.07 1 82.94 164 ARG A O 1
ATOM 1247 N N . GLN A 1 165 ? 4.805 4.09 -5.98 1 78 165 GLN A N 1
ATOM 1248 C CA . GLN A 1 165 ? 5.191 2.688 -5.859 1 78 165 GLN A CA 1
ATOM 1249 C C . GLN A 1 165 ? 3.994 1.817 -5.488 1 78 165 GLN A C 1
ATOM 1251 O O . GLN A 1 165 ? 3.814 0.73 -6.043 1 78 165 GLN A O 1
ATOM 1256 N N . SER A 1 166 ? 3.264 2.193 -4.594 1 80.5 166 SER A N 1
ATOM 1257 C CA . SER A 1 166 ? 2.162 1.381 -4.09 1 80.5 166 SER A CA 1
ATOM 1258 C C . SER A 1 166 ? 0.974 1.405 -5.047 1 80.5 166 SER A C 1
ATOM 1260 O O . SER A 1 166 ? 0.404 0.359 -5.363 1 80.5 166 SER A O 1
ATOM 1262 N N . GLU A 1 167 ? 0.57 2.602 -5.527 1 74.31 167 GLU A N 1
ATOM 1263 C CA . GLU A 1 167 ? -0.614 2.764 -6.363 1 74.31 167 GLU A CA 1
ATOM 1264 C C . GLU A 1 167 ? -0.232 2.943 -7.832 1 74.31 167 GLU A C 1
ATOM 1266 O O . GLU A 1 167 ? -1.083 2.836 -8.719 1 74.31 167 GLU A O 1
ATOM 1271 N N . GLN A 1 168 ? 1.013 3.117 -8.078 1 77.38 168 GLN A N 1
ATOM 1272 C CA . GLN A 1 168 ? 1.545 3.365 -9.414 1 77.38 168 GLN A CA 1
ATOM 1273 C C . GLN A 1 168 ? 0.918 4.613 -10.031 1 77.38 168 GLN A C 1
ATOM 1275 O O . GLN A 1 168 ? 0.644 4.645 -11.234 1 77.38 168 GLN A O 1
ATOM 1280 N N . ILE A 1 169 ? 0.615 5.523 -9.203 1 84.31 169 ILE A N 1
ATOM 1281 C CA . ILE A 1 169 ? 0.043 6.793 -9.648 1 84.31 169 ILE A CA 1
ATOM 1282 C C . ILE A 1 169 ? 1.051 7.918 -9.422 1 84.31 169 ILE A C 1
ATOM 1284 O O . ILE A 1 169 ? 1.434 8.203 -8.289 1 84.31 169 ILE A O 1
ATOM 1288 N N . PRO A 1 170 ? 1.498 8.586 -10.516 1 88.69 170 PRO A N 1
ATOM 1289 C CA . PRO A 1 170 ? 2.314 9.773 -10.281 1 88.69 170 PRO A CA 1
ATOM 1290 C C . PRO A 1 170 ? 1.6 10.82 -9.43 1 88.69 170 PRO A C 1
ATOM 1292 O O . PRO A 1 170 ? 0.469 11.211 -9.742 1 88.69 170 PRO A O 1
ATOM 1295 N N . THR A 1 171 ? 2.227 11.18 -8.383 1 92.5 171 THR A N 1
ATOM 1296 C CA . THR A 1 171 ? 1.596 12.047 -7.395 1 92.5 171 THR A CA 1
ATOM 1297 C C . THR A 1 171 ? 2.572 13.109 -6.906 1 92.5 171 THR A C 1
ATOM 1299 O O . THR A 1 171 ? 3.746 12.82 -6.664 1 92.5 171 THR A O 1
ATOM 1302 N N . ARG A 1 172 ? 2.133 14.328 -6.824 1 95.38 172 ARG A N 1
ATOM 1303 C CA . ARG A 1 172 ? 2.896 15.406 -6.207 1 95.38 172 ARG A CA 1
ATOM 1304 C C . ARG A 1 172 ? 2.131 16.016 -5.039 1 95.38 172 ARG A C 1
ATOM 1306 O O . ARG A 1 172 ? 0.929 16.266 -5.137 1 95.38 172 ARG A O 1
ATOM 1313 N N . VAL A 1 173 ? 2.869 16.219 -3.922 1 96.25 173 VAL A N 1
ATOM 1314 C CA . VAL A 1 173 ? 2.287 16.766 -2.703 1 96.25 173 VAL A CA 1
ATOM 1315 C C . VAL A 1 173 ? 3.041 18.031 -2.295 1 96.25 173 VAL A C 1
ATOM 1317 O O . VAL A 1 173 ? 4.27 18.094 -2.402 1 96.25 173 VAL A O 1
ATOM 1320 N N . ARG A 1 174 ? 2.32 19.047 -1.92 1 97.62 174 ARG A N 1
ATOM 1321 C CA . ARG A 1 174 ? 2.869 20.25 -1.305 1 97.62 174 ARG A CA 1
ATOM 1322 C C . ARG A 1 174 ? 2.248 20.484 0.066 1 97.62 174 ARG A C 1
ATOM 1324 O O . ARG A 1 174 ? 1.032 20.375 0.233 1 97.62 174 ARG A O 1
ATOM 1331 N N . LEU A 1 175 ? 3.123 20.781 0.984 1 97.38 175 LEU A N 1
ATOM 1332 C CA . LEU A 1 175 ? 2.688 21.031 2.354 1 97.38 175 LEU A CA 1
ATOM 1333 C C . LEU A 1 175 ? 3.299 22.328 2.889 1 97.38 175 LEU A C 1
ATOM 1335 O O . LEU A 1 175 ? 4.383 22.719 2.457 1 97.38 175 LEU A O 1
ATOM 1339 N N . GLY A 1 176 ? 2.574 22.953 3.799 1 96.44 176 GLY A N 1
ATOM 1340 C CA . GLY A 1 176 ? 3.076 24.141 4.484 1 96.44 176 GLY A CA 1
ATOM 1341 C C . GLY A 1 176 ? 2.41 24.375 5.828 1 96.44 176 GLY A C 1
ATOM 1342 O O . GLY A 1 176 ? 1.224 24.078 5.996 1 96.44 176 GLY A O 1
ATOM 1343 N N . ALA A 1 177 ? 3.18 24.875 6.691 1 96.44 177 ALA A N 1
ATOM 1344 C CA . ALA A 1 177 ? 2.691 25.281 8.008 1 96.44 177 ALA A CA 1
ATOM 1345 C C . ALA A 1 177 ? 3.277 26.625 8.43 1 96.44 177 ALA A C 1
ATOM 1347 O O . ALA A 1 177 ? 4.441 26.906 8.148 1 96.44 177 ALA A O 1
ATOM 1348 N N . ALA A 1 178 ? 2.424 27.391 9.086 1 95.12 178 ALA A N 1
ATOM 1349 C CA . ALA A 1 178 ? 2.881 28.719 9.5 1 95.12 178 ALA A CA 1
ATOM 1350 C C . ALA A 1 178 ? 2.238 29.141 10.82 1 95.12 178 ALA A C 1
ATOM 1352 O O . ALA A 1 178 ? 1.149 28.672 11.164 1 95.12 178 ALA A O 1
ATOM 1353 N N . GLU A 1 179 ? 2.961 29.969 11.438 1 94.19 179 GLU A N 1
ATOM 1354 C CA . GLU A 1 179 ? 2.42 30.672 12.586 1 94.19 179 GLU A CA 1
ATOM 1355 C C . GLU A 1 179 ? 1.813 32.031 12.18 1 94.19 179 GLU A C 1
ATOM 1357 O O . GLU A 1 179 ? 2.381 32.719 11.352 1 94.19 179 GLU A O 1
ATOM 1362 N N . LEU A 1 180 ? 0.71 32.281 12.703 1 90.12 180 LEU A N 1
ATOM 1363 C CA . LEU A 1 180 ? 0.055 33.562 12.469 1 90.12 180 LEU A CA 1
ATOM 1364 C C . LEU A 1 180 ? -0.084 34.344 13.766 1 90.12 180 LEU A C 1
ATOM 1366 O O . LEU A 1 180 ? -0.547 33.812 14.773 1 90.12 180 LEU A O 1
ATOM 1370 N N . PHE A 1 181 ? 0.422 35.531 13.656 1 89.88 181 PHE A N 1
ATOM 1371 C CA . PHE A 1 181 ? 0.261 36.469 14.773 1 89.88 181 PHE A CA 1
ATOM 1372 C C . PHE A 1 181 ? -0.696 37.594 14.406 1 89.88 181 PHE A C 1
ATOM 1374 O O . PHE A 1 181 ? -0.411 38.375 13.508 1 89.88 181 PHE A O 1
ATOM 1381 N N . ASP A 1 182 ? -1.825 37.562 14.969 1 85.06 182 ASP A N 1
ATOM 1382 C CA . ASP A 1 182 ? -2.795 38.625 14.688 1 85.06 182 ASP A CA 1
ATOM 1383 C C . ASP A 1 182 ? -3.463 39.094 15.969 1 85.06 182 ASP A C 1
ATOM 1385 O O . ASP A 1 182 ? -2.879 39.031 17.047 1 85.06 182 ASP A O 1
ATOM 1389 N N . ARG A 1 183 ? -4.488 39.906 15.797 1 86.62 183 ARG A N 1
ATOM 1390 C CA . ARG A 1 183 ? -5.25 40.406 16.938 1 86.62 183 ARG A CA 1
ATOM 1391 C C . ARG A 1 183 ? -6.664 39.812 16.953 1 86.62 183 ARG A C 1
ATOM 1393 O O . ARG A 1 183 ? -7.277 39.656 15.898 1 86.62 183 ARG A O 1
ATOM 1400 N N . ASP A 1 184 ? -7.074 39.469 18.172 1 84.31 184 ASP A N 1
ATOM 1401 C CA . ASP A 1 184 ? -8.43 38.938 18.25 1 84.31 184 ASP A CA 1
ATOM 1402 C C . ASP A 1 184 ? -9.469 40.062 18.172 1 84.31 184 ASP A C 1
ATOM 1404 O O . ASP A 1 184 ? -9.125 41.188 17.875 1 84.31 184 ASP A O 1
ATOM 1408 N N . GLU A 1 185 ? -10.711 39.688 18.234 1 83.31 185 GLU A N 1
ATOM 1409 C CA . GLU A 1 185 ? -11.805 40.656 18.109 1 83.31 185 GLU A CA 1
ATOM 1410 C C . GLU A 1 185 ? -11.68 41.781 19.141 1 83.31 185 GLU A C 1
ATOM 1412 O O . GLU A 1 185 ? -12.133 42.906 18.891 1 83.31 185 GLU A O 1
ATOM 1417 N N . ALA A 1 186 ? -11.07 41.562 20.234 1 90.44 186 ALA A N 1
ATOM 1418 C CA . ALA A 1 186 ? -10.906 42.531 21.328 1 90.44 186 ALA A CA 1
ATOM 1419 C C . ALA A 1 186 ? -9.617 43.344 21.156 1 90.44 186 ALA A C 1
ATOM 1421 O O . ALA A 1 186 ? -9.297 44.188 21.984 1 90.44 186 ALA A O 1
ATOM 1422 N N . GLY A 1 187 ? -8.906 43.031 20.141 1 87.75 187 GLY A N 1
ATOM 1423 C CA . GLY A 1 187 ? -7.684 43.781 19.859 1 87.75 187 GLY A CA 1
ATOM 1424 C C . GLY A 1 187 ? -6.469 43.188 20.562 1 87.75 187 GLY A C 1
ATOM 1425 O O . GLY A 1 187 ? -5.379 43.781 20.5 1 87.75 187 GLY A O 1
ATOM 1426 N N . LYS A 1 188 ? -6.57 42.094 21.219 1 90.81 188 LYS A N 1
ATOM 1427 C CA . LYS A 1 188 ? -5.457 41.469 21.922 1 90.81 188 LYS A CA 1
ATOM 1428 C C . LYS A 1 188 ? -4.625 40.594 20.984 1 90.81 188 LYS A C 1
ATOM 1430 O O . LYS A 1 188 ? -5.172 39.906 20.109 1 90.81 188 LYS A O 1
ATOM 1435 N N . PRO A 1 189 ? -3.342 40.656 21.25 1 90.12 189 PRO A N 1
ATOM 1436 C CA . PRO A 1 189 ? -2.484 39.812 20.406 1 90.12 189 PRO A CA 1
ATOM 1437 C C . PRO A 1 189 ? -2.814 38.312 20.531 1 90.12 189 PRO A C 1
ATOM 1439 O O . PRO A 1 189 ? -3.111 37.844 21.625 1 90.12 189 PRO A O 1
ATOM 1442 N N . ARG A 1 190 ? -2.887 37.656 19.297 1 90.69 190 ARG A N 1
ATOM 1443 C CA . ARG A 1 190 ? -3.254 36.25 19.25 1 90.69 190 ARG A CA 1
ATOM 1444 C C . ARG A 1 190 ? -2.305 35.469 18.359 1 90.69 190 ARG A C 1
ATOM 1446 O O . ARG A 1 190 ? -1.951 35.906 17.266 1 90.69 190 ARG A O 1
ATOM 1453 N N . HIS A 1 191 ? -1.826 34.406 18.891 1 92.38 191 HIS A N 1
ATOM 1454 C CA . HIS A 1 191 ? -1.019 33.438 18.141 1 92.38 191 HIS A CA 1
ATOM 1455 C C . HIS A 1 191 ? -1.864 32.25 17.641 1 92.38 191 HIS A C 1
ATOM 1457 O O . HIS A 1 191 ? -2.643 31.688 18.406 1 92.38 191 HIS A O 1
ATOM 1463 N N . ARG A 1 192 ? -1.794 31.984 16.375 1 92.94 192 ARG A N 1
ATOM 1464 C CA . ARG A 1 192 ? -2.525 30.859 15.805 1 92.94 192 ARG A CA 1
ATOM 1465 C C . ARG A 1 192 ? -1.657 30.094 14.812 1 92.94 192 ARG A C 1
ATOM 1467 O O . ARG A 1 192 ? -0.678 30.625 14.289 1 92.94 192 ARG A O 1
ATOM 1474 N N . TRP A 1 193 ? -2.02 28.844 14.641 1 95.38 193 TRP A N 1
ATOM 1475 C CA . TRP A 1 193 ? -1.372 28.016 13.625 1 95.38 193 TRP A CA 1
ATOM 1476 C C . TRP A 1 193 ? -2.26 27.875 12.398 1 95.38 193 TRP A C 1
ATOM 1478 O O . TRP A 1 193 ? -3.48 27.75 12.516 1 95.38 193 TRP A O 1
ATOM 1488 N N . ARG A 1 194 ? -1.68 27.922 11.273 1 95.88 194 ARG A N 1
ATOM 1489 C CA . ARG A 1 194 ? -2.326 27.594 10 1 95.88 194 ARG A CA 1
ATOM 1490 C C . ARG A 1 194 ? -1.46 26.656 9.164 1 95.88 194 ARG A C 1
ATOM 1492 O O . ARG A 1 194 ? -0.23 26.75 9.203 1 95.88 194 ARG A O 1
ATOM 1499 N N . ALA A 1 195 ? -2.025 25.781 8.508 1 98 195 ALA A N 1
ATOM 1500 C CA . ALA A 1 195 ? -1.332 24.875 7.598 1 98 195 ALA A CA 1
ATOM 1501 C C . ALA A 1 195 ? -2.184 24.578 6.367 1 98 195 ALA A C 1
ATOM 1503 O O . ALA A 1 195 ? -3.404 24.75 6.391 1 98 195 ALA A O 1
ATOM 1504 N N . GLY A 1 196 ? -1.564 24.266 5.324 1 97.88 196 GLY A N 1
ATOM 1505 C CA . GLY A 1 196 ? -2.248 23.922 4.09 1 97.88 196 GLY A CA 1
ATOM 1506 C C . GLY A 1 196 ? -1.466 22.953 3.227 1 97.88 196 GLY A C 1
ATOM 1507 O O . GLY A 1 196 ? -0.292 22.672 3.492 1 97.88 196 GLY A O 1
ATOM 1508 N N . GLY A 1 197 ? -2.146 22.406 2.293 1 98.31 197 GLY A N 1
ATOM 1509 C CA . GLY A 1 197 ? -1.505 21.469 1.38 1 98.31 197 GLY A CA 1
ATOM 1510 C C . GLY A 1 197 ? -2.354 21.141 0.165 1 98.31 197 GLY A C 1
ATOM 1511 O O . GLY A 1 197 ? -3.525 21.516 0.102 1 98.31 197 GLY A O 1
ATOM 1512 N N . LEU A 1 198 ? -1.69 20.547 -0.765 1 98.19 198 LEU A N 1
ATOM 1513 C CA . LEU A 1 198 ? -2.293 20.141 -2.027 1 98.19 198 LEU A CA 1
ATOM 1514 C C . LEU A 1 198 ? -1.684 18.828 -2.518 1 98.19 198 LEU A C 1
ATOM 1516 O O . LEU A 1 198 ? -0.466 18.641 -2.457 1 98.19 198 LEU A O 1
ATOM 1520 N N . ILE A 1 199 ? -2.541 17.906 -2.877 1 97.5 199 ILE A N 1
ATOM 1521 C CA . ILE A 1 199 ? -2.113 16.688 -3.537 1 97.5 199 ILE A CA 1
ATOM 1522 C C . ILE A 1 199 ? -2.688 16.641 -4.953 1 97.5 199 ILE A C 1
ATOM 1524 O O . ILE A 1 199 ? -3.875 16.891 -5.156 1 97.5 199 ILE A O 1
ATOM 1528 N N . ALA A 1 200 ? -1.828 16.422 -5.902 1 97.12 200 ALA A N 1
ATOM 1529 C CA . ALA A 1 200 ? -2.213 16.266 -7.305 1 97.12 200 ALA A CA 1
ATOM 1530 C C . ALA A 1 200 ? -1.791 14.898 -7.832 1 97.12 200 ALA A C 1
ATOM 1532 O O . ALA A 1 200 ? -0.636 14.492 -7.676 1 97.12 200 ALA A O 1
ATOM 1533 N N . GLN A 1 201 ? -2.705 14.195 -8.43 1 93 201 GLN A N 1
ATOM 1534 C CA . GLN A 1 201 ? -2.477 12.852 -8.953 1 93 201 GLN A CA 1
ATOM 1535 C C . GLN A 1 201 ? -2.797 12.773 -10.438 1 93 201 GLN A C 1
ATOM 1537 O O . GLN A 1 201 ? -3.824 13.289 -10.883 1 93 201 GLN A O 1
ATOM 1542 N N . PHE A 1 202 ? -1.857 12.156 -11.195 1 92.12 202 PHE A N 1
ATOM 1543 C CA . PHE A 1 202 ? -2.016 11.984 -12.641 1 92.12 202 PHE A CA 1
ATOM 1544 C C . PHE A 1 202 ? -2.832 10.742 -12.953 1 92.12 202 PHE A C 1
ATOM 1546 O O . PHE A 1 202 ? -2.391 9.617 -12.688 1 92.12 202 PHE A O 1
ATOM 1553 N N . LEU A 1 203 ? -4.031 10.852 -13.477 1 87.31 203 LEU A N 1
ATOM 1554 C CA . LEU A 1 203 ? -4.941 9.742 -13.758 1 87.31 203 LEU A CA 1
ATOM 1555 C C . LEU A 1 203 ? -5.473 9.82 -15.18 1 87.31 203 LEU A C 1
ATOM 1557 O O . LEU A 1 203 ? -6.66 10.078 -15.391 1 87.31 203 LEU A O 1
ATOM 1561 N N . PRO A 1 204 ? -4.637 9.453 -16.094 1 83.62 204 PRO A N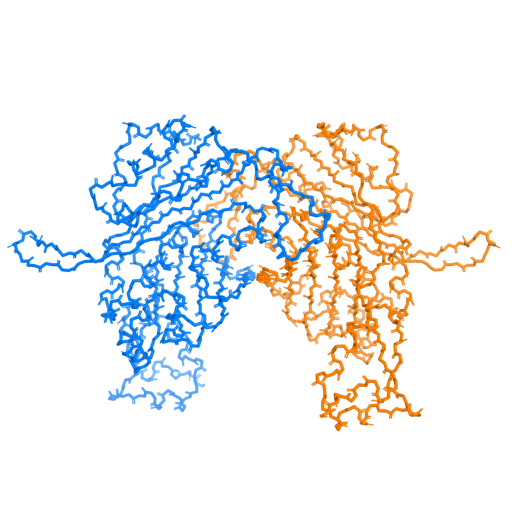 1
ATOM 1562 C CA . PRO A 1 204 ? -5.102 9.477 -17.484 1 83.62 204 PRO A CA 1
ATOM 1563 C C . PRO A 1 204 ? -6.016 8.305 -17.812 1 83.62 204 PRO A C 1
ATOM 1565 O O . PRO A 1 204 ? -6.066 7.32 -17.078 1 83.62 204 PRO A O 1
ATOM 1568 N N . GLN A 1 205 ? -6.719 8.484 -18.875 1 71.69 205 GLN A N 1
ATOM 1569 C CA . GLN A 1 205 ? -7.578 7.402 -19.344 1 71.69 205 GLN A CA 1
ATOM 1570 C C . GLN A 1 205 ? -6.75 6.203 -19.797 1 71.69 205 GLN A C 1
ATOM 1572 O O . GLN A 1 205 ? -7.07 5.062 -19.453 1 71.69 205 GLN A O 1
ATOM 1577 N N . ALA A 1 206 ? -5.727 6.488 -20.547 1 67.5 206 ALA A N 1
ATOM 1578 C CA . ALA A 1 206 ? -4.84 5.422 -21 1 67.5 206 ALA A CA 1
ATOM 1579 C C . ALA A 1 206 ? -3.764 5.117 -19.969 1 67.5 206 ALA A C 1
ATOM 1581 O O . ALA A 1 206 ? -2.889 5.949 -19.719 1 67.5 206 ALA A O 1
ATOM 1582 N N . SER A 1 207 ? -3.785 3.908 -19.484 1 67.12 207 SER A N 1
ATOM 1583 C CA . SER A 1 207 ? -2.896 3.541 -18.391 1 67.12 207 SER A CA 1
ATOM 1584 C C . SER A 1 207 ? -1.437 3.555 -18.828 1 67.12 207 SER A C 1
ATOM 1586 O O . SER A 1 207 ? -0.536 3.752 -18.016 1 67.12 207 SER A O 1
ATOM 1588 N N . GLU A 1 208 ? -1.181 3.35 -20.078 1 68.19 208 GLU A N 1
ATOM 1589 C CA . GLU A 1 208 ? 0.189 3.334 -20.578 1 68.19 208 GLU A CA 1
ATOM 1590 C C . GLU A 1 208 ? 0.878 4.676 -20.344 1 68.19 208 GLU A C 1
ATOM 1592 O O . GLU A 1 208 ? 2.105 4.738 -20.25 1 68.19 208 GLU A O 1
ATOM 1597 N N . ARG A 1 209 ? 0.017 5.703 -20.297 1 71.06 209 ARG A N 1
ATOM 1598 C CA . ARG A 1 209 ? 0.55 7.051 -20.109 1 71.06 209 ARG A CA 1
ATOM 1599 C C . ARG A 1 209 ? 1.125 7.227 -18.719 1 71.06 209 ARG A C 1
ATOM 1601 O O . ARG A 1 209 ? 1.85 8.188 -18.453 1 71.06 209 ARG A O 1
ATOM 1608 N N . MET A 1 210 ? 0.797 6.277 -17.844 1 71.31 210 MET A N 1
ATOM 1609 C CA . MET A 1 210 ? 1.243 6.402 -16.469 1 71.31 210 MET A CA 1
ATOM 1610 C C . MET A 1 210 ? 2.619 5.773 -16.281 1 71.31 210 MET A C 1
ATOM 1612 O O . MET A 1 210 ? 3.182 5.812 -15.18 1 71.31 210 MET A O 1
ATOM 1616 N N . ARG A 1 211 ? 3.146 5.191 -17.328 1 67.06 211 ARG A N 1
ATOM 1617 C CA . ARG A 1 211 ? 4.461 4.566 -17.203 1 67.06 211 ARG A CA 1
ATOM 1618 C C . ARG A 1 211 ? 5.52 5.594 -16.812 1 67.06 211 ARG A C 1
ATOM 1620 O O . ARG A 1 211 ? 5.523 6.715 -17.328 1 67.06 211 ARG A O 1
ATOM 1627 N N . GLN A 1 212 ? 6.219 5.375 -15.758 1 62.84 212 GLN A N 1
ATOM 1628 C CA . GLN A 1 212 ? 7.199 6.301 -15.203 1 62.84 212 GLN A CA 1
ATOM 1629 C C . GLN A 1 212 ? 8.609 5.965 -15.688 1 62.84 212 GLN A C 1
ATOM 1631 O O . GLN A 1 212 ? 8.922 4.805 -15.961 1 62.84 212 GLN A O 1
ATOM 1636 N N . PRO A 1 213 ? 9.383 7.141 -15.875 1 58.22 213 PRO A N 1
ATOM 1637 C CA . PRO A 1 213 ? 10.781 6.895 -16.25 1 58.22 213 PRO A CA 1
ATOM 1638 C C . PRO A 1 213 ? 11.547 6.102 -15.195 1 58.22 213 PRO A C 1
ATOM 1640 O O . PRO A 1 213 ? 11.203 6.16 -14.008 1 58.22 213 PRO A O 1
ATOM 1643 N N . ASP A 1 214 ? 12.344 5.238 -15.672 1 53.47 214 ASP A N 1
ATOM 1644 C CA . ASP A 1 214 ? 13.211 4.488 -14.773 1 53.47 214 ASP A CA 1
ATOM 1645 C C . ASP A 1 214 ? 14.086 5.426 -13.938 1 53.47 214 ASP A C 1
ATOM 1647 O O . ASP A 1 214 ? 14.445 6.512 -14.391 1 53.47 214 ASP A O 1
ATOM 1651 N N . LEU A 1 215 ? 13.953 5.344 -12.664 1 49.41 215 LEU A N 1
ATOM 1652 C CA . LEU A 1 215 ? 14.828 6.176 -11.844 1 49.41 215 LEU A CA 1
ATOM 1653 C C . LEU A 1 215 ? 16.281 5.98 -12.242 1 49.41 215 LEU A C 1
ATOM 1655 O O . LEU A 1 215 ? 16.75 4.844 -12.375 1 49.41 215 LEU A O 1
ATOM 1659 N N . HIS A 1 216 ? 16.812 6.875 -13.086 1 43.25 216 HIS A N 1
ATOM 1660 C CA . HIS A 1 216 ? 18.219 6.875 -13.492 1 43.25 216 HIS A CA 1
ATOM 1661 C C . HIS A 1 216 ? 19.141 6.629 -12.297 1 43.25 216 HIS A C 1
ATOM 1663 O O . HIS A 1 216 ? 19.047 7.332 -11.289 1 43.25 216 HIS A O 1
ATOM 1669 N N . GLY A 1 217 ? 19.469 5.391 -11.867 1 35.56 217 GLY A N 1
ATOM 1670 C CA . GLY A 1 217 ? 20.719 5.512 -11.133 1 35.56 217 GLY A CA 1
ATOM 1671 C C . GLY A 1 217 ? 21.75 6.383 -11.836 1 35.56 217 GLY A C 1
ATOM 1672 O O . GLY A 1 217 ? 21.578 6.711 -13.016 1 35.56 217 GLY A O 1
ATOM 1673 N N . GLY A 1 218 ? 22.672 7.078 -11.133 1 32.72 218 GLY A N 1
ATOM 1674 C CA . GLY A 1 218 ? 23.828 7.773 -11.664 1 32.72 218 GLY A CA 1
ATOM 1675 C C . GLY A 1 218 ? 24.422 7.105 -12.883 1 32.72 218 GLY A C 1
ATOM 1676 O O . GLY A 1 218 ? 24.922 7.777 -13.789 1 32.72 218 GLY A O 1
ATOM 1677 N N . ASP A 1 219 ? 25.062 5.797 -12.734 1 32.44 219 ASP A N 1
ATOM 1678 C CA . ASP A 1 219 ? 26.047 5.465 -13.758 1 32.44 219 ASP A CA 1
ATOM 1679 C C . ASP A 1 219 ? 25.375 5.203 -15.102 1 32.44 219 ASP A C 1
ATOM 1681 O O . ASP A 1 219 ? 24.172 4.922 -15.156 1 32.44 219 ASP A O 1
ATOM 1685 N N . GLY A 1 220 ? 26.094 5.047 -16.328 1 33.53 220 GLY A N 1
ATOM 1686 C CA . GLY A 1 220 ? 26.234 4.875 -17.766 1 33.53 220 GLY A CA 1
ATOM 1687 C C . GLY A 1 220 ? 25.312 3.801 -18.328 1 33.53 220 GLY A C 1
ATOM 1688 O O . GLY A 1 220 ? 25.562 3.285 -19.422 1 33.53 220 GLY A O 1
ATOM 1689 N N . ASP A 1 221 ? 24.625 3.049 -17.484 1 36.25 221 ASP A N 1
ATOM 1690 C CA . ASP A 1 221 ? 24.125 1.95 -18.297 1 36.25 221 ASP A CA 1
ATOM 1691 C C . ASP A 1 221 ? 23.078 2.443 -19.297 1 36.25 221 ASP A C 1
ATOM 1693 O O . ASP A 1 221 ? 22.156 3.176 -18.922 1 36.25 221 ASP A O 1
ATOM 1697 N N . PRO A 1 222 ? 23.25 2.375 -20.594 1 39.19 222 PRO A N 1
ATOM 1698 C CA . PRO A 1 222 ? 22.562 2.805 -21.812 1 39.19 222 PRO A CA 1
ATOM 1699 C C . PRO A 1 222 ? 21.109 2.379 -21.844 1 39.19 222 PRO A C 1
ATOM 1701 O O . PRO A 1 222 ? 20.344 2.854 -22.688 1 39.19 222 PRO A O 1
ATOM 1704 N N . GLY A 1 223 ? 20.734 1.301 -21.328 1 37.41 223 GLY A N 1
ATOM 1705 C CA . GLY A 1 223 ? 19.422 0.819 -21.703 1 37.41 223 GLY A CA 1
ATOM 1706 C C . GLY A 1 223 ? 18.281 1.512 -20.969 1 37.41 223 GLY A C 1
ATOM 1707 O O . GLY A 1 223 ? 17.266 0.893 -20.672 1 37.41 223 GLY A O 1
ATOM 1708 N N . VAL A 1 224 ? 18.578 2.57 -20.266 1 42.56 224 VAL A N 1
ATOM 1709 C CA . VAL A 1 224 ? 17.516 3.342 -19.625 1 42.56 224 VAL A CA 1
ATOM 1710 C C . VAL A 1 224 ? 16.438 3.699 -20.656 1 42.56 224 VAL A C 1
ATOM 1712 O O . VAL A 1 224 ? 16.719 4.387 -21.641 1 42.56 224 VAL A O 1
ATOM 1715 N N . HIS A 1 225 ? 15.57 2.865 -20.969 1 44.47 225 HIS A N 1
ATOM 1716 C CA . HIS A 1 225 ? 14.469 3.355 -21.781 1 44.47 225 HIS A CA 1
ATOM 1717 C C . HIS A 1 225 ? 13.867 4.621 -21.188 1 44.47 225 HIS A C 1
ATOM 1719 O O . HIS A 1 225 ? 13.5 4.648 -20.016 1 44.47 225 HIS A O 1
ATOM 1725 N N . ASP A 1 226 ? 14.312 5.789 -21.5 1 49.16 226 ASP A N 1
ATOM 1726 C CA . ASP A 1 226 ? 13.953 7.172 -21.203 1 49.16 226 ASP A CA 1
ATOM 1727 C C . ASP A 1 226 ? 12.445 7.387 -21.312 1 49.16 226 ASP A C 1
ATOM 1729 O O . ASP A 1 226 ? 11.93 7.66 -22.406 1 49.16 226 ASP A O 1
ATOM 1733 N N . HIS A 1 227 ? 11.773 6.609 -20.594 1 58.06 227 HIS A N 1
ATOM 1734 C CA . HIS A 1 227 ? 10.375 7.016 -20.75 1 58.06 227 HIS A CA 1
ATOM 1735 C C . HIS A 1 227 ? 10.133 8.398 -20.156 1 58.06 227 HIS A C 1
ATOM 1737 O O . HIS A 1 227 ? 10.484 8.648 -19 1 58.06 227 HIS A O 1
ATOM 1743 N N . ALA A 1 228 ? 10.102 9.398 -21.094 1 61.19 228 ALA A N 1
ATOM 1744 C CA . ALA A 1 228 ? 9.75 10.758 -20.703 1 61.19 228 ALA A CA 1
ATOM 1745 C C . ALA A 1 228 ? 8.383 10.805 -20.031 1 61.19 228 ALA A C 1
ATOM 1747 O O . ALA A 1 228 ? 7.512 9.977 -20.328 1 61.19 228 ALA A O 1
ATOM 1748 N N . ASP A 1 229 ? 8.273 11.555 -18.922 1 73.69 229 ASP A N 1
ATOM 1749 C CA . ASP A 1 229 ? 6.977 11.812 -18.312 1 73.69 229 ASP A CA 1
ATOM 1750 C C . ASP A 1 229 ? 5.961 12.273 -19.359 1 73.69 229 ASP A C 1
ATOM 1752 O O . ASP A 1 229 ? 6.328 12.906 -20.344 1 73.69 229 ASP A O 1
ATOM 1756 N N . ASP A 1 230 ? 4.871 11.859 -19.203 1 85.25 230 ASP A N 1
ATOM 1757 C CA . ASP A 1 230 ? 3.754 12.391 -19.969 1 85.25 230 ASP A CA 1
ATOM 1758 C C . ASP A 1 230 ? 3.707 13.914 -19.891 1 85.25 230 ASP A C 1
ATOM 1760 O O . ASP A 1 230 ? 3.898 14.492 -18.828 1 85.25 230 ASP A O 1
ATOM 1764 N N . ASP A 1 231 ? 3.512 14.539 -20.969 1 88.94 231 ASP A N 1
ATOM 1765 C CA . ASP A 1 231 ? 3.553 16 -21.047 1 88.94 231 ASP A CA 1
ATOM 1766 C C . ASP A 1 231 ? 2.545 16.625 -20.094 1 88.94 231 ASP A C 1
ATOM 1768 O O . ASP A 1 231 ? 2.838 17.641 -19.453 1 88.94 231 ASP A O 1
ATOM 1772 N N . ALA A 1 232 ? 1.371 16.062 -20.078 1 91.69 232 ALA A N 1
ATOM 1773 C CA . ALA A 1 232 ? 0.344 16.594 -19.188 1 91.69 232 ALA A CA 1
ATOM 1774 C C . ALA A 1 232 ? 0.786 16.516 -17.719 1 91.69 232 ALA A C 1
ATOM 1776 O O . ALA A 1 232 ? 0.602 17.453 -16.953 1 91.69 232 ALA A O 1
ATOM 1777 N N . TRP A 1 233 ? 1.4 15.5 -17.406 1 92.81 233 TRP A N 1
ATOM 1778 C CA . TRP A 1 233 ? 1.863 15.328 -16.047 1 92.81 233 TRP A CA 1
ATOM 1779 C C . TRP A 1 233 ? 3.033 16.25 -15.734 1 92.81 233 TRP A C 1
ATOM 1781 O O . TRP A 1 233 ? 3.1 16.844 -14.656 1 92.81 233 TRP A O 1
ATOM 1791 N N . ALA A 1 234 ? 3.945 16.344 -16.672 1 93.62 234 ALA A N 1
ATOM 1792 C CA . ALA A 1 234 ? 5.074 17.25 -16.5 1 93.62 234 ALA A CA 1
ATOM 1793 C C . ALA A 1 234 ? 4.598 18.688 -16.25 1 93.62 234 ALA A C 1
ATOM 1795 O O . ALA A 1 234 ? 5.141 19.391 -15.391 1 93.62 234 ALA A O 1
ATOM 1796 N N . GLU A 1 235 ? 3.633 19.062 -16.969 1 95.62 235 GLU A N 1
ATOM 1797 C CA . GLU A 1 235 ? 3.068 20.391 -16.797 1 95.62 235 GLU A CA 1
ATOM 1798 C C . GLU A 1 235 ? 2.4 20.547 -15.422 1 95.62 235 GLU A C 1
ATOM 1800 O O . GLU A 1 235 ? 2.643 21.516 -14.711 1 95.62 235 GLU A O 1
ATOM 1805 N N . ALA A 1 236 ? 1.544 19.625 -15.031 1 96.12 236 ALA A N 1
ATOM 1806 C CA . ALA A 1 236 ? 0.867 19.656 -13.734 1 96.12 236 ALA A CA 1
ATOM 1807 C C . ALA A 1 236 ? 1.874 19.734 -12.594 1 96.12 236 ALA A C 1
ATOM 1809 O O . ALA A 1 236 ? 1.713 20.531 -11.664 1 96.12 236 ALA A O 1
ATOM 1810 N N . ARG A 1 237 ? 2.842 18.891 -12.695 1 95.44 237 ARG A N 1
ATOM 1811 C CA . ARG A 1 237 ? 3.881 18.859 -11.672 1 95.44 237 ARG A CA 1
ATOM 1812 C C . ARG A 1 237 ? 4.59 20.203 -11.562 1 95.44 237 ARG A C 1
ATOM 1814 O O . ARG A 1 237 ? 4.848 20.688 -10.461 1 95.44 237 ARG A O 1
ATOM 1821 N N . SER A 1 238 ? 4.934 20.766 -12.664 1 96.31 238 SER A N 1
ATOM 1822 C CA . SER A 1 238 ? 5.598 22.062 -12.695 1 96.31 238 SER A CA 1
ATOM 1823 C C . SER A 1 238 ? 4.738 23.141 -12.047 1 96.31 238 SER A C 1
ATOM 1825 O O . SER A 1 238 ? 5.246 23.984 -11.305 1 96.31 238 SER A O 1
ATOM 1827 N N . LEU A 1 239 ? 3.496 23.141 -12.328 1 97.06 239 LEU A N 1
ATOM 1828 C CA . LEU A 1 239 ? 2.584 24.109 -11.734 1 97.06 239 LEU A CA 1
ATOM 1829 C C . LEU A 1 239 ? 2.504 23.938 -10.227 1 97.06 239 LEU A C 1
ATOM 1831 O O . LEU A 1 239 ? 2.586 24.922 -9.477 1 97.06 239 LEU A O 1
ATOM 1835 N N . VAL A 1 240 ? 2.379 22.734 -9.766 1 97.06 240 VAL A N 1
ATOM 1836 C CA . VAL A 1 240 ? 2.279 22.453 -8.336 1 97.06 240 VAL A CA 1
ATOM 1837 C C . VAL A 1 240 ? 3.564 22.891 -7.633 1 97.06 240 VAL A C 1
ATOM 1839 O O . VAL A 1 240 ? 3.525 23.375 -6.5 1 97.06 240 VAL A O 1
ATOM 1842 N N . GLU A 1 241 ? 4.676 22.75 -8.312 1 95.38 241 GLU A N 1
ATOM 1843 C CA . GLU A 1 241 ? 5.977 23.078 -7.742 1 95.38 241 GLU A CA 1
ATOM 1844 C C . GLU A 1 241 ? 6.133 24.578 -7.543 1 95.38 241 GLU A C 1
ATOM 1846 O O . GLU A 1 241 ? 6.988 25.016 -6.777 1 95.38 241 GLU A O 1
ATOM 1851 N N . THR A 1 242 ? 5.336 25.328 -8.172 1 95.69 242 THR A N 1
ATOM 1852 C CA . THR A 1 242 ? 5.426 26.781 -8.055 1 95.69 242 THR A CA 1
ATOM 1853 C C . THR A 1 242 ? 4.738 27.25 -6.773 1 95.69 242 THR A C 1
ATOM 1855 O O . THR A 1 242 ? 4.855 28.422 -6.402 1 95.69 242 THR A O 1
ATOM 1858 N N . ILE A 1 243 ? 4.012 26.391 -6.145 1 96.06 243 ILE A N 1
ATOM 1859 C CA . ILE A 1 243 ? 3.301 26.781 -4.938 1 96.06 243 ILE A CA 1
ATOM 1860 C C . ILE A 1 243 ? 4.301 27.188 -3.859 1 96.06 243 ILE A C 1
ATOM 1862 O O . ILE A 1 243 ? 5.23 26.438 -3.549 1 96.06 243 ILE A O 1
ATOM 1866 N N . ASP A 1 244 ? 4.043 28.328 -3.361 1 91.5 244 ASP A N 1
ATOM 1867 C CA . ASP A 1 244 ? 4.828 28.766 -2.209 1 91.5 244 ASP A CA 1
ATOM 1868 C C . ASP A 1 244 ? 4.148 28.359 -0.901 1 91.5 244 ASP A C 1
ATOM 1870 O O . ASP A 1 244 ? 2.92 28.359 -0.811 1 91.5 244 ASP A O 1
ATOM 1874 N N . ALA A 1 245 ? 5.031 28.141 0.072 1 86.19 245 ALA A N 1
ATOM 1875 C CA . ALA A 1 245 ? 4.512 27.766 1.381 1 86.19 245 ALA A CA 1
ATOM 1876 C C . ALA A 1 245 ? 3.561 28.812 1.931 1 86.19 245 ALA A C 1
ATOM 1878 O O . ALA A 1 245 ? 2.564 28.484 2.58 1 86.19 245 ALA A O 1
ATOM 1879 N N . ASP A 1 246 ? 3.824 30 1.638 1 91.19 246 ASP A N 1
ATOM 1880 C CA . ASP A 1 246 ? 3.01 31.109 2.133 1 91.19 246 ASP A CA 1
ATOM 1881 C C . ASP A 1 246 ? 1.614 31.078 1.515 1 91.19 246 ASP A C 1
ATOM 1883 O O . ASP A 1 246 ? 0.633 31.438 2.17 1 91.19 246 ASP A O 1
ATOM 1887 N N . GLU A 1 247 ? 1.565 30.688 0.323 1 92.62 247 GLU A N 1
ATOM 1888 C CA . GLU A 1 247 ? 0.273 30.609 -0.351 1 92.62 247 GLU A CA 1
ATOM 1889 C C . GLU A 1 247 ? -0.618 29.547 0.274 1 92.62 247 GLU A C 1
ATOM 1891 O O . GLU A 1 247 ? -1.842 29.688 0.306 1 92.62 247 GLU A O 1
ATOM 1896 N N . LEU A 1 248 ? -0.036 28.547 0.784 1 95.31 248 LEU A N 1
ATOM 1897 C CA . LEU A 1 248 ? -0.77 27.422 1.362 1 95.31 248 LEU A CA 1
ATOM 1898 C C . LEU A 1 248 ? -1.339 27.797 2.729 1 95.31 248 LEU A C 1
ATOM 1900 O O . LEU A 1 248 ? -2.287 27.172 3.201 1 95.31 248 LEU A O 1
ATOM 1904 N N . THR A 1 249 ? -0.751 28.844 3.324 1 95.12 249 THR A N 1
ATOM 1905 C CA . THR A 1 249 ? -1.107 29.109 4.711 1 95.12 249 THR A CA 1
ATOM 1906 C C . THR A 1 249 ? -1.748 30.484 4.848 1 95.12 249 THR A C 1
ATOM 1908 O O . THR A 1 249 ? -2.256 30.828 5.914 1 95.12 249 THR A O 1
ATOM 1911 N N . ASP A 1 250 ? -1.771 31.25 3.795 1 91.19 250 ASP A N 1
ATOM 1912 C CA . ASP A 1 250 ? -2.307 32.625 3.82 1 91.19 250 ASP A CA 1
ATOM 1913 C C . ASP A 1 250 ? -3.834 32.594 3.838 1 91.19 250 ASP A C 1
ATOM 1915 O O . ASP A 1 250 ? -4.465 32.125 2.893 1 91.19 250 ASP A O 1
ATOM 1919 N N . PRO A 1 251 ? -4.402 33.219 4.859 1 87.38 251 PRO A N 1
ATOM 1920 C CA . PRO A 1 251 ? -5.863 33.219 4.938 1 87.38 251 PRO A CA 1
ATOM 1921 C C . PRO A 1 251 ? -6.504 34.062 3.818 1 87.38 251 PRO A C 1
ATOM 1923 O O . PRO A 1 251 ? -7.695 33.906 3.539 1 87.38 251 PRO A O 1
ATOM 1926 N N . LEU A 1 252 ? -5.785 34.906 3.164 1 87 252 LEU A N 1
ATOM 1927 C CA . LEU A 1 252 ? -6.34 35.781 2.143 1 87 252 LEU A CA 1
ATOM 1928 C C . LEU A 1 252 ? -6.34 35.094 0.778 1 87 252 LEU A C 1
ATOM 1930 O O . LEU A 1 252 ? -7.016 35.562 -0.148 1 87 252 LEU A O 1
ATOM 1934 N N . VAL A 1 253 ? -5.566 34.125 0.565 1 88.5 253 VAL A N 1
ATOM 1935 C CA . VAL A 1 253 ? -5.488 33.469 -0.726 1 88.5 253 VAL A CA 1
ATOM 1936 C C . VAL A 1 253 ? -6.684 32.531 -0.89 1 88.5 253 VAL A C 1
ATOM 1938 O O . VAL A 1 253 ? -7.434 32.625 -1.861 1 88.5 253 VAL A O 1
ATOM 1941 N N . GLY A 1 254 ? -7.066 31.719 0.07 1 90.75 254 GLY A N 1
ATOM 1942 C CA . GLY A 1 254 ? -8.125 30.719 -0.024 1 90.75 254 GLY A CA 1
ATOM 1943 C C . GLY A 1 254 ? -7.766 29.547 -0.924 1 90.75 254 GLY A C 1
ATOM 1944 O O . GLY A 1 254 ? -7.004 29.703 -1.882 1 90.75 254 GLY A O 1
ATOM 1945 N N . THR A 1 255 ? -8.344 28.438 -0.75 1 94.5 255 THR A N 1
ATOM 1946 C CA . THR A 1 255 ? -8.031 27.203 -1.457 1 94.5 255 THR A CA 1
ATOM 1947 C C . THR A 1 255 ? -8.461 27.281 -2.918 1 94.5 255 THR A C 1
ATOM 1949 O O . THR A 1 255 ? -7.691 26.938 -3.82 1 94.5 255 THR A O 1
ATOM 1952 N N . GLU A 1 256 ? -9.633 27.766 -3.195 1 93.31 256 GLU A N 1
ATOM 1953 C CA . GLU A 1 256 ? -10.164 27.844 -4.555 1 93.31 256 GLU A CA 1
ATOM 1954 C C . GLU A 1 256 ? -9.375 28.828 -5.406 1 93.31 256 GLU A C 1
ATOM 1956 O O . GLU A 1 256 ? -9.148 28.594 -6.594 1 93.31 256 GLU A O 1
ATOM 1961 N N . ARG A 1 257 ? -9.016 29.922 -4.82 1 92.31 257 ARG A N 1
ATOM 1962 C CA . ARG A 1 257 ? -8.203 30.891 -5.531 1 92.31 257 ARG A CA 1
ATOM 1963 C C . ARG A 1 257 ? -6.848 30.312 -5.914 1 92.31 257 ARG A C 1
ATOM 1965 O O . ARG A 1 257 ? -6.336 30.578 -7.008 1 92.31 257 ARG A O 1
ATOM 1972 N N . LEU A 1 258 ? -6.262 29.594 -4.977 1 94.88 258 LEU A N 1
ATOM 1973 C CA . LEU A 1 258 ? -5.004 28.922 -5.277 1 94.88 258 LEU A CA 1
ATOM 1974 C C . LEU A 1 258 ? -5.164 27.969 -6.457 1 94.88 258 LEU A C 1
ATOM 1976 O O . LEU A 1 258 ? -4.328 27.969 -7.367 1 94.88 258 LEU A O 1
ATOM 1980 N N . LEU A 1 259 ? -6.215 27.188 -6.473 1 96.25 259 LEU A N 1
ATOM 1981 C CA . LEU A 1 259 ? -6.477 26.234 -7.547 1 96.25 259 LEU A CA 1
ATOM 1982 C C . LEU A 1 259 ? -6.656 26.953 -8.883 1 96.25 259 LEU A C 1
ATOM 1984 O O . LEU A 1 259 ? -6.148 26.5 -9.906 1 96.25 259 LEU A O 1
ATOM 1988 N N . PHE A 1 260 ? -7.328 28.031 -8.812 1 94.12 260 PHE A N 1
ATOM 1989 C CA . PHE A 1 260 ? -7.551 28.812 -10.031 1 94.12 260 PHE A CA 1
ATOM 1990 C C . PHE A 1 260 ? -6.234 29.359 -10.562 1 94.12 260 PHE A C 1
ATOM 1992 O O . PHE A 1 260 ? -5.973 29.297 -11.766 1 94.12 260 PHE A O 1
ATOM 1999 N N . ARG A 1 261 ? -5.48 29.938 -9.688 1 94 261 ARG A N 1
ATOM 2000 C CA . ARG A 1 261 ? -4.184 30.469 -10.086 1 94 261 ARG A CA 1
ATOM 2001 C C . ARG A 1 261 ? -3.334 29.406 -10.766 1 94 261 ARG A C 1
ATOM 2003 O O . ARG A 1 261 ? -2.676 29.672 -11.773 1 94 261 ARG A O 1
ATOM 2010 N N . LEU A 1 262 ? -3.371 28.203 -10.25 1 96.06 262 LEU A N 1
ATOM 2011 C CA . LEU A 1 262 ? -2.504 27.125 -10.719 1 96.06 262 LEU A CA 1
ATOM 2012 C C . LEU A 1 262 ? -3.012 26.562 -12.039 1 96.06 262 LEU A C 1
ATOM 2014 O O . LEU A 1 262 ? -2.221 26.266 -12.938 1 96.06 262 LEU A O 1
ATOM 2018 N N . PHE A 1 263 ? -4.391 26.438 -12.172 1 97 263 PHE A N 1
ATOM 2019 C CA . PHE A 1 263 ? -4.844 25.469 -13.18 1 97 263 PHE A CA 1
ATOM 2020 C C . PHE A 1 263 ? -5.906 26.094 -14.078 1 97 263 PHE A C 1
ATOM 2022 O O . PHE A 1 263 ? -6.5 25.406 -14.914 1 97 263 PHE A O 1
ATOM 2029 N N . HIS A 1 264 ? -6.223 27.359 -14 1 93.56 264 HIS A N 1
ATOM 2030 C CA . HIS A 1 264 ? -7.352 27.938 -14.719 1 93.56 264 HIS A CA 1
ATOM 2031 C C . HIS A 1 264 ? -7.191 27.766 -16.219 1 93.56 264 HIS A C 1
ATOM 2033 O O . HIS A 1 264 ? -8.172 27.578 -16.938 1 93.56 264 HIS A O 1
ATOM 2039 N N . GLU A 1 265 ? -5.984 27.781 -16.719 1 94.38 265 GLU A N 1
ATOM 2040 C CA . GLU A 1 265 ? -5.734 27.688 -18.141 1 94.38 265 GLU A CA 1
ATOM 2041 C C . GLU A 1 265 ? -6.031 26.281 -18.656 1 94.38 265 GLU A C 1
ATOM 2043 O O . GLU A 1 265 ? -6.156 26.062 -19.875 1 94.38 265 GLU A O 1
ATOM 2048 N N . ARG A 1 266 ? -6.133 25.344 -17.75 1 94.56 266 ARG A N 1
ATOM 2049 C CA . ARG A 1 266 ? -6.293 23.953 -18.156 1 94.56 266 ARG A CA 1
ATOM 2050 C C . ARG A 1 266 ? -7.641 23.406 -17.703 1 94.56 266 ARG A C 1
ATOM 2052 O O . ARG A 1 266 ? -7.855 22.188 -17.719 1 94.56 266 ARG A O 1
ATOM 2059 N N . GLY A 1 267 ? -8.562 24.25 -17.203 1 92.62 267 GLY A N 1
ATOM 2060 C CA . GLY A 1 267 ? -9.938 23.875 -16.938 1 92.62 267 GLY A CA 1
ATOM 2061 C C . GLY A 1 267 ? -10.109 23.203 -15.586 1 92.62 267 GLY A C 1
ATOM 2062 O O . GLY A 1 267 ? -10.695 22.125 -15.492 1 92.62 267 GLY A O 1
ATOM 2063 N N . VAL A 1 268 ? -9.766 23.812 -14.5 1 94.44 268 VAL A N 1
ATOM 2064 C CA . VAL A 1 268 ? -9.914 23.266 -13.148 1 94.44 268 VAL A CA 1
ATOM 2065 C C . VAL A 1 268 ? -11.367 23.375 -12.703 1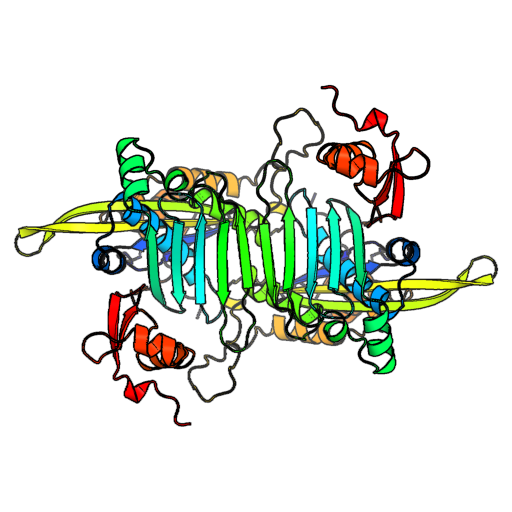 94.44 268 VAL A C 1
ATOM 2067 O O . VAL A 1 268 ? -12.031 24.375 -12.977 1 94.44 268 VAL A O 1
ATOM 2070 N N . ARG A 1 269 ? -11.867 22.312 -12.172 1 92.56 269 ARG A N 1
ATOM 2071 C CA . ARG A 1 269 ? -13.172 22.25 -11.516 1 92.56 269 ARG A CA 1
ATOM 2072 C C . ARG A 1 269 ? -13.039 21.828 -10.055 1 92.56 269 ARG A C 1
ATOM 2074 O O . ARG A 1 269 ? -12.289 20.906 -9.734 1 92.56 269 ARG A O 1
ATOM 2081 N N . ALA A 1 270 ? -13.648 22.594 -9.227 1 92.94 270 ALA A N 1
ATOM 2082 C CA . ALA A 1 270 ? -13.695 22.25 -7.805 1 92.94 270 ALA A CA 1
ATOM 2083 C C . ALA A 1 270 ? -15.023 21.594 -7.441 1 92.94 270 ALA A C 1
ATOM 2085 O O . ALA A 1 270 ? -16.062 21.891 -8.039 1 92.94 270 ALA A O 1
ATOM 2086 N N . PHE A 1 271 ? -14.977 20.703 -6.5 1 91.25 271 PHE A N 1
ATOM 2087 C CA . PHE A 1 271 ? -16.156 19.984 -6.02 1 91.25 271 PHE A CA 1
ATOM 2088 C C . PHE A 1 271 ? -16.531 20.453 -4.613 1 91.25 271 PHE A C 1
ATOM 2090 O O . PHE A 1 271 ? -15.797 21.219 -3.992 1 91.25 271 PHE A O 1
ATOM 2097 N N . PRO A 1 272 ? -17.688 20.047 -4.129 1 89.75 272 PRO A N 1
ATOM 2098 C CA . PRO A 1 272 ? -18.125 20.516 -2.805 1 89.75 272 PRO A CA 1
ATOM 2099 C C . PRO A 1 272 ? -17.094 20.188 -1.716 1 89.75 272 PRO A C 1
ATOM 2101 O O . PRO A 1 272 ? -16.578 19.078 -1.652 1 89.75 272 PRO A O 1
ATOM 2104 N N . PRO A 1 273 ? -16.812 21.188 -0.953 1 94.38 273 PRO A N 1
ATOM 2105 C CA . PRO A 1 273 ? -15.828 21 0.11 1 94.38 273 PRO A CA 1
ATOM 2106 C C . PRO A 1 273 ? -16.312 20.031 1.195 1 94.38 273 PRO A C 1
ATOM 2108 O O . PRO A 1 273 ? -17.516 19.859 1.387 1 94.38 273 PRO A O 1
ATOM 2111 N N . GLN A 1 274 ? -15.367 19.406 1.828 1 95.12 274 GLN A N 1
ATOM 2112 C CA . GLN A 1 274 ? -15.617 18.5 2.951 1 95.12 274 GLN A CA 1
ATOM 2113 C C . GLN A 1 274 ? -15.016 19.047 4.242 1 95.12 274 GLN A C 1
ATOM 2115 O O . GLN A 1 274 ? -13.812 19.281 4.32 1 95.12 274 GLN A O 1
ATOM 2120 N N . ALA A 1 275 ? -15.867 19.219 5.246 1 96.38 275 ALA A N 1
ATOM 2121 C CA . ALA A 1 275 ? -15.398 19.75 6.523 1 96.38 275 ALA A CA 1
ATOM 2122 C C . ALA A 1 275 ? -14.648 18.688 7.316 1 96.38 275 ALA A C 1
ATOM 2124 O O . ALA A 1 275 ? -14.969 17.5 7.23 1 96.38 275 ALA A O 1
ATOM 2125 N N . VAL A 1 276 ? -13.656 19.062 8.062 1 97.69 276 VAL A N 1
ATOM 2126 C CA . VAL A 1 276 ? -12.938 18.203 8.992 1 97.69 276 VAL A CA 1
ATOM 2127 C C . VAL A 1 276 ? -12.891 18.859 10.375 1 97.69 276 VAL A C 1
ATOM 2129 O O . VAL A 1 276 ? -12.859 20.078 10.484 1 97.69 276 VAL A O 1
ATOM 2132 N N . PHE A 1 277 ? -12.852 18.031 11.43 1 97.12 277 PHE A N 1
ATOM 2133 C CA . PHE A 1 277 ? -12.969 18.531 12.789 1 97.12 277 PHE A CA 1
ATOM 2134 C C . PHE A 1 277 ? -11.945 17.875 13.703 1 97.12 277 PHE A C 1
ATOM 2136 O O . PHE A 1 277 ? -11.539 16.734 13.469 1 97.12 277 PHE A O 1
ATOM 2143 N N . ASP A 1 278 ? -11.555 18.609 14.688 1 96.31 278 ASP A N 1
ATOM 2144 C CA . ASP A 1 278 ? -10.828 18.047 15.812 1 96.31 278 ASP A CA 1
ATOM 2145 C C . ASP A 1 278 ? -11.758 17.234 16.719 1 96.31 278 ASP A C 1
ATOM 2147 O O . ASP A 1 278 ? -12.469 17.797 17.547 1 96.31 278 ASP A O 1
ATOM 2151 N N . ARG A 1 279 ? -11.727 15.945 16.562 1 93.44 279 ARG A N 1
ATOM 2152 C CA . ARG A 1 279 ? -12.57 15.07 17.375 1 93.44 279 ARG A CA 1
ATOM 2153 C C . ARG A 1 279 ? -11.844 13.773 17.719 1 93.44 279 ARG A C 1
ATOM 2155 O O . ARG A 1 279 ? -11.508 12.992 16.812 1 93.44 279 ARG A O 1
ATOM 2162 N N . CYS A 1 280 ? -11.633 13.57 18.969 1 92.44 280 CYS A N 1
ATOM 2163 C CA . CYS A 1 280 ? -10.977 12.359 19.453 1 92.44 280 CYS A CA 1
ATOM 2164 C C . CYS A 1 280 ? -11.984 11.242 19.672 1 92.44 280 CYS A C 1
ATOM 2166 O O . CYS A 1 280 ? -13.125 11.5 20.062 1 92.44 280 CYS A O 1
ATOM 2168 N N . SER A 1 281 ? -11.57 10.039 19.5 1 87.5 281 SER A N 1
ATOM 2169 C CA . SER A 1 281 ? -12.469 8.906 19.656 1 87.5 281 SER A CA 1
ATOM 2170 C C . SER A 1 281 ? -12.336 8.266 21.031 1 87.5 281 SER A C 1
ATOM 2172 O O . SER A 1 281 ? -12.938 7.219 21.297 1 87.5 281 SER A O 1
ATOM 2174 N N . CYS A 1 282 ? -11.578 8.844 21.844 1 89.31 282 CYS A N 1
ATOM 2175 C CA . CYS A 1 282 ? -11.422 8.273 23.172 1 89.31 282 CYS A CA 1
ATOM 2176 C C . CYS A 1 282 ? -12.711 8.398 23.984 1 89.31 282 CYS A C 1
ATOM 2178 O O . CYS A 1 282 ? -13.508 9.305 23.734 1 89.31 282 CYS A O 1
ATOM 2180 N N . SER A 1 283 ? -12.914 7.398 24.766 1 90.69 283 SER A N 1
ATOM 2181 C CA . SER A 1 283 ? -14.047 7.41 25.688 1 90.69 283 SER A CA 1
ATOM 2182 C C . SER A 1 283 ? -13.688 6.738 27.016 1 90.69 283 SER A C 1
ATOM 2184 O O . SER A 1 283 ? -12.711 5.992 27.094 1 90.69 283 SER A O 1
ATOM 2186 N N . ARG A 1 284 ? -14.477 7.152 27.984 1 91.44 284 ARG A N 1
ATOM 2187 C CA . ARG A 1 284 ? -14.25 6.543 29.281 1 91.44 284 ARG A CA 1
ATOM 2188 C C . ARG A 1 284 ? -14.312 5.023 29.203 1 91.44 284 ARG A C 1
ATOM 2190 O O . ARG A 1 284 ? -13.469 4.328 29.766 1 91.44 284 ARG A O 1
ATOM 2197 N N . ASP A 1 285 ? -15.297 4.52 28.438 1 90.44 285 ASP A N 1
ATOM 2198 C CA . ASP A 1 285 ? -15.477 3.08 28.297 1 90.44 285 ASP A CA 1
ATOM 2199 C C . ASP A 1 285 ? -14.266 2.439 27.625 1 90.44 285 ASP A C 1
ATOM 2201 O O . ASP A 1 285 ? -13.805 1.377 28.031 1 90.44 285 ASP A O 1
ATOM 2205 N N . LYS A 1 286 ? -13.805 3.078 26.562 1 87.81 286 LYS A N 1
ATOM 2206 C CA . LYS A 1 286 ? -12.648 2.539 25.859 1 87.81 286 LYS A CA 1
ATOM 2207 C C . LYS A 1 286 ? -11.406 2.521 26.75 1 87.81 286 LYS A C 1
ATOM 2209 O O . LYS A 1 286 ? -10.672 1.535 26.766 1 87.81 286 LYS A O 1
ATOM 2214 N N . ILE A 1 287 ? -11.234 3.598 27.469 1 88.19 287 ILE A N 1
ATOM 2215 C CA . ILE A 1 287 ? -10.078 3.699 28.359 1 88.19 287 ILE A CA 1
ATOM 2216 C C . ILE A 1 287 ? -10.195 2.68 29.484 1 88.19 287 ILE A C 1
ATOM 2218 O O . ILE A 1 287 ? -9.219 2.025 29.844 1 88.19 287 ILE A O 1
ATOM 2222 N N . LYS A 1 288 ? -11.336 2.545 30 1 88.81 288 LYS A N 1
ATOM 2223 C CA . LYS A 1 288 ? -11.586 1.543 31.047 1 88.81 288 LYS A CA 1
ATOM 2224 C C . LYS A 1 288 ? -11.258 0.14 30.531 1 88.81 288 LYS A C 1
ATOM 2226 O O . LYS A 1 288 ? -10.672 -0.667 31.266 1 88.81 288 LYS A O 1
ATOM 2231 N N . GLY A 1 289 ? -11.625 -0.135 29.328 1 87.44 289 GLY A N 1
ATOM 2232 C CA . GLY A 1 289 ? -11.344 -1.418 28.719 1 87.44 289 GLY A CA 1
ATOM 2233 C C . GLY A 1 289 ? -9.859 -1.728 28.641 1 87.44 289 GLY A C 1
ATOM 2234 O O . GLY A 1 289 ? -9.438 -2.857 28.906 1 87.44 289 GLY A O 1
ATOM 2235 N N . VAL A 1 290 ? -9.102 -0.787 28.328 1 84.62 290 VAL A N 1
ATOM 2236 C CA . VAL A 1 290 ? -7.656 -0.958 28.234 1 84.62 290 VAL A CA 1
ATOM 2237 C C . VAL A 1 290 ? -7.074 -1.205 29.625 1 84.62 290 VAL A C 1
ATOM 2239 O O . VAL A 1 290 ? -6.211 -2.066 29.797 1 84.62 290 VAL A O 1
ATOM 2242 N N . LEU A 1 291 ? -7.562 -0.511 30.656 1 85.75 291 LEU A N 1
ATOM 2243 C CA . LEU A 1 291 ? -7.051 -0.599 32.031 1 85.75 291 LEU A CA 1
ATOM 2244 C C . LEU A 1 291 ? -7.395 -1.947 32.656 1 85.75 291 LEU A C 1
ATOM 2246 O O . LEU A 1 291 ? -6.652 -2.451 33.5 1 85.75 291 LEU A O 1
ATOM 2250 N N . LYS A 1 292 ? -8.422 -2.496 32.156 1 86.12 292 LYS A N 1
ATOM 2251 C CA . LYS A 1 292 ? -8.828 -3.801 32.688 1 86.12 292 LYS A CA 1
ATOM 2252 C C . LYS A 1 292 ? -7.855 -4.895 32.25 1 86.12 292 LYS A C 1
ATOM 2254 O O . LYS A 1 292 ? -7.82 -5.973 32.844 1 86.12 292 LYS A O 1
ATOM 2259 N N . GLY A 1 293 ? -7.125 -4.57 31.172 1 82.5 293 GLY A N 1
ATOM 2260 C CA . GLY A 1 293 ? -6.129 -5.531 30.719 1 82.5 293 GLY A CA 1
ATOM 2261 C C . GLY A 1 293 ? -4.875 -5.531 31.578 1 82.5 293 GLY A C 1
ATOM 2262 O O . GLY A 1 293 ? -4.055 -6.445 31.484 1 82.5 293 GLY A O 1
ATOM 2263 N N . PHE A 1 294 ? -4.73 -4.641 32.5 1 82.12 294 PHE A N 1
ATOM 2264 C CA . PHE A 1 294 ? -3.557 -4.535 33.344 1 82.12 294 PHE A CA 1
ATOM 2265 C C . PHE A 1 294 ? -3.748 -5.348 34.625 1 82.12 294 PHE A C 1
ATOM 2267 O O . PHE A 1 294 ? -4.879 -5.586 35.062 1 82.12 294 PHE A O 1
ATOM 2274 N N . SER A 1 295 ? -2.607 -5.809 35.094 1 83.31 295 SER A N 1
ATOM 2275 C CA . SER A 1 295 ? -2.66 -6.555 36.344 1 83.31 295 SER A CA 1
ATOM 2276 C C . SER A 1 295 ? -3.041 -5.648 37.5 1 83.31 295 SER A C 1
ATOM 2278 O O . SER A 1 295 ? -2.91 -4.426 37.438 1 83.31 295 SER A O 1
ATOM 2280 N N . ALA A 1 296 ? -3.533 -6.289 38.562 1 81.62 296 ALA A N 1
ATOM 2281 C CA . ALA A 1 296 ? -3.881 -5.551 39.781 1 81.62 296 ALA A CA 1
ATOM 2282 C C . ALA A 1 296 ? -2.676 -4.789 40.312 1 81.62 296 ALA A C 1
ATOM 2284 O O . ALA A 1 296 ? -2.812 -3.66 40.812 1 81.62 296 ALA A O 1
ATOM 2285 N N . GLU A 1 297 ? -1.558 -5.402 40.156 1 84.94 297 GLU A N 1
ATOM 2286 C CA . GLU A 1 297 ? -0.325 -4.777 40.625 1 84.94 297 GLU A CA 1
ATOM 2287 C C . GLU A 1 297 ? 0.001 -3.523 39.812 1 84.94 297 GLU A C 1
ATOM 2289 O O . GLU A 1 297 ? 0.4 -2.502 40.375 1 84.94 297 GLU A O 1
ATOM 2294 N N . GLU A 1 298 ? -0.251 -3.6 38.531 1 82.44 298 GLU A N 1
ATOM 2295 C CA . GLU A 1 298 ? 0.017 -2.469 37.656 1 82.44 298 GLU A CA 1
ATOM 2296 C C . GLU A 1 298 ? -0.947 -1.316 37.938 1 82.44 298 GLU A C 1
ATOM 2298 O O . GLU A 1 298 ? -0.552 -0.15 37.906 1 82.44 298 GLU A O 1
ATOM 2303 N N . ILE A 1 299 ? -2.078 -1.646 38.281 1 83.69 299 ILE A N 1
ATOM 2304 C CA . ILE A 1 299 ? -3.096 -0.64 38.562 1 83.69 299 ILE A CA 1
ATOM 2305 C C . ILE A 1 299 ? -2.791 0.048 39.906 1 83.69 299 ILE A C 1
ATOM 2307 O O . ILE A 1 299 ? -2.893 1.272 40 1 83.69 299 ILE A O 1
ATOM 2311 N N . GLU A 1 300 ? -2.438 -0.753 40.844 1 82.44 300 GLU A N 1
ATOM 2312 C CA . GLU A 1 300 ? -2.092 -0.206 42.156 1 82.44 300 GLU A CA 1
ATOM 2313 C C . GLU A 1 300 ? -0.902 0.745 42.062 1 82.44 300 GLU A C 1
ATOM 2315 O O . GLU A 1 300 ? -0.871 1.777 42.75 1 82.44 300 GLU A O 1
ATOM 2320 N N . ALA A 1 301 ? -0.004 0.32 41.219 1 84.12 301 ALA A N 1
ATOM 2321 C CA . ALA A 1 301 ? 1.196 1.134 41.031 1 84.12 301 ALA A CA 1
ATOM 2322 C C . ALA A 1 301 ? 0.863 2.461 40.344 1 84.12 301 ALA A C 1
ATOM 2324 O O . ALA A 1 301 ? 1.609 3.434 40.469 1 84.12 301 ALA A O 1
ATOM 2325 N N . SER A 1 302 ? -0.267 2.463 39.75 1 82 302 SER A N 1
ATOM 2326 C CA . SER A 1 302 ? -0.653 3.654 39 1 82 302 SER A CA 1
ATOM 2327 C C . SER A 1 302 ? -1.615 4.523 39.781 1 82 302 SER A C 1
ATOM 2329 O O . SER A 1 302 ? -2.066 5.566 39.312 1 82 302 SER A O 1
ATOM 2331 N N . GLU A 1 303 ? -1.909 4.039 41 1 84.5 303 GLU A N 1
ATOM 2332 C CA . GLU A 1 303 ? -2.836 4.77 41.844 1 84.5 303 GLU A CA 1
ATOM 2333 C C . GLU A 1 303 ? -2.145 5.949 42.531 1 84.5 303 GLU A C 1
ATOM 2335 O O . GLU A 1 303 ? -1.027 5.816 43.031 1 84.5 303 GLU A O 1
ATOM 2340 N N . GLU A 1 304 ? -2.658 7.133 42.25 1 81.44 304 GLU A N 1
ATOM 2341 C CA . GLU A 1 304 ? -2.256 8.344 42.969 1 81.44 304 GLU A CA 1
ATOM 2342 C C . GLU A 1 304 ? -3.445 9 43.656 1 81.44 304 GLU A C 1
ATOM 2344 O O . GLU A 1 304 ? -4.434 9.352 43 1 81.44 304 GLU A O 1
ATOM 2349 N N . ASP A 1 305 ? -3.336 9.211 44.938 1 86.19 305 ASP A N 1
ATOM 2350 C CA . ASP A 1 305 ? -4.383 9.812 45.781 1 86.19 305 ASP A CA 1
ATOM 2351 C C . ASP A 1 305 ? -5.691 9.039 45.656 1 86.19 305 ASP A C 1
ATOM 2353 O O . ASP A 1 305 ? -6.762 9.633 45.5 1 86.19 305 ASP A O 1
ATOM 2357 N N . GLY A 1 306 ? -5.555 7.793 45.531 1 84.88 306 GLY A N 1
ATOM 2358 C CA . GLY A 1 306 ? -6.715 6.914 45.531 1 84.88 306 GLY A CA 1
ATOM 2359 C C . GLY A 1 306 ? -7.406 6.801 44.188 1 84.88 306 GLY A C 1
ATOM 2360 O O . GLY A 1 306 ? -8.5 6.242 44.094 1 84.88 306 GLY A O 1
ATOM 2361 N N . GLU A 1 307 ? -6.809 7.414 43.188 1 91.12 307 GLU A N 1
ATOM 2362 C CA . GLU A 1 307 ? -7.418 7.352 41.844 1 91.12 307 GLU A CA 1
ATOM 2363 C C . GLU A 1 307 ? -6.383 7.004 40.781 1 91.12 307 GLU A C 1
ATOM 2365 O O . GLU A 1 307 ? -5.184 7.203 41 1 91.12 307 GLU A O 1
ATOM 2370 N N . VAL A 1 308 ? -6.906 6.355 39.812 1 90.38 308 VAL A N 1
ATOM 2371 C CA . VAL A 1 308 ? -6.102 6.125 38.625 1 90.38 308 VAL A CA 1
ATOM 2372 C C . VAL A 1 308 ? -6.492 7.121 37.531 1 90.38 308 VAL A C 1
ATOM 2374 O O . VAL A 1 308 ? -7.656 7.191 37.125 1 90.38 308 VAL A O 1
ATOM 2377 N N . ALA A 1 309 ? -5.535 7.922 37.219 1 90.56 309 ALA A N 1
ATOM 2378 C CA . ALA A 1 309 ? -5.801 8.93 36.188 1 90.56 309 ALA A CA 1
ATOM 2379 C C . ALA A 1 309 ? -5.035 8.625 34.906 1 90.56 309 ALA A C 1
ATOM 2381 O O . ALA A 1 309 ? -3.84 8.328 34.938 1 90.56 309 ALA A O 1
ATOM 2382 N N . VAL A 1 310 ? -5.785 8.625 33.781 1 89.06 310 VAL A N 1
ATOM 2383 C CA . VAL A 1 310 ? -5.176 8.414 32.469 1 89.06 310 VAL A CA 1
ATOM 2384 C C . VAL A 1 310 ? -5.488 9.609 31.578 1 89.06 310 VAL A C 1
ATOM 2386 O O . VAL A 1 310 ? -6.645 10.016 31.453 1 89.06 310 VAL A O 1
ATOM 2389 N N . THR A 1 311 ? -4.488 10.203 31.016 1 90.12 311 THR A N 1
ATOM 2390 C CA . THR A 1 311 ? -4.66 11.32 30.094 1 90.12 311 THR A CA 1
ATOM 2391 C C . THR A 1 311 ? -4.453 10.867 28.656 1 90.12 311 THR A C 1
ATOM 2393 O O . THR A 1 311 ? -3.43 10.258 28.328 1 90.12 311 THR A O 1
ATOM 2396 N N . CYS A 1 312 ? -5.41 11.133 27.812 1 90.5 312 CYS A N 1
ATOM 2397 C CA . CYS A 1 312 ? -5.312 10.781 26.406 1 90.5 312 CYS A CA 1
ATOM 2398 C C . CYS A 1 312 ? -4.188 11.555 25.719 1 90.5 312 CYS A C 1
ATOM 2400 O O . CYS A 1 312 ? -4.148 12.781 25.781 1 90.5 312 CYS A O 1
ATOM 2402 N N . GLU A 1 313 ? -3.387 10.898 25.016 1 86.12 313 GLU A N 1
ATOM 2403 C CA . GLU A 1 313 ? -2.24 11.531 24.375 1 86.12 313 GLU A CA 1
ATOM 2404 C C . GLU A 1 313 ? -2.678 12.391 23.188 1 86.12 313 GLU A C 1
ATOM 2406 O O . GLU A 1 313 ? -1.954 13.289 22.766 1 86.12 313 GLU A O 1
ATOM 2411 N N . PHE A 1 314 ? -3.869 12.18 22.75 1 88.5 314 PHE A N 1
ATOM 2412 C CA . PHE A 1 314 ? -4.348 12.914 21.594 1 88.5 314 PHE A CA 1
ATOM 2413 C C . PHE A 1 314 ? -5.066 14.188 22.016 1 88.5 314 PHE A C 1
ATOM 2415 O O . PHE A 1 314 ? -4.688 15.289 21.609 1 88.5 314 PHE A O 1
ATOM 2422 N N . CYS A 1 315 ? -6.086 14.023 22.875 1 91.69 315 CYS A N 1
ATOM 2423 C CA . CYS A 1 315 ? -6.945 15.164 23.156 1 91.69 315 CYS A CA 1
ATOM 2424 C C . CYS A 1 315 ? -6.641 15.742 24.531 1 91.69 315 CYS A C 1
ATOM 2426 O O . CYS A 1 315 ? -7.207 16.766 24.922 1 91.69 315 CYS A O 1
ATOM 2428 N N . SER A 1 316 ? -5.816 15.117 25.312 1 89.69 316 SER A N 1
ATOM 2429 C CA . SER A 1 316 ? -5.34 15.57 26.609 1 89.69 316 SER A CA 1
ATOM 2430 C C . SER A 1 316 ? -6.461 15.555 27.641 1 89.69 316 SER A C 1
ATOM 2432 O O . SER A 1 316 ? -6.352 16.172 28.703 1 89.69 316 SER A O 1
ATOM 2434 N N . THR A 1 317 ? -7.547 14.891 27.297 1 89.94 317 THR A N 1
ATOM 2435 C CA . THR A 1 317 ? -8.586 14.695 28.297 1 89.94 317 THR A CA 1
ATOM 2436 C C . THR A 1 317 ? -8.125 13.703 29.359 1 89.94 317 THR A C 1
ATOM 2438 O O . THR A 1 317 ? -7.562 12.656 29.047 1 89.94 317 THR A O 1
ATOM 2441 N N . THR A 1 318 ? -8.266 14 30.562 1 92.19 318 THR A N 1
ATOM 2442 C CA . THR A 1 318 ? -7.895 13.117 31.672 1 92.19 318 THR A CA 1
ATOM 2443 C C . THR A 1 318 ? -9.117 12.383 32.219 1 92.19 318 THR A C 1
ATOM 2445 O O . THR A 1 318 ? -10.125 13.008 32.562 1 92.19 318 THR A O 1
ATOM 2448 N N . TYR A 1 319 ? -9 11.07 32.188 1 91.06 319 TYR A N 1
ATOM 2449 C CA . TYR A 1 319 ? -10.031 10.211 32.75 1 91.06 319 TYR A CA 1
ATOM 2450 C C . TYR A 1 319 ? -9.602 9.688 34.125 1 91.06 319 TYR A C 1
ATOM 2452 O O . TYR A 1 319 ? -8.477 9.219 34.281 1 91.06 319 TYR A O 1
ATOM 2460 N N . ARG A 1 320 ? -10.461 9.781 35 1 93.06 320 ARG A N 1
ATOM 2461 C CA . ARG A 1 320 ? -10.172 9.344 36.344 1 93.06 320 ARG A CA 1
ATOM 2462 C C . ARG A 1 320 ? -11.07 8.18 36.75 1 93.06 320 ARG A C 1
ATOM 2464 O O . ARG A 1 320 ? -12.266 8.18 36.469 1 93.06 320 ARG A O 1
ATOM 2471 N N . PHE A 1 321 ? -10.406 7.23 37.406 1 91.31 321 PHE A N 1
ATOM 2472 C CA . PHE A 1 321 ? -11.109 6.02 37.812 1 91.31 321 PHE A CA 1
ATOM 2473 C C . PHE A 1 321 ? -10.836 5.676 39.25 1 91.31 321 PHE A C 1
ATOM 2475 O O . PHE A 1 321 ? -9.711 5.836 39.75 1 91.31 321 PHE A O 1
ATOM 2482 N N . ASP A 1 322 ? -11.922 5.184 39.812 1 90 322 ASP A N 1
ATOM 2483 C CA . ASP A 1 322 ? -11.734 4.523 41.094 1 90 322 ASP A CA 1
ATOM 2484 C C . ASP A 1 322 ? -11.164 3.119 40.906 1 90 322 ASP A C 1
ATOM 2486 O O . ASP A 1 322 ? -11.656 2.35 40.094 1 90 322 ASP A O 1
ATOM 2490 N N . PRO A 1 323 ? -10.125 2.93 41.688 1 85.44 323 PRO A N 1
ATOM 2491 C CA . PRO A 1 323 ? -9.531 1.595 41.562 1 85.44 323 PRO A CA 1
ATOM 2492 C C . PRO A 1 323 ? -10.578 0.481 41.625 1 85.44 323 PRO A C 1
ATOM 2494 O O . PRO A 1 323 ? -10.406 -0.571 41 1 85.44 323 PRO A O 1
ATOM 2497 N N . SER A 1 324 ? -11.586 0.64 42.344 1 84.81 324 SER A N 1
ATOM 2498 C CA . SER A 1 324 ? -12.633 -0.371 42.469 1 84.81 324 SER A CA 1
ATOM 2499 C C . SER A 1 324 ? -13.352 -0.612 41.156 1 84.81 324 SER A C 1
ATOM 2501 O O . SER A 1 324 ? -13.898 -1.693 40.938 1 84.81 324 SER A O 1
ATOM 2503 N N . GLU A 1 325 ? -13.297 0.372 40.25 1 86.56 325 GLU A N 1
ATOM 2504 C CA . GLU A 1 325 ? -13.945 0.266 38.969 1 86.56 325 GLU A CA 1
ATOM 2505 C C . GLU A 1 325 ? -13.148 -0.641 38.031 1 86.56 325 GLU A C 1
ATOM 2507 O O . GLU A 1 325 ? -13.68 -1.122 37.031 1 86.56 325 GLU A O 1
ATOM 2512 N N . LEU A 1 326 ? -11.914 -0.761 38.312 1 85 326 LEU A N 1
ATOM 2513 C CA . LEU A 1 326 ? -11.008 -1.451 37.406 1 85 326 LEU A CA 1
ATOM 2514 C C . LEU A 1 326 ? -10.781 -2.891 37.844 1 85 326 LEU A C 1
ATOM 2516 O O . LEU A 1 326 ? -10.156 -3.676 37.125 1 85 326 LEU A O 1
ATOM 2520 N N . LYS A 1 327 ? -11.086 -3.289 39.094 1 72.81 327 LYS A N 1
ATOM 2521 C CA . LYS A 1 327 ? -10.914 -4.645 39.625 1 72.81 327 LYS A CA 1
ATOM 2522 C C . LYS A 1 327 ? -11.938 -5.602 39 1 72.81 327 LYS A C 1
ATOM 2524 O O . LYS A 1 327 ? -13.086 -5.227 38.781 1 72.81 327 LYS A O 1
ATOM 2529 N N . THR A 1 328 ? -11.492 -6.406 38.031 1 60.28 328 THR A N 1
ATOM 2530 C CA . THR A 1 328 ? -12.352 -7.48 37.562 1 60.28 328 THR A CA 1
ATOM 2531 C C . THR A 1 328 ? -12.969 -8.25 38.719 1 60.28 328 THR A C 1
ATOM 2533 O O . THR A 1 328 ? -12.289 -8.539 39.719 1 60.28 328 THR A O 1
ATOM 2536 N N . GLU A 1 329 ? -14.281 -8.266 38.969 1 47.34 329 GLU A N 1
ATOM 2537 C CA . GLU A 1 329 ? -14.82 -9.273 39.875 1 47.34 329 GLU A CA 1
ATOM 2538 C C . GLU A 1 329 ? -14.156 -10.625 39.656 1 47.34 329 GLU A C 1
ATOM 2540 O O . GLU A 1 329 ? -14.141 -11.141 38.531 1 47.34 329 GLU A O 1
ATOM 2545 N N . ALA A 1 330 ? -13.266 -11.023 40.5 1 32.19 330 ALA A N 1
ATOM 2546 C CA . ALA A 1 330 ? -12.969 -12.453 40.5 1 32.19 330 ALA A CA 1
ATOM 2547 C C . ALA A 1 330 ? -14.219 -13.273 40.812 1 32.19 330 ALA A C 1
ATOM 2549 O O . ALA A 1 330 ? -15.023 -12.914 41.656 1 32.19 330 ALA A O 1
ATOM 2550 N N . MET B 1 1 ? 2.264 3.955 -31.406 1 21.59 1 MET B N 1
ATOM 2551 C CA . MET B 1 1 ? 1.47 2.906 -32.031 1 21.59 1 MET B CA 1
ATOM 2552 C C . MET B 1 1 ? 0.568 2.215 -31.016 1 21.59 1 MET B C 1
ATOM 2554 O O . MET B 1 1 ? 1.047 1.699 -30.016 1 21.59 1 MET B O 1
ATOM 2558 N N . ALA B 1 2 ? -0.687 2.664 -30.812 1 36.41 2 ALA B N 1
ATOM 2559 C CA . ALA B 1 2 ? -1.699 2.016 -29.984 1 36.41 2 ALA B CA 1
ATOM 2560 C C . ALA B 1 2 ? -1.642 0.498 -30.141 1 36.41 2 ALA B C 1
ATOM 2562 O O . ALA B 1 2 ? -1.792 -0.029 -31.25 1 36.41 2 ALA B O 1
ATOM 2563 N N . GLU B 1 3 ? -1 -0.223 -29.328 1 38.28 3 GLU B N 1
ATOM 2564 C CA . GLU B 1 3 ? -0.919 -1.672 -29.5 1 38.28 3 GLU B CA 1
ATOM 2565 C C . GLU B 1 3 ? -2.285 -2.268 -29.828 1 38.28 3 GLU B C 1
ATOM 2567 O O . GLU B 1 3 ? -3.293 -1.901 -29.219 1 38.28 3 GLU B O 1
ATOM 2572 N N . SER B 1 4 ? -2.406 -2.746 -30.938 1 43.81 4 SER B N 1
ATOM 2573 C CA . SER B 1 4 ? -3.586 -3.303 -31.594 1 43.81 4 SER B CA 1
ATOM 2574 C C . SER B 1 4 ? -4.281 -4.328 -30.703 1 43.81 4 SER B C 1
ATOM 2576 O O . SER B 1 4 ? -3.688 -5.348 -30.328 1 43.81 4 SER B O 1
ATOM 2578 N N . ALA B 1 5 ? -5.156 -3.922 -29.875 1 51.84 5 ALA B N 1
ATOM 2579 C CA . ALA B 1 5 ? -6.062 -4.824 -29.172 1 51.84 5 ALA B CA 1
ATOM 2580 C C . ALA B 1 5 ? -6.77 -5.762 -30.156 1 51.84 5 ALA B C 1
ATOM 2582 O O . ALA B 1 5 ? -7.375 -5.309 -31.125 1 51.84 5 ALA B O 1
ATOM 2583 N N . ALA B 1 6 ? -6.414 -7.145 -30.188 1 49.19 6 ALA B N 1
ATOM 2584 C CA . ALA B 1 6 ? -7.16 -8.102 -31 1 49.19 6 ALA B CA 1
ATOM 2585 C C . ALA B 1 6 ? -8.383 -8.617 -30.266 1 49.19 6 ALA B C 1
ATOM 2587 O O . ALA B 1 6 ? -8.344 -8.812 -29.047 1 49.19 6 ALA B O 1
ATOM 2588 N N . SER B 1 7 ? -9.508 -8.562 -30.891 1 50.09 7 SER B N 1
ATOM 2589 C CA . SER B 1 7 ? -10.656 -9.289 -30.344 1 50.09 7 SER B CA 1
ATOM 2590 C C . SER B 1 7 ? -10.328 -10.766 -30.141 1 50.09 7 SER B C 1
ATOM 2592 O O . SER B 1 7 ? -9.531 -11.336 -30.891 1 50.09 7 SER B O 1
ATOM 2594 N N . LEU B 1 8 ? -10.531 -11.406 -29.047 1 53.22 8 LEU B N 1
ATOM 2595 C CA . LEU B 1 8 ? -10.141 -12.75 -28.641 1 53.22 8 LEU B CA 1
ATOM 2596 C C . LEU B 1 8 ? -10.344 -13.75 -29.781 1 53.22 8 LEU B C 1
ATOM 2598 O O . LEU B 1 8 ? -9.625 -14.742 -29.891 1 53.22 8 LEU B O 1
ATOM 2602 N N . GLY B 1 9 ? -11.312 -13.523 -30.719 1 47.25 9 GLY B N 1
ATOM 2603 C CA . GLY B 1 9 ? -11.5 -14.469 -31.797 1 47.25 9 GLY B CA 1
ATOM 2604 C C . GLY B 1 9 ? -10.297 -14.578 -32.719 1 47.25 9 GLY B C 1
ATOM 2605 O O . GLY B 1 9 ? -10.188 -15.516 -33.5 1 47.25 9 GLY B O 1
ATOM 2606 N N . GLN B 1 10 ? -9.461 -13.641 -32.719 1 49.97 10 GLN B N 1
ATOM 2607 C CA . GLN B 1 10 ? -8.359 -13.609 -33.688 1 49.97 10 GLN B CA 1
ATOM 2608 C C . GLN B 1 10 ? -7.055 -14.055 -33.031 1 49.97 10 GLN B C 1
ATOM 2610 O O . GLN B 1 10 ? -6 -14.047 -33.688 1 49.97 10 GLN B O 1
ATOM 2615 N N . PHE B 1 11 ? -7.121 -14.375 -31.781 1 51.91 11 PHE B N 1
ATOM 2616 C CA . PHE B 1 11 ? -5.848 -14.5 -31.078 1 51.91 11 PHE B CA 1
ATOM 2617 C C . PHE B 1 11 ? -5.379 -15.953 -31.047 1 51.91 11 PHE B C 1
ATOM 2619 O O . PHE B 1 11 ? -6.188 -16.859 -30.906 1 51.91 11 PHE B O 1
ATOM 2626 N N . ASP B 1 12 ? -4.242 -16.141 -31.578 1 65.5 12 ASP B N 1
ATOM 2627 C CA . ASP B 1 12 ? -3.48 -17.344 -31.234 1 65.5 12 ASP B CA 1
ATOM 2628 C C . ASP B 1 12 ? -3.27 -17.422 -29.719 1 65.5 12 ASP B C 1
ATOM 2630 O O . ASP B 1 12 ? -3.234 -16.406 -29.031 1 65.5 12 ASP B O 1
ATOM 2634 N N . PHE B 1 13 ? -3.416 -18.609 -29.062 1 83.44 13 PHE B N 1
ATOM 2635 C CA . PHE B 1 13 ? -3.262 -18.844 -27.641 1 83.44 13 PHE B CA 1
ATOM 2636 C C . PHE B 1 13 ? -1.857 -18.484 -27.172 1 83.44 13 PHE B C 1
ATOM 2638 O O . PHE B 1 13 ? -0.873 -18.828 -27.828 1 83.44 13 PHE B O 1
ATOM 2645 N N . ALA B 1 14 ? -1.741 -17.641 -26.188 1 88.38 14 ALA B N 1
ATOM 2646 C CA . ALA B 1 14 ? -0.471 -17.203 -25.609 1 88.38 14 ALA B CA 1
ATOM 2647 C C . ALA B 1 14 ? 0.349 -18.406 -25.125 1 88.38 14 ALA B C 1
ATOM 2649 O O . ALA B 1 14 ? 1.578 -18.391 -25.219 1 88.38 14 ALA B O 1
ATOM 2650 N N . GLY B 1 15 ? -0.344 -19.484 -24.797 1 91.81 15 GLY B N 1
ATOM 2651 C CA . GLY B 1 15 ? 0.34 -20.641 -24.25 1 91.81 15 GLY B CA 1
ATOM 2652 C C . GLY B 1 15 ? 0.779 -20.469 -22.812 1 91.81 15 GLY B C 1
ATOM 2653 O O . GLY B 1 15 ? 0.457 -19.453 -22.188 1 91.81 15 GLY B O 1
ATOM 2654 N N . ASP B 1 16 ? 1.498 -21.469 -22.312 1 94.88 16 ASP B N 1
ATOM 2655 C CA . ASP B 1 16 ? 1.956 -21.453 -20.922 1 94.88 16 ASP B CA 1
ATOM 2656 C C . ASP B 1 16 ? 3.01 -20.375 -20.703 1 94.88 16 ASP B C 1
ATOM 2658 O O . ASP B 1 16 ? 3.768 -20.047 -21.609 1 94.88 16 ASP B O 1
ATOM 2662 N N . ASP B 1 17 ? 3.062 -19.859 -19.5 1 97.88 17 ASP B N 1
ATOM 2663 C CA . ASP B 1 17 ? 4.105 -18.953 -19.031 1 97.88 17 ASP B CA 1
ATOM 2664 C C . ASP B 1 17 ? 4.062 -17.625 -19.781 1 97.88 17 ASP B C 1
ATOM 2666 O O . ASP B 1 17 ? 5.109 -17.031 -20.062 1 97.88 17 ASP B O 1
ATOM 2670 N N . HIS B 1 18 ? 2.883 -17.25 -20.219 1 97.31 18 HIS B N 1
ATOM 2671 C CA . HIS B 1 18 ? 2.607 -15.945 -20.797 1 97.31 18 HIS B CA 1
ATOM 2672 C C . HIS B 1 18 ? 1.432 -15.266 -20.109 1 97.31 18 HIS B C 1
ATOM 2674 O O . HIS B 1 18 ? 0.335 -15.828 -20.047 1 97.31 18 HIS B O 1
ATOM 2680 N N . VAL B 1 19 ? 1.66 -14.094 -19.594 1 97.62 19 VAL B N 1
ATOM 2681 C CA . VAL B 1 19 ? 0.596 -13.32 -18.969 1 97.62 19 VAL B CA 1
ATOM 2682 C C . VAL B 1 19 ? -0.192 -12.57 -20.031 1 97.62 19 VAL B C 1
ATOM 2684 O O . VAL B 1 19 ? 0.393 -11.914 -20.906 1 97.62 19 VAL B O 1
ATOM 2687 N N . VAL B 1 20 ? -1.504 -12.656 -20 1 96.62 20 VAL B N 1
ATOM 2688 C CA . VAL B 1 20 ? -2.359 -12 -20.984 1 96.62 20 VAL B CA 1
ATOM 2689 C C . VAL B 1 20 ? -3.137 -10.867 -20.312 1 96.62 20 VAL B C 1
ATOM 2691 O O . VAL B 1 20 ? -4.098 -11.109 -19.578 1 96.62 20 VAL B O 1
ATOM 2694 N N . PRO B 1 21 ? -2.715 -9.617 -20.562 1 95.25 21 PRO B N 1
ATOM 2695 C CA . PRO B 1 21 ? -3.562 -8.508 -20.125 1 95.25 21 PRO B CA 1
ATOM 2696 C C . PRO B 1 21 ? -4.867 -8.414 -20.906 1 95.25 21 PRO B C 1
ATOM 2698 O O . PRO B 1 21 ? -4.902 -8.75 -22.094 1 95.25 21 PRO B O 1
ATOM 2701 N N . PHE B 1 22 ? -5.949 -7.969 -20.25 1 95 22 PHE B N 1
ATOM 2702 C CA . PHE B 1 22 ? -7.223 -7.863 -20.953 1 95 22 PHE B CA 1
ATOM 2703 C C . PHE B 1 22 ? -8.047 -6.711 -20.406 1 95 22 PHE B C 1
ATOM 2705 O O . PHE B 1 22 ? -7.723 -6.148 -19.359 1 95 22 PHE B O 1
ATOM 2712 N N . GLN B 1 23 ? -9.008 -6.309 -21.109 1 94.5 23 GLN B N 1
ATOM 2713 C CA . GLN B 1 23 ? -9.969 -5.285 -20.719 1 94.5 23 GLN B CA 1
ATOM 2714 C C . GLN B 1 23 ? -11.383 -5.668 -21.156 1 94.5 23 GLN B C 1
ATOM 2716 O O . GLN B 1 23 ? -11.57 -6.27 -22.219 1 94.5 23 GLN B O 1
ATOM 2721 N N . VAL B 1 24 ? -12.312 -5.414 -20.281 1 95.5 24 VAL B N 1
ATOM 2722 C CA . VAL B 1 24 ? -13.727 -5.609 -20.578 1 95.5 24 VAL B CA 1
ATOM 2723 C C . VAL B 1 24 ? -14.453 -4.27 -20.516 1 95.5 24 VAL B C 1
ATOM 2725 O O . VAL B 1 24 ? -14.984 -3.893 -19.469 1 95.5 24 VAL B O 1
ATOM 2728 N N . ASP B 1 25 ? -14.664 -3.621 -21.547 1 89.69 25 ASP B N 1
ATOM 2729 C CA . ASP B 1 25 ? -15.18 -2.254 -21.594 1 89.69 25 ASP B CA 1
ATOM 2730 C C . ASP B 1 25 ? -16.594 -2.174 -21.047 1 89.69 25 ASP B C 1
ATOM 2732 O O . ASP B 1 25 ? -16.922 -1.251 -20.297 1 89.69 25 ASP B O 1
ATOM 2736 N N . GLY B 1 26 ? -17.375 -3.066 -21.359 1 92.25 26 GLY B N 1
ATOM 2737 C CA . GLY B 1 26 ? -18.766 -3.055 -20.938 1 92.25 26 GLY B CA 1
ATOM 2738 C C . GLY B 1 26 ? -18.938 -3.184 -19.438 1 92.25 26 GLY B C 1
ATOM 2739 O O . GLY B 1 26 ? -20.016 -2.906 -18.906 1 92.25 26 GLY B O 1
ATOM 2740 N N . LEU B 1 27 ? -17.859 -3.555 -18.734 1 94.19 27 LEU B N 1
ATOM 2741 C CA . LEU B 1 27 ? -17.938 -3.766 -17.297 1 94.19 27 LEU B CA 1
ATOM 2742 C C . LEU B 1 27 ? -16.969 -2.863 -16.547 1 94.19 27 LEU B C 1
ATOM 2744 O O . LEU B 1 27 ? -16.859 -2.934 -15.328 1 94.19 27 LEU B O 1
ATOM 2748 N N . ASP B 1 28 ? -16.188 -2.055 -17.297 1 92.31 28 ASP B N 1
ATOM 2749 C CA . ASP B 1 28 ? -15.164 -1.2 -16.703 1 92.31 28 ASP B CA 1
ATOM 2750 C C . ASP B 1 28 ? -14.156 -2.023 -15.898 1 92.31 28 ASP B C 1
ATOM 2752 O O . ASP B 1 28 ? -13.828 -1.673 -14.766 1 92.31 28 ASP B O 1
ATOM 2756 N N . VAL B 1 29 ? -13.758 -3.139 -16.531 1 94.44 29 VAL B N 1
ATOM 2757 C CA . VAL B 1 29 ? -12.844 -4.047 -15.859 1 94.44 29 VAL B CA 1
ATOM 2758 C C . VAL B 1 29 ? -11.547 -4.172 -16.672 1 94.44 29 VAL B C 1
ATOM 2760 O O . VAL B 1 29 ? -11.578 -4.219 -17.891 1 94.44 29 VAL B O 1
ATOM 2763 N N . ARG B 1 30 ? -10.5 -4.176 -15.992 1 94.06 30 ARG B N 1
ATOM 2764 C CA . ARG B 1 30 ? -9.188 -4.543 -16.516 1 94.06 30 ARG B CA 1
ATOM 2765 C C . ARG B 1 30 ? -8.57 -5.672 -15.695 1 94.06 30 ARG B C 1
ATOM 2767 O O . ARG B 1 30 ? -8.883 -5.832 -14.516 1 94.06 30 ARG B O 1
ATOM 2774 N N . GLY B 1 31 ? -7.742 -6.441 -16.391 1 95.5 31 GLY B N 1
ATOM 2775 C CA . GLY B 1 31 ? -7.164 -7.551 -15.641 1 95.5 31 GLY B CA 1
ATOM 2776 C C . GLY B 1 31 ? -6.02 -8.227 -16.375 1 95.5 31 GLY B C 1
ATOM 2777 O O . GLY B 1 31 ? -5.512 -7.695 -17.375 1 95.5 31 GLY B O 1
ATOM 2778 N N . ARG B 1 32 ? -5.578 -9.289 -15.773 1 97.56 32 ARG B N 1
ATOM 2779 C CA . ARG B 1 32 ? -4.562 -10.188 -16.312 1 97.56 32 ARG B CA 1
ATOM 2780 C C . ARG B 1 32 ? -4.883 -11.641 -15.977 1 97.56 32 ARG B C 1
ATOM 2782 O O . ARG B 1 32 ? -5.473 -11.93 -14.938 1 97.56 32 ARG B O 1
ATOM 2789 N N . ALA B 1 33 ? -4.5 -12.445 -16.891 1 98 33 ALA B N 1
ATOM 2790 C CA . ALA B 1 33 ? -4.641 -13.891 -16.719 1 98 33 ALA B CA 1
ATOM 2791 C C . ALA B 1 33 ? -3.383 -14.625 -17.172 1 98 33 ALA B C 1
ATOM 2793 O O . ALA B 1 33 ? -2.672 -14.164 -18.062 1 98 33 ALA B O 1
ATOM 2794 N N . VAL B 1 34 ? -3.18 -15.805 -16.516 1 98.06 34 VAL B N 1
ATOM 2795 C CA . VAL B 1 34 ? -1.976 -16.547 -16.875 1 98.06 34 VAL B CA 1
ATOM 2796 C C . VAL B 1 34 ? -2.164 -18.031 -16.562 1 98.06 34 VAL B C 1
ATOM 2798 O O . VAL B 1 34 ? -2.918 -18.391 -15.656 1 98.06 34 VAL B O 1
ATOM 2801 N N . GLN B 1 35 ? -1.581 -18.812 -17.359 1 97.56 35 GLN B N 1
ATOM 2802 C CA . GLN B 1 35 ? -1.322 -20.219 -17.062 1 97.56 35 GLN B CA 1
ATOM 2803 C C . GLN B 1 35 ? 0.175 -20.516 -17.062 1 97.56 35 GLN B C 1
ATOM 2805 O O . GLN B 1 35 ? 0.879 -20.172 -18.016 1 97.56 35 GLN B O 1
ATOM 2810 N N . LEU B 1 36 ? 0.593 -21.062 -15.953 1 97.94 36 LEU B N 1
ATOM 2811 C CA . LEU B 1 36 ? 2.006 -21.391 -15.797 1 97.94 36 LEU B CA 1
ATOM 2812 C C . LEU B 1 36 ? 2.23 -22.891 -15.914 1 97.94 36 LEU B C 1
ATOM 2814 O O . LEU B 1 36 ? 1.468 -23.688 -15.344 1 97.94 36 LEU B O 1
ATOM 2818 N N . GLY B 1 37 ? 3.262 -23.281 -16.672 1 96.25 37 GLY B N 1
ATOM 2819 C CA . GLY B 1 37 ? 3.588 -24.688 -16.844 1 96.25 37 GLY B CA 1
ATOM 2820 C C . GLY B 1 37 ? 5.066 -24.984 -16.703 1 96.25 37 GLY B C 1
ATOM 2821 O O . GLY B 1 37 ? 5.547 -25.219 -15.586 1 96.25 37 GLY B O 1
ATOM 2822 N N . PRO B 1 38 ? 5.82 -24.891 -17.828 1 94.88 38 PRO B N 1
ATOM 2823 C CA . PRO B 1 38 ? 7.234 -25.266 -17.781 1 94.88 38 PRO B CA 1
ATOM 2824 C C . PRO B 1 38 ? 8.016 -24.469 -16.734 1 94.88 38 PRO B C 1
ATOM 2826 O O . PRO B 1 38 ? 8.82 -25.047 -16 1 94.88 38 PRO B O 1
ATOM 2829 N N . MET B 1 39 ? 7.832 -23.219 -16.672 1 96.44 39 MET B N 1
ATOM 2830 C CA . MET B 1 39 ? 8.555 -22.391 -15.703 1 96.44 39 MET B CA 1
ATOM 2831 C C . MET B 1 39 ? 8.211 -22.812 -14.273 1 96.44 39 MET B C 1
ATOM 2833 O O . MET B 1 39 ? 9.102 -22.953 -13.438 1 96.44 39 MET B O 1
ATOM 2837 N N . LEU B 1 40 ? 6.969 -22.984 -14.062 1 97.56 40 LEU B N 1
ATOM 2838 C CA . LEU B 1 40 ? 6.5 -23.406 -12.742 1 97.56 40 LEU B CA 1
ATOM 2839 C C . LEU B 1 40 ? 7.07 -24.766 -12.367 1 97.56 40 LEU B C 1
ATOM 2841 O O . LEU B 1 40 ? 7.547 -24.953 -11.242 1 97.56 40 LEU B O 1
ATOM 2845 N N . ASP B 1 41 ? 7.004 -25.609 -13.312 1 94.75 41 ASP B N 1
ATOM 2846 C CA . ASP B 1 41 ? 7.512 -26.969 -13.102 1 94.75 41 ASP B CA 1
ATOM 2847 C C . ASP B 1 41 ? 8.984 -26.953 -12.703 1 94.75 41 ASP B C 1
ATOM 2849 O O . ASP B 1 41 ? 9.391 -27.641 -11.773 1 94.75 41 ASP B O 1
ATOM 2853 N N . ALA B 1 42 ? 9.734 -26.219 -13.359 1 94.62 42 ALA B N 1
ATOM 2854 C CA . ALA B 1 42 ? 11.164 -26.109 -13.086 1 94.62 42 ALA B CA 1
ATOM 2855 C C . ALA B 1 42 ? 11.422 -25.609 -11.672 1 94.62 42 ALA B C 1
ATOM 2857 O O . ALA B 1 42 ? 12.266 -26.141 -10.953 1 94.62 42 ALA B O 1
ATOM 2858 N N . ILE B 1 43 ? 10.672 -24.594 -11.219 1 95.38 43 ILE B N 1
ATOM 2859 C CA . ILE B 1 43 ? 10.852 -23.984 -9.898 1 95.38 43 ILE B CA 1
ATOM 2860 C C . ILE B 1 43 ? 10.469 -25 -8.812 1 95.38 43 ILE B C 1
ATOM 2862 O O . ILE B 1 43 ? 11.195 -25.156 -7.832 1 95.38 43 ILE B O 1
ATOM 2866 N N . LEU B 1 44 ? 9.422 -25.703 -8.992 1 96.25 44 LEU B N 1
ATOM 2867 C CA . LEU B 1 44 ? 8.906 -26.594 -7.961 1 96.25 44 LEU B CA 1
ATOM 2868 C C . LEU B 1 44 ? 9.711 -27.875 -7.898 1 96.25 44 LEU B C 1
ATOM 2870 O O . LEU B 1 44 ? 9.977 -28.406 -6.809 1 96.25 44 LEU B O 1
ATOM 2874 N N . GLU B 1 45 ? 10.133 -28.375 -8.984 1 91.25 45 GLU B N 1
ATOM 2875 C CA . GLU B 1 45 ? 10.828 -29.656 -9.055 1 91.25 45 GLU B CA 1
ATOM 2876 C C . GLU B 1 45 ? 12.234 -29.547 -8.469 1 91.25 45 GLU B C 1
ATOM 2878 O O . GLU B 1 45 ? 12.758 -30.516 -7.91 1 91.25 45 GLU B O 1
ATOM 2883 N N . ARG B 1 46 ? 12.75 -28.438 -8.633 1 90.88 46 ARG B N 1
ATOM 2884 C CA . ARG B 1 46 ? 14.117 -28.234 -8.164 1 90.88 46 ARG B CA 1
ATOM 2885 C C . ARG B 1 46 ? 14.234 -28.5 -6.668 1 90.88 46 ARG B C 1
ATOM 2887 O O . ARG B 1 46 ? 15.281 -28.953 -6.195 1 90.88 46 ARG B O 1
ATOM 2894 N N . HIS B 1 47 ? 13.242 -28.344 -5.91 1 90.81 47 HIS B N 1
ATOM 2895 C CA . HIS B 1 47 ? 13.273 -28.516 -4.461 1 90.81 47 HIS B CA 1
ATOM 2896 C C . HIS B 1 47 ? 12.5 -29.75 -4.027 1 90.81 47 HIS B C 1
ATOM 2898 O O . HIS B 1 47 ? 12.477 -30.094 -2.842 1 90.81 47 HIS B O 1
ATOM 2904 N N . HIS B 1 48 ? 11.867 -30.375 -4.941 1 91.56 48 HIS B N 1
ATOM 2905 C CA . HIS B 1 48 ? 11.07 -31.562 -4.664 1 91.56 48 HIS B CA 1
ATOM 2906 C C . HIS B 1 48 ? 10.117 -31.328 -3.494 1 91.56 48 HIS B C 1
ATOM 2908 O O . HIS B 1 48 ? 10.086 -32.125 -2.549 1 91.56 48 HIS B O 1
ATOM 2914 N N . TYR B 1 49 ? 9.43 -30.328 -3.547 1 96 49 TYR B N 1
ATOM 2915 C CA . TYR B 1 49 ? 8.477 -29.984 -2.494 1 96 49 TYR B CA 1
ATOM 2916 C C . TYR B 1 49 ? 7.395 -31.047 -2.369 1 96 49 TYR B C 1
ATOM 2918 O O . TYR B 1 49 ? 6.922 -31.578 -3.375 1 96 49 TYR B O 1
ATOM 2926 N N . PRO B 1 50 ? 7.012 -31.281 -1.069 1 96.38 50 PRO B N 1
ATOM 2927 C CA . PRO B 1 50 ? 5.77 -32.062 -0.938 1 96.38 50 PRO B CA 1
ATOM 2928 C C . PRO B 1 50 ? 4.582 -31.375 -1.615 1 96.38 50 PRO B C 1
ATOM 2930 O O . PRO B 1 50 ? 4.531 -30.141 -1.698 1 96.38 50 PRO B O 1
ATOM 2933 N N . ALA B 1 51 ? 3.598 -32.156 -2.039 1 96.25 51 ALA B N 1
ATOM 2934 C CA . ALA B 1 51 ? 2.52 -31.688 -2.91 1 96.25 51 ALA B CA 1
ATOM 2935 C C . ALA B 1 51 ? 1.783 -30.5 -2.297 1 96.25 51 ALA B C 1
ATOM 2937 O O . ALA B 1 51 ? 1.542 -29.484 -2.971 1 96.25 51 ALA B O 1
ATOM 2938 N N . PRO B 1 52 ? 1.424 -30.547 -0.966 1 97.12 52 PRO B N 1
ATOM 2939 C CA . PRO B 1 52 ? 0.697 -29.391 -0.411 1 97.12 52 PRO B CA 1
ATOM 2940 C C . PRO B 1 52 ? 1.514 -28.109 -0.441 1 97.12 52 PRO B C 1
ATOM 2942 O O . PRO B 1 52 ? 0.962 -27.031 -0.671 1 97.12 52 PRO B O 1
ATOM 2945 N N . VAL B 1 53 ? 2.793 -28.219 -0.226 1 97.69 53 VAL B N 1
ATOM 2946 C CA . VAL B 1 53 ? 3.68 -27.062 -0.237 1 97.69 53 VAL B CA 1
ATOM 2947 C C . VAL B 1 53 ? 3.832 -26.547 -1.664 1 97.69 53 VAL B C 1
ATOM 2949 O O . VAL B 1 53 ? 3.799 -25.328 -1.897 1 97.69 53 VAL B O 1
ATOM 2952 N N . ALA B 1 54 ? 3.99 -27.469 -2.59 1 97.69 54 ALA B N 1
ATOM 2953 C CA . ALA B 1 54 ? 4.125 -27.094 -3.998 1 97.69 54 ALA B CA 1
ATOM 2954 C C . ALA B 1 54 ? 2.893 -26.359 -4.492 1 97.69 54 ALA B C 1
ATOM 2956 O O . ALA B 1 54 ? 3.008 -25.359 -5.203 1 97.69 54 ALA B O 1
ATOM 2957 N N . ARG B 1 55 ? 1.753 -26.859 -4.117 1 96.94 55 ARG B N 1
ATOM 2958 C CA . ARG B 1 55 ? 0.503 -26.219 -4.527 1 96.94 55 ARG B CA 1
ATOM 2959 C C . ARG B 1 55 ? 0.409 -24.797 -3.984 1 96.94 55 ARG B C 1
ATOM 2961 O O . ARG B 1 55 ? 0.046 -23.875 -4.715 1 96.94 55 ARG B O 1
ATOM 2968 N N . LEU B 1 56 ? 0.712 -24.656 -2.734 1 97.44 56 LEU B N 1
ATOM 2969 C CA . LEU B 1 56 ? 0.679 -23.359 -2.088 1 97.44 56 LEU B CA 1
ATOM 2970 C C . LEU B 1 56 ? 1.657 -22.391 -2.756 1 97.44 56 LEU B C 1
ATOM 2972 O O . LEU B 1 56 ? 1.306 -21.25 -3.055 1 97.44 56 LEU B O 1
ATOM 2976 N N . LEU B 1 57 ? 2.867 -22.828 -2.99 1 98 57 LEU B N 1
ATOM 2977 C CA . LEU B 1 57 ? 3.883 -22 -3.627 1 98 57 LEU B CA 1
ATOM 2978 C C . LEU B 1 57 ? 3.475 -21.641 -5.051 1 98 57 LEU B C 1
ATOM 2980 O O . LEU B 1 57 ? 3.723 -20.516 -5.508 1 98 57 LEU B O 1
ATOM 2984 N N . ALA B 1 58 ? 2.889 -22.578 -5.742 1 98.12 58 ALA B N 1
ATOM 2985 C CA . ALA B 1 58 ? 2.418 -22.328 -7.102 1 98.12 58 ALA B CA 1
ATOM 2986 C C . ALA B 1 58 ? 1.41 -21.188 -7.137 1 98.12 58 ALA B C 1
ATOM 2988 O O . ALA B 1 58 ? 1.492 -20.297 -7.996 1 98.12 58 ALA B O 1
ATOM 2989 N N . GLU B 1 59 ? 0.49 -21.188 -6.242 1 97.62 59 GLU B N 1
ATOM 2990 C CA . GLU B 1 59 ? -0.498 -20.109 -6.176 1 97.62 59 GLU B CA 1
ATOM 2991 C C . GLU B 1 59 ? 0.167 -18.766 -5.902 1 97.62 59 GLU B C 1
ATOM 2993 O O . GLU B 1 59 ? -0.198 -17.75 -6.504 1 97.62 59 GLU B O 1
ATOM 2998 N N . ALA B 1 60 ? 1.109 -18.797 -5.027 1 98.06 60 ALA B N 1
ATOM 2999 C CA . ALA B 1 60 ? 1.838 -17.562 -4.719 1 98.06 60 ALA B CA 1
ATOM 3000 C C . ALA B 1 60 ? 2.592 -17.047 -5.945 1 98.06 60 ALA B C 1
ATOM 3002 O O . ALA B 1 60 ? 2.656 -15.844 -6.18 1 98.06 60 ALA B O 1
ATOM 3003 N N . ILE B 1 61 ? 3.16 -17.953 -6.652 1 98.5 61 ILE B N 1
ATOM 3004 C CA . ILE B 1 61 ? 3.895 -17.578 -7.859 1 98.5 61 ILE B CA 1
ATOM 3005 C C . ILE B 1 61 ? 2.941 -16.953 -8.875 1 98.5 61 ILE B C 1
ATOM 3007 O O . ILE B 1 61 ? 3.256 -15.93 -9.477 1 98.5 61 ILE B O 1
ATOM 3011 N N . VAL B 1 62 ? 1.788 -17.594 -9.062 1 98.5 62 VAL B N 1
ATOM 3012 C CA . VAL B 1 62 ? 0.793 -17.047 -9.984 1 98.5 62 VAL B CA 1
ATOM 3013 C C . VAL B 1 62 ? 0.411 -15.633 -9.555 1 98.5 62 VAL B C 1
ATOM 3015 O O . VAL B 1 62 ? 0.393 -14.711 -10.383 1 98.5 62 VAL B O 1
ATOM 3018 N N . LEU B 1 63 ? 0.116 -15.469 -8.281 1 97.81 63 LEU B N 1
ATOM 3019 C CA . LEU B 1 63 ? -0.24 -14.156 -7.758 1 97.81 63 LEU B CA 1
ATOM 3020 C C . LEU B 1 63 ? 0.866 -13.141 -8.031 1 97.81 63 LEU B C 1
ATOM 3022 O O . LEU B 1 63 ? 0.596 -12.023 -8.484 1 97.81 63 LEU B O 1
ATOM 3026 N N . THR B 1 64 ? 2.088 -13.539 -7.793 1 98.06 64 THR B N 1
ATOM 3027 C CA . THR B 1 64 ? 3.254 -12.68 -7.969 1 98.06 64 THR B CA 1
ATOM 3028 C C . THR B 1 64 ? 3.402 -12.258 -9.43 1 98.06 64 THR B C 1
ATOM 3030 O O . THR B 1 64 ? 3.654 -11.094 -9.727 1 98.06 64 THR B O 1
ATOM 3033 N N . VAL B 1 65 ? 3.221 -13.172 -10.281 1 98.06 65 VAL B N 1
ATOM 3034 C CA . VAL B 1 65 ? 3.367 -12.922 -11.711 1 98.06 65 VAL B CA 1
ATOM 3035 C C . VAL B 1 65 ? 2.266 -11.977 -12.188 1 98.06 65 VAL B C 1
ATOM 3037 O O . VAL B 1 65 ? 2.529 -11.031 -12.93 1 98.06 65 VAL B O 1
ATOM 3040 N N . LEU B 1 66 ? 1.026 -12.234 -11.797 1 97.56 66 LEU B N 1
ATOM 3041 C CA . LEU B 1 66 ? -0.098 -11.391 -12.188 1 97.56 66 LEU B CA 1
ATOM 3042 C C . LEU B 1 66 ? 0.118 -9.953 -11.727 1 97.56 66 LEU B C 1
ATOM 3044 O O . LEU B 1 66 ? -0.083 -9.008 -12.5 1 97.56 66 LEU B O 1
ATOM 3048 N N . LEU B 1 67 ? 0.559 -9.773 -10.523 1 94.44 67 LEU B N 1
ATOM 3049 C CA . LEU B 1 67 ? 0.741 -8.445 -9.953 1 94.44 67 LEU B CA 1
ATOM 3050 C C . LEU B 1 67 ? 2.039 -7.812 -10.453 1 94.44 67 LEU B C 1
ATOM 3052 O O . LEU B 1 67 ? 2.074 -6.625 -10.773 1 94.44 67 LEU B O 1
ATOM 3056 N N . GLY B 1 68 ? 3.074 -8.578 -10.562 1 94.62 68 GLY B N 1
ATOM 3057 C CA . GLY B 1 68 ? 4.371 -8.086 -10.984 1 94.62 68 GLY B CA 1
ATOM 3058 C C . GLY B 1 68 ? 4.363 -7.543 -12.406 1 94.62 68 GLY B C 1
ATOM 3059 O O . GLY B 1 68 ? 4.996 -6.52 -12.688 1 94.62 68 GLY B O 1
ATOM 3060 N N . THR B 1 69 ? 3.643 -8.172 -13.258 1 94.38 69 THR B N 1
ATOM 3061 C CA . THR B 1 69 ? 3.617 -7.758 -14.656 1 94.38 69 THR B CA 1
ATOM 3062 C C . THR B 1 69 ? 2.781 -6.492 -14.836 1 94.38 69 THR B C 1
ATOM 3064 O O . THR B 1 69 ? 2.766 -5.898 -15.914 1 94.38 69 THR B O 1
ATOM 3067 N N . SER B 1 70 ? 2.105 -6.078 -13.82 1 88.75 70 SER B N 1
ATOM 3068 C CA . SER B 1 70 ? 1.314 -4.855 -13.875 1 88.75 70 SER B CA 1
ATOM 3069 C C . SER B 1 70 ? 2.15 -3.639 -13.484 1 88.75 70 SER B C 1
ATOM 3071 O O . SER B 1 70 ? 1.7 -2.5 -13.625 1 88.75 70 SER B O 1
ATOM 3073 N N . LEU B 1 71 ? 3.385 -3.854 -13 1 87 71 LEU B N 1
ATOM 3074 C CA . LEU B 1 71 ? 4.242 -2.746 -12.586 1 87 71 LEU B CA 1
ATOM 3075 C C . LEU B 1 71 ? 4.516 -1.806 -13.75 1 87 71 LEU B C 1
ATOM 3077 O O . LEU B 1 71 ? 4.754 -2.256 -14.875 1 87 71 LEU B O 1
ATOM 3081 N N . LYS B 1 72 ? 4.469 -0.527 -13.508 1 83.56 72 LYS B N 1
ATOM 3082 C CA . LYS B 1 72 ? 4.633 0.474 -14.555 1 83.56 72 LYS B CA 1
ATOM 3083 C C . LYS B 1 72 ? 6.051 1.041 -14.562 1 83.56 72 LYS B C 1
ATOM 3085 O O . LYS B 1 72 ? 6.316 2.061 -15.195 1 83.56 72 LYS B O 1
ATOM 3090 N N . PHE B 1 73 ? 6.953 0.505 -13.828 1 81.19 73 PHE B N 1
ATOM 3091 C CA . PHE B 1 73 ? 8.352 0.901 -13.766 1 81.19 73 PHE B CA 1
ATOM 3092 C C . PHE B 1 73 ? 9.258 -0.32 -13.633 1 81.19 73 PHE B C 1
ATOM 3094 O O . PHE B 1 73 ? 8.773 -1.43 -13.391 1 81.19 73 PHE B O 1
ATOM 3101 N N . ASP B 1 74 ? 10.469 -0.094 -13.844 1 85.19 74 ASP B N 1
ATOM 3102 C CA . ASP B 1 74 ? 11.438 -1.175 -13.664 1 85.19 74 ASP B CA 1
ATOM 3103 C C . ASP B 1 74 ? 11.742 -1.396 -12.18 1 85.19 74 ASP B C 1
ATOM 3105 O O . ASP B 1 74 ? 11.906 -0.435 -11.422 1 85.19 74 ASP B O 1
ATOM 3109 N N . GLY B 1 75 ? 11.758 -2.639 -11.805 1 89.44 75 GLY B N 1
ATOM 3110 C CA . GLY B 1 75 ? 12.039 -2.979 -10.422 1 89.44 75 GLY B CA 1
ATOM 3111 C C . GLY B 1 75 ? 11.664 -4.406 -10.07 1 89.44 75 GLY B C 1
ATOM 3112 O O . GLY B 1 75 ? 11.719 -5.297 -10.922 1 89.44 75 GLY B O 1
ATOM 3113 N N . LYS B 1 76 ? 11.508 -4.582 -8.82 1 93 76 LYS B N 1
ATOM 3114 C CA . LYS B 1 76 ? 11.203 -5.906 -8.289 1 93 76 LYS B CA 1
ATOM 3115 C C . LYS B 1 76 ? 9.922 -5.883 -7.457 1 93 76 LYS B C 1
ATOM 3117 O O . LYS B 1 76 ? 9.672 -4.922 -6.727 1 93 76 LYS B O 1
ATOM 3122 N N . PHE B 1 77 ? 9.125 -6.914 -7.656 1 95.5 77 PHE B N 1
ATOM 3123 C CA . PHE B 1 77 ? 7.926 -7.148 -6.859 1 95.5 77 PHE B CA 1
ATOM 3124 C C . PHE B 1 77 ? 8.031 -8.469 -6.102 1 95.5 77 PHE B C 1
ATOM 3126 O O . PHE B 1 77 ? 8.367 -9.5 -6.684 1 95.5 77 PHE B O 1
ATOM 3133 N N . MET B 1 78 ? 7.715 -8.414 -4.809 1 96.25 78 MET B N 1
ATOM 3134 C CA . MET B 1 78 ? 7.871 -9.617 -3.998 1 96.25 78 MET B CA 1
ATOM 3135 C C . MET B 1 78 ? 6.629 -9.867 -3.154 1 96.25 78 MET B C 1
ATOM 3137 O O . MET B 1 78 ? 6.07 -8.938 -2.568 1 96.25 78 MET B O 1
ATOM 3141 N N . VAL B 1 79 ? 6.18 -11.062 -3.162 1 97 79 VAL B N 1
ATOM 3142 C CA . VAL B 1 79 ? 5.176 -11.562 -2.23 1 97 79 VAL B CA 1
ATOM 3143 C C . VAL B 1 79 ? 5.84 -12.445 -1.177 1 97 79 VAL B C 1
ATOM 3145 O O . VAL B 1 79 ? 6.547 -13.398 -1.512 1 97 79 VAL B O 1
ATOM 3148 N N . GLN B 1 80 ? 5.594 -12.102 0.075 1 96.69 80 GLN B N 1
ATOM 3149 C CA . GLN B 1 80 ? 6.215 -12.867 1.15 1 96.69 80 GLN B CA 1
ATOM 3150 C C . GLN B 1 80 ? 5.227 -13.117 2.287 1 96.69 80 GLN B C 1
ATOM 3152 O O . GLN B 1 80 ? 4.461 -12.227 2.658 1 96.69 80 GLN B O 1
ATOM 3157 N N . THR B 1 81 ? 5.203 -14.32 2.725 1 95.94 81 THR B N 1
ATOM 3158 C CA . THR B 1 81 ? 4.414 -14.633 3.912 1 95.94 81 THR B CA 1
ATOM 3159 C C . THR B 1 81 ? 5.312 -15.117 5.047 1 95.94 81 THR B C 1
ATOM 3161 O O . THR B 1 81 ? 6.312 -15.797 4.809 1 95.94 81 THR B O 1
ATOM 3164 N N . LYS B 1 82 ? 5.004 -14.703 6.191 1 95.12 82 LYS B N 1
ATOM 3165 C CA . LYS B 1 82 ? 5.574 -15.219 7.43 1 95.12 82 LYS B CA 1
ATOM 3166 C C . LYS B 1 82 ? 4.48 -15.625 8.414 1 95.12 82 LYS B C 1
ATOM 3168 O O . LYS B 1 82 ? 3.625 -14.805 8.766 1 95.12 82 LYS B O 1
ATOM 3173 N N . GLY B 1 83 ? 4.453 -16.844 8.773 1 93.88 83 GLY B N 1
ATOM 3174 C CA . GLY B 1 83 ? 3.416 -17.344 9.672 1 93.88 83 GLY B CA 1
ATOM 3175 C C . GLY B 1 83 ? 3.895 -18.469 10.57 1 93.88 83 GLY B C 1
ATOM 3176 O O . GLY B 1 83 ? 5.07 -18.828 10.547 1 93.88 83 GLY B O 1
ATOM 3177 N N . ASP B 1 84 ? 2.963 -18.969 11.398 1 95.88 84 ASP B N 1
ATOM 3178 C CA . ASP B 1 84 ? 3.334 -19.984 12.383 1 95.88 84 ASP B CA 1
ATOM 3179 C C . ASP B 1 84 ? 2.793 -21.359 12 1 95.88 84 ASP B C 1
ATOM 3181 O O . ASP B 1 84 ? 2.736 -22.266 12.828 1 95.88 84 ASP B O 1
ATOM 3185 N N . GLY B 1 85 ? 2.434 -21.531 10.766 1 96.38 85 GLY B N 1
ATOM 3186 C CA . GLY B 1 85 ? 1.991 -22.828 10.273 1 96.38 85 GLY B CA 1
ATOM 3187 C C . GLY B 1 85 ? 3.133 -23.703 9.789 1 96.38 85 GLY B C 1
ATOM 3188 O O . GLY B 1 85 ? 4.305 -23.344 9.938 1 96.38 85 GLY B O 1
ATOM 3189 N N . PRO B 1 86 ? 2.738 -24.875 9.25 1 97.81 86 PRO B N 1
ATOM 3190 C CA . PRO B 1 86 ? 3.74 -25.797 8.711 1 97.81 86 PRO B CA 1
ATOM 3191 C C . PRO B 1 86 ? 4.672 -25.141 7.699 1 97.81 86 PRO B C 1
ATOM 3193 O O . PRO B 1 86 ? 5.852 -25.484 7.621 1 97.81 86 PRO B O 1
ATOM 3196 N N . VAL B 1 87 ? 4.102 -24.281 6.844 1 97.75 87 VAL B N 1
ATOM 3197 C CA . VAL B 1 87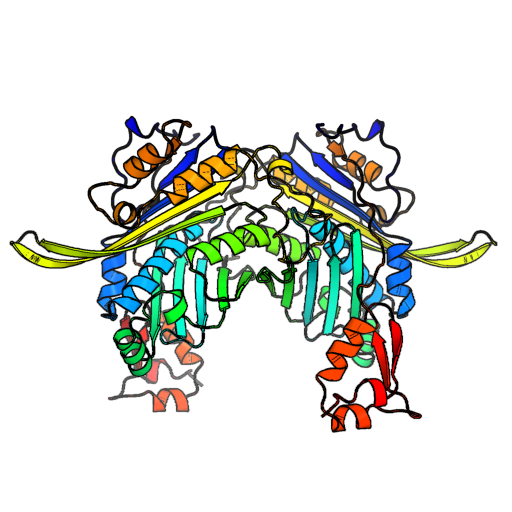 ? 4.906 -23.469 5.945 1 97.75 87 VAL B CA 1
ATOM 3198 C C . VAL B 1 87 ? 5.133 -22.094 6.57 1 97.75 87 VAL B C 1
ATOM 3200 O O . VAL B 1 87 ? 4.266 -21.219 6.5 1 97.75 87 VAL B O 1
ATOM 3203 N N . ASP B 1 88 ? 6.273 -21.906 7.086 1 97.12 88 ASP B N 1
ATOM 3204 C CA . ASP B 1 88 ? 6.461 -20.719 7.922 1 97.12 88 ASP B CA 1
ATOM 3205 C C . ASP B 1 88 ? 7.043 -19.562 7.117 1 97.12 88 ASP B C 1
ATOM 3207 O O . ASP B 1 88 ? 7.09 -18.422 7.594 1 97.12 88 ASP B O 1
ATOM 3211 N N . LEU B 1 89 ? 7.547 -19.859 5.926 1 96.75 89 LEU B N 1
ATOM 3212 C CA . LEU B 1 89 ? 8.055 -18.812 5.051 1 96.75 89 LEU B CA 1
ATOM 3213 C C . LEU B 1 89 ? 7.77 -19.125 3.588 1 96.75 89 LEU B C 1
ATOM 3215 O O . LEU B 1 89 ? 7.969 -20.266 3.15 1 96.75 89 LEU B O 1
ATOM 3219 N N . LEU B 1 90 ? 7.25 -18.25 2.916 1 96.81 90 LEU B N 1
ATOM 3220 C CA . LEU B 1 90 ? 7.008 -18.312 1.479 1 96.81 90 LEU B CA 1
ATOM 3221 C C . LEU B 1 90 ? 7.406 -17.016 0.799 1 96.81 90 LEU B C 1
ATOM 3223 O O . LEU B 1 90 ? 7.023 -15.93 1.25 1 96.81 90 LEU B O 1
ATOM 3227 N N . VAL B 1 91 ? 8.258 -17.125 -0.261 1 97 91 VAL B N 1
ATOM 3228 C CA . VAL B 1 91 ? 8.688 -15.945 -0.99 1 97 91 VAL B CA 1
ATOM 3229 C C . VAL B 1 91 ? 8.578 -16.188 -2.492 1 97 91 VAL B C 1
ATOM 3231 O O . VAL B 1 91 ? 9.023 -17.219 -2.994 1 97 91 VAL B O 1
ATOM 3234 N N . ALA B 1 92 ? 7.965 -15.352 -3.199 1 97.75 92 ALA B N 1
ATOM 3235 C CA . ALA B 1 92 ? 7.938 -15.312 -4.66 1 97.75 92 ALA B CA 1
ATOM 3236 C C . ALA B 1 92 ? 8.258 -13.914 -5.176 1 97.75 92 ALA B C 1
ATOM 3238 O O . ALA B 1 92 ? 7.684 -12.93 -4.711 1 97.75 92 ALA B O 1
ATOM 3239 N N . ASP B 1 93 ? 9.148 -13.859 -6.133 1 96.5 93 ASP B N 1
ATOM 3240 C CA . ASP B 1 93 ? 9.602 -12.555 -6.617 1 96.5 93 ASP B CA 1
ATOM 3241 C C . ASP B 1 93 ? 9.508 -12.477 -8.141 1 96.5 93 ASP B C 1
ATOM 3243 O O . ASP B 1 93 ? 9.633 -13.484 -8.828 1 96.5 93 ASP B O 1
ATOM 3247 N N . PHE B 1 94 ? 9.172 -11.344 -8.609 1 97.5 94 PHE B N 1
ATOM 3248 C CA . PHE B 1 94 ? 9.172 -10.977 -10.016 1 97.5 94 PHE B CA 1
ATOM 3249 C C . PHE B 1 94 ? 10.07 -9.773 -10.258 1 97.5 94 PHE B C 1
ATOM 3251 O O . PHE B 1 94 ? 9.922 -8.734 -9.602 1 97.5 94 PHE B O 1
ATOM 3258 N N . SER B 1 95 ? 11.008 -9.953 -11.109 1 94.88 95 SER B N 1
ATOM 3259 C CA . SER B 1 95 ? 11.844 -8.844 -11.547 1 94.88 95 SER B CA 1
ATOM 3260 C C . SER B 1 95 ? 11.531 -8.445 -12.984 1 94.88 95 SER B C 1
ATOM 3262 O O . SER B 1 95 ? 11.562 -9.281 -13.891 1 94.88 95 SER B O 1
ATOM 3264 N N . THR B 1 96 ? 11.125 -7.168 -13.133 1 91 96 THR B N 1
ATOM 3265 C CA . THR B 1 96 ? 10.805 -6.695 -14.477 1 91 96 THR B CA 1
ATOM 3266 C C . THR B 1 96 ? 11.977 -6.91 -15.422 1 91 96 THR B C 1
ATOM 3268 O O . THR B 1 96 ? 13.141 -6.805 -15.016 1 91 96 THR B O 1
ATOM 3271 N N . PRO B 1 97 ? 11.68 -7.215 -16.594 1 91 97 PRO B N 1
ATOM 3272 C CA . PRO B 1 97 ? 10.344 -7.285 -17.188 1 91 97 PRO B CA 1
ATOM 3273 C C . PRO B 1 97 ? 9.734 -8.68 -17.109 1 91 97 PRO B C 1
ATOM 3275 O O . PRO B 1 97 ? 8.539 -8.852 -17.359 1 91 97 PRO B O 1
ATOM 3278 N N . GLU B 1 98 ? 10.562 -9.805 -16.656 1 95.75 98 GLU B N 1
ATOM 3279 C CA . GLU B 1 98 ? 9.977 -11.109 -16.953 1 95.75 98 GLU B CA 1
ATOM 3280 C C . GLU B 1 98 ? 10.5 -12.18 -16.016 1 95.75 98 GLU B C 1
ATOM 3282 O O . GLU B 1 98 ? 10.102 -13.344 -16.094 1 95.75 98 GLU B O 1
ATOM 3287 N N . ASN B 1 99 ? 11.367 -11.938 -15.086 1 96.38 99 ASN B N 1
ATOM 3288 C CA . ASN B 1 99 ? 12.07 -12.961 -14.312 1 96.38 99 ASN B CA 1
ATOM 3289 C C . ASN B 1 99 ? 11.312 -13.312 -13.039 1 96.38 99 ASN B C 1
ATOM 3291 O O . ASN B 1 99 ? 10.875 -12.43 -12.305 1 96.38 99 ASN B O 1
ATOM 3295 N N . VAL B 1 100 ? 11.258 -14.633 -12.781 1 97.88 100 VAL B N 1
ATOM 3296 C CA . VAL B 1 100 ? 10.516 -15.125 -11.625 1 97.88 100 VAL B CA 1
ATOM 3297 C C . VAL B 1 100 ? 11.398 -16.062 -10.805 1 97.88 100 VAL B C 1
ATOM 3299 O O . VAL B 1 100 ? 12.141 -16.875 -11.367 1 97.88 100 VAL B O 1
ATOM 3302 N N . ARG B 1 101 ? 11.375 -15.984 -9.523 1 96.81 101 ARG B N 1
ATOM 3303 C CA . ARG B 1 101 ? 11.961 -16.953 -8.602 1 96.81 101 ARG B CA 1
ATOM 3304 C C . ARG B 1 101 ? 11.086 -17.141 -7.367 1 96.81 101 ARG B C 1
ATOM 3306 O O . ARG B 1 101 ? 10.297 -16.25 -7.023 1 96.81 101 ARG B O 1
ATOM 3313 N N . ALA B 1 102 ? 11.164 -18.281 -6.727 1 97.75 102 ALA B N 1
ATOM 3314 C CA . ALA B 1 102 ? 10.32 -18.547 -5.566 1 97.75 102 ALA B CA 1
ATOM 3315 C C . ALA B 1 102 ? 10.93 -19.625 -4.672 1 97.75 102 ALA B C 1
ATOM 3317 O O . ALA B 1 102 ? 11.734 -20.438 -5.133 1 97.75 102 ALA B O 1
ATOM 3318 N N . TYR B 1 103 ? 10.531 -19.5 -3.461 1 95.75 103 TYR B N 1
ATOM 3319 C CA . TYR B 1 103 ? 11.062 -20.375 -2.416 1 95.75 103 TYR B CA 1
ATOM 3320 C C . TYR B 1 103 ? 10.062 -20.516 -1.274 1 95.75 103 TYR B C 1
ATOM 3322 O O . TYR B 1 103 ? 9.359 -19.578 -0.931 1 95.75 103 TYR B O 1
ATOM 3330 N N . ALA B 1 104 ? 9.984 -21.781 -0.717 1 97.62 104 ALA B N 1
ATOM 3331 C CA . ALA B 1 104 ? 9.172 -22.031 0.47 1 97.62 104 ALA B CA 1
ATOM 3332 C C . ALA B 1 104 ? 9.953 -22.812 1.515 1 97.62 104 ALA B C 1
ATOM 3334 O O . ALA B 1 104 ? 10.664 -23.766 1.18 1 97.62 104 ALA B O 1
ATOM 3335 N N . ARG B 1 105 ? 9.898 -22.391 2.691 1 96.81 105 ARG B N 1
ATOM 3336 C CA . ARG B 1 105 ? 10.43 -23.125 3.834 1 96.81 105 ARG B CA 1
ATOM 3337 C C . ARG B 1 105 ? 9.305 -23.75 4.648 1 96.81 105 ARG B C 1
ATOM 3339 O O . ARG B 1 105 ? 8.266 -23.125 4.863 1 96.81 105 ARG B O 1
ATOM 3346 N N . PHE B 1 106 ? 9.508 -25 5.074 1 97.56 106 PHE B N 1
ATOM 3347 C CA . PHE B 1 106 ? 8.453 -25.672 5.828 1 97.56 106 PHE B CA 1
ATOM 3348 C C . PHE B 1 106 ? 9.055 -26.625 6.848 1 97.56 106 PHE B C 1
ATOM 3350 O O . PHE B 1 106 ? 10.195 -27.078 6.699 1 97.56 106 PHE B O 1
ATOM 3357 N N . ASN B 1 107 ? 8.266 -26.875 7.879 1 97.5 107 ASN B N 1
ATOM 3358 C CA . ASN B 1 107 ? 8.594 -27.875 8.898 1 97.5 107 ASN B CA 1
ATOM 3359 C C . ASN B 1 107 ? 8.055 -29.25 8.531 1 97.5 107 ASN B C 1
ATOM 3361 O O . ASN B 1 107 ? 6.844 -29.453 8.484 1 97.5 107 ASN B O 1
ATOM 3365 N N . GLU B 1 108 ? 8.945 -30.188 8.422 1 97.12 108 GLU B N 1
ATOM 3366 C CA . GLU B 1 108 ? 8.578 -31.516 7.93 1 97.12 108 GLU B CA 1
ATOM 3367 C C . GLU B 1 108 ? 7.609 -32.219 8.883 1 97.12 108 GLU B C 1
ATOM 3369 O O . GLU B 1 108 ? 6.625 -32.812 8.453 1 97.12 108 GLU B O 1
ATOM 3374 N N . GLU B 1 109 ? 7.891 -32.094 10.117 1 97.81 109 GLU B N 1
ATOM 3375 C CA . GLU B 1 109 ? 7.047 -32.75 11.117 1 97.81 109 GLU B CA 1
ATOM 3376 C C . GLU B 1 109 ? 5.66 -32.125 11.164 1 97.81 109 GLU B C 1
ATOM 3378 O O . GLU B 1 109 ? 4.648 -32.844 11.172 1 97.81 109 GLU B O 1
ATOM 3383 N N . ALA B 1 110 ? 5.641 -30.828 11.203 1 97.69 110 ALA B N 1
ATOM 3384 C CA . ALA B 1 110 ? 4.367 -30.109 11.234 1 97.69 110 ALA B CA 1
ATOM 3385 C C . ALA B 1 110 ? 3.553 -30.375 9.977 1 97.69 110 ALA B C 1
ATOM 3387 O O . ALA B 1 110 ? 2.326 -30.5 10.031 1 97.69 110 ALA B O 1
ATOM 3388 N N . LEU B 1 111 ? 4.195 -30.438 8.898 1 98.06 111 LEU B N 1
ATOM 3389 C CA . LEU B 1 111 ? 3.525 -30.703 7.625 1 98.06 111 LEU B CA 1
ATOM 3390 C C . LEU B 1 111 ? 2.928 -32.094 7.605 1 98.06 111 LEU B C 1
ATOM 3392 O O . LEU B 1 111 ? 1.799 -32.312 7.148 1 98.06 111 LEU B O 1
ATOM 3396 N N . ALA B 1 112 ? 3.701 -33.062 8.07 1 97.94 112 ALA B N 1
ATOM 3397 C CA . ALA B 1 112 ? 3.211 -34.438 8.117 1 97.94 112 ALA B CA 1
ATOM 3398 C C . ALA B 1 112 ? 1.941 -34.562 8.953 1 97.94 112 ALA B C 1
ATOM 3400 O O . ALA B 1 112 ? 0.999 -35.25 8.586 1 97.94 112 ALA B O 1
ATOM 3401 N N . LYS B 1 113 ? 1.969 -33.906 10.031 1 98.06 113 LYS B N 1
ATOM 3402 C CA . LYS B 1 113 ? 0.795 -33.875 10.906 1 98.06 113 LYS B CA 1
ATOM 3403 C C . LYS B 1 113 ? -0.4 -33.25 10.195 1 98.06 113 LYS B C 1
ATOM 3405 O O . LYS B 1 113 ? -1.527 -33.75 10.312 1 98.06 113 LYS B O 1
ATOM 3410 N N . ALA B 1 114 ? -0.143 -32.156 9.516 1 97.56 114 ALA B N 1
ATOM 3411 C CA . ALA B 1 114 ? -1.203 -31.453 8.781 1 97.56 114 ALA B CA 1
ATOM 3412 C C . ALA B 1 114 ? -1.789 -32.344 7.691 1 97.56 114 ALA B C 1
ATOM 3414 O O . ALA B 1 114 ? -3.008 -32.406 7.516 1 97.56 114 ALA B O 1
ATOM 3415 N N . ILE B 1 115 ? -0.96 -33.031 6.965 1 97.31 115 ILE B N 1
ATOM 3416 C CA . ILE B 1 115 ? -1.398 -33.906 5.898 1 97.31 115 ILE B CA 1
ATOM 3417 C C . ILE B 1 115 ? -2.258 -35.031 6.488 1 97.31 115 ILE B C 1
ATOM 3419 O O . ILE B 1 115 ? -3.332 -35.344 5.965 1 97.31 115 ILE B O 1
ATOM 3423 N N . ALA B 1 116 ? -1.833 -35.531 7.547 1 97.81 116 ALA B N 1
ATOM 3424 C CA . ALA B 1 116 ? -2.568 -36.625 8.203 1 97.81 116 ALA B CA 1
ATOM 3425 C C . ALA B 1 116 ? -3.943 -36.156 8.664 1 97.81 116 ALA B C 1
ATOM 3427 O O . ALA B 1 116 ? -4.91 -36.906 8.648 1 97.81 116 ALA B O 1
ATOM 3428 N N . ALA B 1 117 ? -4.047 -34.938 9.047 1 97.5 117 ALA B N 1
ATOM 3429 C CA . ALA B 1 117 ? -5.289 -34.375 9.555 1 97.5 117 ALA B CA 1
ATOM 3430 C C . ALA B 1 117 ? -6.156 -33.844 8.422 1 97.5 117 ALA B C 1
ATOM 3432 O O . ALA B 1 117 ? -7.289 -33.406 8.648 1 97.5 117 ALA B O 1
ATOM 3433 N N . GLY B 1 118 ? -5.637 -33.812 7.223 1 96.31 118 GLY B N 1
ATOM 3434 C CA . GLY B 1 118 ? -6.359 -33.25 6.09 1 96.31 118 GLY B CA 1
ATOM 3435 C C . GLY B 1 118 ? -6.414 -31.734 6.098 1 96.31 118 GLY B C 1
ATOM 3436 O O . GLY B 1 118 ? -7.344 -31.141 5.547 1 96.31 118 GLY B O 1
ATOM 3437 N N . GLU B 1 119 ? -5.52 -31.078 6.785 1 95.38 119 GLU B N 1
ATOM 3438 C CA . GLU B 1 119 ? -5.449 -29.625 6.922 1 95.38 119 GLU B CA 1
ATOM 3439 C C . GLU B 1 119 ? -4.363 -29.031 6.023 1 95.38 119 GLU B C 1
ATOM 3441 O O . GLU B 1 119 ? -3.383 -28.469 6.512 1 95.38 119 GLU B O 1
ATOM 3446 N N . THR B 1 120 ? -4.641 -29.188 4.656 1 95.38 120 THR B N 1
ATOM 3447 C CA . THR B 1 120 ? -3.58 -28.828 3.727 1 95.38 120 THR B CA 1
ATOM 3448 C C . THR B 1 120 ? -4.004 -27.641 2.855 1 95.38 120 THR B C 1
ATOM 3450 O O . THR B 1 120 ? -3.369 -27.359 1.841 1 95.38 120 THR B O 1
ATOM 3453 N N . GLU B 1 121 ? -5.113 -26.953 3.275 1 93.69 121 GLU B N 1
ATOM 3454 C CA . GLU B 1 121 ? -5.484 -25.719 2.566 1 93.69 121 GLU B CA 1
ATOM 3455 C C . GLU B 1 121 ? -4.461 -24.625 2.807 1 93.69 121 GLU B C 1
ATOM 3457 O O . GLU B 1 121 ? -3.795 -24.594 3.842 1 93.69 121 GLU B O 1
ATOM 3462 N N . PRO B 1 122 ? -4.371 -23.75 1.864 1 92.19 122 PRO B N 1
ATOM 3463 C CA . PRO B 1 122 ? -3.363 -22.688 1.976 1 92.19 122 PRO B CA 1
ATOM 3464 C C . PRO B 1 122 ? -3.406 -21.969 3.322 1 92.19 122 PRO B C 1
ATOM 3466 O O . PRO B 1 122 ? -2.363 -21.766 3.949 1 92.19 122 PRO B O 1
ATOM 3469 N N . GLU B 1 123 ? -4.578 -21.609 3.789 1 92.75 123 GLU B N 1
ATOM 3470 C CA . GLU B 1 123 ? -4.691 -20.859 5.039 1 92.75 123 GLU B CA 1
ATOM 3471 C C . GLU B 1 123 ? -4.238 -21.703 6.227 1 92.75 123 GLU B C 1
ATOM 3473 O O . GLU B 1 123 ? -3.693 -21.188 7.199 1 92.75 123 GLU B O 1
ATOM 3478 N N . GLN B 1 124 ? -4.434 -22.953 6.156 1 95.12 124 GLN B N 1
ATOM 3479 C CA . GLN B 1 124 ? -4.02 -23.875 7.215 1 95.12 124 GLN B CA 1
ATOM 3480 C C . GLN B 1 124 ? -2.508 -24.078 7.211 1 95.12 124 GLN B C 1
ATOM 3482 O O . GLN B 1 124 ? -1.886 -24.172 8.266 1 95.12 124 GLN B O 1
ATOM 3487 N N . LEU B 1 125 ? -1.967 -24.141 6.039 1 97.06 125 LEU B N 1
ATOM 3488 C CA . LEU B 1 125 ? -0.528 -24.359 5.914 1 97.06 125 LEU B CA 1
ATOM 3489 C C . LEU B 1 125 ? 0.24 -23.109 6.359 1 97.06 125 LEU B C 1
ATOM 3491 O O . LEU B 1 125 ? 1.35 -23.219 6.887 1 97.06 125 LEU B O 1
ATOM 3495 N N . LEU B 1 126 ? -0.315 -21.984 6.125 1 96.19 126 LEU B N 1
ATOM 3496 C CA . LEU B 1 126 ? 0.367 -20.734 6.457 1 96.19 126 LEU B CA 1
ATOM 3497 C C . LEU B 1 126 ? 0.165 -20.375 7.926 1 96.19 126 LEU B C 1
ATOM 3499 O O . LEU B 1 126 ? 1.03 -19.75 8.539 1 96.19 126 LEU B O 1
ATOM 3503 N N . GLY B 1 127 ? -1.003 -20.719 8.484 1 95 127 GLY B N 1
ATOM 3504 C CA . GLY B 1 127 ? -1.303 -20.344 9.859 1 95 127 GLY B CA 1
ATOM 3505 C C . GLY B 1 127 ? -1.521 -18.859 10.047 1 95 127 GLY B C 1
ATOM 3506 O O . GLY B 1 127 ? -2.068 -18.188 9.164 1 95 127 GLY B O 1
ATOM 3507 N N . LYS B 1 128 ? -1.213 -18.359 11.273 1 93.94 128 LYS B N 1
ATOM 3508 C CA . LYS B 1 128 ? -1.327 -16.938 11.594 1 93.94 128 LYS B CA 1
ATOM 3509 C C . LYS B 1 128 ? -0.02 -16.203 11.32 1 93.94 128 LYS B C 1
ATOM 3511 O O . LYS B 1 128 ? 1.064 -16.75 11.531 1 93.94 128 LYS B O 1
ATOM 3516 N N . GLY B 1 129 ? -0.149 -15.047 10.789 1 94.31 129 GLY B N 1
ATOM 3517 C CA . GLY B 1 129 ? 1.021 -14.258 10.438 1 94.31 129 GLY B CA 1
ATOM 3518 C C . GLY B 1 129 ? 0.701 -13.078 9.539 1 94.31 129 GLY B C 1
ATOM 3519 O O . GLY B 1 129 ? -0.302 -12.391 9.75 1 94.31 129 GLY B O 1
ATOM 3520 N N . VAL B 1 130 ? 1.667 -12.82 8.609 1 94.19 130 VAL B N 1
ATOM 3521 C CA . VAL B 1 130 ? 1.478 -11.656 7.75 1 94.19 130 VAL B CA 1
ATOM 3522 C C . VAL B 1 130 ? 1.815 -12.016 6.305 1 94.19 130 VAL B C 1
ATOM 3524 O O . VAL B 1 130 ? 2.592 -12.938 6.055 1 94.19 130 VAL B O 1
ATOM 3527 N N . LEU B 1 131 ? 1.16 -11.398 5.434 1 94.88 131 LEU B N 1
ATOM 3528 C CA . LEU B 1 131 ? 1.49 -11.359 4.012 1 94.88 131 LEU B CA 1
ATOM 3529 C C . LEU B 1 131 ? 1.968 -9.977 3.6 1 94.88 131 LEU B C 1
ATOM 3531 O O . LEU B 1 131 ? 1.294 -8.977 3.865 1 94.88 131 LEU B O 1
ATOM 3535 N N . ALA B 1 132 ? 3.098 -9.93 2.992 1 94.94 132 ALA B N 1
ATOM 3536 C CA . ALA B 1 132 ? 3.695 -8.656 2.602 1 94.94 132 ALA B CA 1
ATOM 3537 C C . ALA B 1 132 ? 3.883 -8.578 1.088 1 94.94 132 ALA B C 1
ATOM 3539 O O . ALA B 1 132 ? 4.297 -9.555 0.458 1 94.94 132 ALA B O 1
ATOM 3540 N N . PHE B 1 133 ? 3.498 -7.473 0.509 1 94 133 PHE B N 1
ATOM 3541 C CA . PHE B 1 133 ? 3.828 -7.086 -0.857 1 94 133 PHE B CA 1
ATOM 3542 C C . PHE B 1 133 ? 4.918 -6.02 -0.87 1 94 133 PHE B C 1
ATOM 3544 O O . PHE B 1 133 ? 4.73 -4.93 -0.329 1 94 133 PHE B O 1
ATOM 3551 N N . THR B 1 134 ? 6.023 -6.332 -1.457 1 94.19 134 THR B N 1
ATOM 3552 C CA . THR B 1 134 ? 7.141 -5.395 -1.463 1 94.19 134 THR B CA 1
ATOM 3553 C C . THR B 1 134 ? 7.477 -4.961 -2.887 1 94.19 134 THR B C 1
ATOM 3555 O O . THR B 1 134 ? 7.535 -5.793 -3.797 1 94.19 134 THR B O 1
ATOM 3558 N N . ILE B 1 135 ? 7.609 -3.688 -3.092 1 91.81 135 ILE B N 1
ATOM 3559 C CA . ILE B 1 135 ? 8.055 -3.131 -4.363 1 91.81 135 ILE B CA 1
ATOM 3560 C C . ILE B 1 135 ? 9.383 -2.4 -4.172 1 91.81 135 ILE B C 1
ATOM 3562 O O . ILE B 1 135 ? 9.508 -1.557 -3.279 1 91.81 135 ILE B O 1
ATOM 3566 N N . ASP B 1 136 ? 10.344 -2.764 -4.98 1 88.5 136 ASP B N 1
ATOM 3567 C CA . ASP B 1 136 ? 11.688 -2.186 -4.934 1 88.5 136 ASP B CA 1
ATOM 3568 C C . ASP B 1 136 ? 12.133 -1.722 -6.316 1 88.5 136 ASP B C 1
ATOM 3570 O O . ASP B 1 136 ? 12.375 -2.543 -7.203 1 88.5 136 ASP B O 1
ATOM 3574 N N . GLN B 1 137 ? 12.25 -0.378 -6.473 1 79.31 137 GLN B N 1
ATOM 3575 C CA . GLN B 1 137 ? 12.633 0.169 -7.77 1 79.31 137 GLN B CA 1
ATOM 3576 C C . GLN B 1 137 ? 14.148 0.255 -7.906 1 79.31 137 GLN B C 1
ATOM 3578 O O . GLN B 1 137 ? 14.656 0.852 -8.859 1 79.31 137 GLN B O 1
ATOM 3583 N N . GLY B 1 138 ? 14.852 -0.318 -6.984 1 76.62 138 GLY B N 1
ATOM 3584 C CA . GLY B 1 138 ? 16.297 -0.379 -7.117 1 76.62 138 GLY B CA 1
ATOM 3585 C C . GLY B 1 138 ? 17.016 0.52 -6.137 1 76.62 138 GLY B C 1
ATOM 3586 O O . GLY B 1 138 ? 16.438 0.952 -5.137 1 76.62 138 GLY B O 1
ATOM 3587 N N . GLN B 1 139 ? 18.266 0.698 -6.477 1 65.25 139 GLN B N 1
ATOM 3588 C CA . GLN B 1 139 ? 19.219 1.27 -5.531 1 65.25 139 GLN B CA 1
ATOM 3589 C C . GLN B 1 139 ? 18.891 2.725 -5.219 1 65.25 139 GLN B C 1
ATOM 3591 O O . GLN B 1 139 ? 19.172 3.215 -4.125 1 65.25 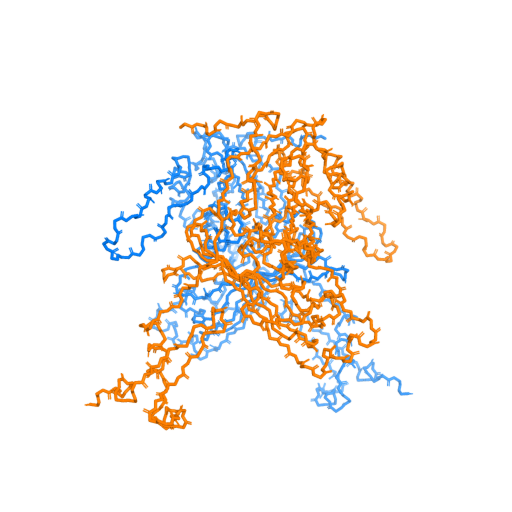139 GLN B O 1
ATOM 3596 N N . TYR B 1 140 ? 18.25 3.338 -6.086 1 65 140 TYR B N 1
ATOM 3597 C CA . TYR B 1 140 ? 18.078 4.773 -5.883 1 65 140 TYR B CA 1
ATOM 3598 C C . TYR B 1 140 ? 16.672 5.09 -5.375 1 65 140 TYR B C 1
ATOM 3600 O O . TYR B 1 140 ? 16.25 6.246 -5.379 1 65 140 TYR B O 1
ATOM 3608 N N . SER B 1 141 ? 15.984 4.086 -4.984 1 73.56 141 SER B N 1
ATOM 3609 C CA . SER B 1 141 ? 14.633 4.309 -4.461 1 73.56 141 SER B CA 1
ATOM 3610 C C . SER B 1 141 ? 14.414 3.547 -3.16 1 73.56 141 SER B C 1
ATOM 3612 O O . SER B 1 141 ? 15.07 2.535 -2.908 1 73.56 141 SER B O 1
ATOM 3614 N N . GLN B 1 142 ? 13.633 4.113 -2.355 1 78.19 142 GLN B N 1
ATOM 3615 C CA . GLN B 1 142 ? 13.242 3.41 -1.137 1 78.19 142 GLN B CA 1
ATOM 3616 C C . GLN B 1 142 ? 12.156 2.377 -1.419 1 78.19 142 GLN B C 1
ATOM 3618 O O . GLN B 1 142 ? 11.18 2.672 -2.105 1 78.19 142 GLN B O 1
ATOM 3623 N N . PRO B 1 143 ? 12.438 1.218 -0.91 1 85.62 143 PRO B N 1
ATOM 3624 C CA . PRO B 1 143 ? 11.398 0.204 -1.115 1 85.62 143 PRO B CA 1
ATOM 3625 C C . PRO B 1 143 ? 10.102 0.528 -0.376 1 85.62 143 PRO B C 1
ATOM 3627 O O . PRO B 1 143 ? 10.125 1.212 0.65 1 85.62 143 PRO B O 1
ATOM 3630 N N . TYR B 1 144 ? 9.062 0.083 -0.969 1 89.12 144 TYR B N 1
ATOM 3631 C CA . TYR B 1 144 ? 7.73 0.149 -0.385 1 89.12 144 TYR B CA 1
ATOM 3632 C C . TYR B 1 144 ? 7.238 -1.238 0.012 1 89.12 144 TYR B C 1
ATOM 3634 O O . TYR B 1 144 ? 7.465 -2.213 -0.709 1 89.12 144 TYR B O 1
ATOM 3642 N N . GLN B 1 145 ? 6.602 -1.287 1.218 1 91.44 145 GLN B N 1
ATOM 3643 C CA . GLN B 1 145 ? 6.051 -2.566 1.651 1 91.44 145 GLN B CA 1
ATOM 3644 C C . GLN B 1 145 ? 4.621 -2.404 2.164 1 91.44 145 GLN B C 1
ATOM 3646 O O . GLN B 1 145 ? 4.352 -1.538 2.998 1 91.44 145 GLN B O 1
ATOM 3651 N N . GLY B 1 146 ? 3.686 -3.115 1.557 1 93.31 146 GLY B N 1
ATOM 3652 C CA . GLY B 1 146 ? 2.326 -3.25 2.059 1 93.31 146 GLY B CA 1
ATOM 3653 C C . GLY B 1 146 ? 2.096 -4.543 2.818 1 93.31 146 GLY B C 1
ATOM 3654 O O . GLY B 1 146 ? 2.449 -5.621 2.338 1 93.31 146 GLY B O 1
ATOM 3655 N N . ILE B 1 147 ? 1.485 -4.473 3.979 1 92.69 147 ILE B N 1
ATOM 3656 C CA . ILE B 1 147 ? 1.36 -5.645 4.84 1 92.69 147 ILE B CA 1
ATOM 3657 C C . ILE B 1 147 ? -0.105 -5.855 5.211 1 92.69 147 ILE B C 1
ATOM 3659 O O . ILE B 1 147 ? -0.815 -4.902 5.535 1 92.69 147 ILE B O 1
ATOM 3663 N N . VAL B 1 148 ? -0.544 -7.094 5.121 1 90.94 148 VAL B N 1
ATOM 3664 C CA . VAL B 1 148 ? -1.865 -7.512 5.578 1 90.94 148 VAL B CA 1
ATOM 3665 C C . VAL B 1 148 ? -1.737 -8.75 6.465 1 90.94 148 VAL B C 1
ATOM 3667 O O . VAL B 1 148 ? -0.83 -9.562 6.277 1 90.94 148 VAL B O 1
ATOM 3670 N N . GLU B 1 149 ? -2.641 -8.914 7.395 1 90.06 149 GLU B N 1
ATOM 3671 C CA . GLU B 1 149 ? -2.609 -10.062 8.289 1 90.06 149 GLU B CA 1
ATOM 3672 C C . GLU B 1 149 ? -3.158 -11.312 7.605 1 90.06 149 GLU B C 1
ATOM 3674 O O . GLU B 1 149 ? -4.125 -11.234 6.844 1 90.06 149 GLU B O 1
ATOM 3679 N N . LEU B 1 150 ? -2.492 -12.414 7.891 1 90.44 150 LEU B N 1
ATOM 3680 C CA . LEU B 1 150 ? -3.068 -13.711 7.535 1 90.44 150 LEU B CA 1
ATOM 3681 C C . LEU B 1 150 ? -4.188 -14.086 8.5 1 90.44 150 LEU B C 1
ATOM 3683 O O . LEU B 1 150 ? -3.936 -14.328 9.68 1 90.44 150 LEU B O 1
ATOM 3687 N N . ASP B 1 151 ? -5.453 -14.086 8.086 1 80.56 151 ASP B N 1
ATOM 3688 C CA . ASP B 1 151 ? -6.574 -14.227 9.008 1 80.56 151 ASP B CA 1
ATOM 3689 C C . ASP B 1 151 ? -7.316 -15.547 8.773 1 80.56 151 ASP B C 1
ATOM 3691 O O . ASP B 1 151 ? -8.492 -15.672 9.125 1 80.56 151 ASP B O 1
ATOM 3695 N N . GLY B 1 152 ? -6.719 -16.344 8.07 1 83 152 GLY B N 1
ATOM 3696 C CA . GLY B 1 152 ? -7.355 -17.641 7.832 1 83 152 GLY B CA 1
ATOM 3697 C C . GLY B 1 152 ? -8.141 -17.688 6.531 1 83 152 GLY B C 1
ATOM 3698 O O . GLY B 1 152 ? -8.82 -18.672 6.25 1 83 152 GLY B O 1
ATOM 3699 N N . THR B 1 153 ? -8.031 -16.641 5.777 1 85.94 153 THR B N 1
ATOM 3700 C CA . THR B 1 153 ? -8.672 -16.641 4.465 1 85.94 153 THR B CA 1
ATOM 3701 C C . THR B 1 153 ? -7.66 -17 3.377 1 85.94 153 THR B C 1
ATOM 3703 O O . THR B 1 153 ? -6.469 -17.141 3.652 1 85.94 153 THR B O 1
ATOM 3706 N N . SER B 1 154 ? -8.195 -17.188 2.178 1 89.94 154 SER B N 1
ATOM 3707 C CA . SER B 1 154 ? -7.359 -17.625 1.061 1 89.94 154 SER B CA 1
ATOM 3708 C C . SER B 1 154 ? -6.477 -16.484 0.557 1 89.94 154 SER B C 1
ATOM 3710 O O . SER B 1 154 ? -6.73 -15.32 0.853 1 89.94 154 SER B O 1
ATOM 3712 N N . LEU B 1 155 ? -5.43 -16.906 -0.201 1 91.44 155 LEU B N 1
ATOM 3713 C CA . LEU B 1 155 ? -4.57 -15.914 -0.841 1 91.44 155 LEU B CA 1
ATOM 3714 C C . LEU B 1 155 ? -5.379 -15.008 -1.769 1 91.44 155 LEU B C 1
ATOM 3716 O O . LEU B 1 155 ? -5.086 -13.82 -1.89 1 91.44 155 LEU B O 1
ATOM 3720 N N . GLU B 1 156 ? -6.406 -15.586 -2.41 1 93.06 156 GLU B N 1
ATOM 3721 C CA . GLU B 1 156 ? -7.289 -14.836 -3.291 1 93.06 156 GLU B CA 1
ATOM 3722 C C . GLU B 1 156 ? -7.984 -13.703 -2.537 1 93.06 156 GLU B C 1
ATOM 3724 O O . GLU B 1 156 ? -7.996 -12.555 -2.994 1 93.06 156 GLU B O 1
ATOM 3729 N N . GLU B 1 157 ? -8.516 -14.078 -1.418 1 90 157 GLU B N 1
ATOM 3730 C CA . GLU B 1 157 ? -9.258 -13.117 -0.611 1 90 157 GLU B CA 1
ATOM 3731 C C . GLU B 1 157 ? -8.336 -12.047 -0.034 1 90 157 GLU B C 1
ATOM 3733 O O . GLU B 1 157 ? -8.68 -10.867 -0.002 1 90 157 GLU B O 1
ATOM 3738 N N . ILE B 1 158 ? -7.211 -12.477 0.381 1 89 158 ILE B N 1
ATOM 3739 C CA . ILE B 1 158 ? -6.254 -11.547 0.979 1 89 158 ILE B CA 1
ATOM 3740 C C . ILE B 1 158 ? -5.789 -10.539 -0.069 1 89 158 ILE B C 1
ATOM 3742 O O . ILE B 1 158 ? -5.648 -9.352 0.223 1 89 158 ILE B O 1
ATOM 3746 N N . ALA B 1 159 ? -5.508 -11.023 -1.254 1 89.12 159 ALA B N 1
ATOM 3747 C CA . ALA B 1 159 ? -5.137 -10.125 -2.34 1 89.12 159 ALA B CA 1
ATOM 3748 C C . ALA B 1 159 ? -6.25 -9.117 -2.617 1 89.12 159 ALA B C 1
ATOM 3750 O O . ALA B 1 159 ? -5.984 -7.93 -2.834 1 89.12 159 ALA B O 1
ATOM 3751 N N . GLY B 1 160 ? -7.461 -9.57 -2.654 1 88.25 160 GLY B N 1
ATOM 3752 C CA . GLY B 1 160 ? -8.594 -8.664 -2.814 1 88.25 160 GLY B CA 1
ATOM 3753 C C . GLY B 1 160 ? -8.641 -7.578 -1.758 1 88.25 160 GLY B C 1
ATOM 3754 O O . GLY B 1 160 ? -8.875 -6.41 -2.072 1 88.25 160 GLY B O 1
ATOM 3755 N N . VAL B 1 161 ? -8.391 -7.973 -0.55 1 85.06 161 VAL B N 1
ATOM 3756 C CA . VAL B 1 161 ? -8.383 -7.031 0.564 1 85.06 161 VAL B CA 1
ATOM 3757 C C . VAL B 1 161 ? -7.266 -6.012 0.368 1 85.06 161 VAL B C 1
ATOM 3759 O O . VAL B 1 161 ? -7.465 -4.812 0.584 1 85.06 161 VAL B O 1
ATOM 3762 N N . TYR B 1 162 ? -6.16 -6.465 -0.008 1 85.69 162 TYR B N 1
ATOM 3763 C CA . TYR B 1 162 ? -5.023 -5.59 -0.263 1 85.69 162 TYR B CA 1
ATOM 3764 C C . TYR B 1 162 ? -5.395 -4.488 -1.25 1 85.69 162 TYR B C 1
ATOM 3766 O O . TYR B 1 162 ? -5.203 -3.301 -0.966 1 85.69 162 TYR B O 1
ATOM 3774 N N . PHE B 1 163 ? -5.98 -4.809 -2.357 1 86.31 163 PHE B N 1
ATOM 3775 C CA . PHE B 1 163 ? -6.277 -3.836 -3.404 1 86.31 163 PHE B CA 1
ATOM 3776 C C . PHE B 1 163 ? -7.43 -2.928 -2.988 1 86.31 163 PHE B C 1
ATOM 3778 O O . PHE B 1 163 ? -7.445 -1.742 -3.326 1 86.31 163 PHE B O 1
ATOM 3785 N N . ARG B 1 164 ? -8.336 -3.467 -2.311 1 83 164 ARG B N 1
ATOM 3786 C CA . ARG B 1 164 ? -9.453 -2.666 -1.837 1 83 164 ARG B CA 1
ATOM 3787 C C . ARG B 1 164 ? -8.992 -1.59 -0.863 1 83 164 ARG B C 1
ATOM 3789 O O . ARG B 1 164 ? -9.469 -0.456 -0.904 1 83 164 ARG B O 1
ATOM 3796 N N . GLN B 1 165 ? -8.117 -1.943 -0.042 1 78 165 GLN B N 1
ATOM 3797 C CA . GLN B 1 165 ? -7.73 -1.027 1.026 1 78 165 GLN B CA 1
ATOM 3798 C C . GLN B 1 165 ? -6.57 -0.134 0.593 1 78 165 GLN B C 1
ATOM 3800 O O . GLN B 1 165 ? -6.566 1.066 0.874 1 78 165 GLN B O 1
ATOM 3805 N N . SER B 1 166 ? -5.625 -0.646 0.021 1 80.75 166 SER B N 1
ATOM 3806 C CA . SER B 1 166 ? -4.422 0.101 -0.331 1 80.75 166 SER B CA 1
ATOM 3807 C C . SER B 1 166 ? -4.648 0.972 -1.562 1 80.75 166 SER B C 1
ATOM 3809 O O . SER B 1 166 ? -4.285 2.15 -1.572 1 80.75 166 SER B O 1
ATOM 3811 N N . GLU B 1 167 ? -5.254 0.412 -2.637 1 74.19 167 GLU B N 1
ATOM 3812 C CA . GLU B 1 167 ? -5.43 1.11 -3.906 1 74.19 167 GLU B CA 1
ATOM 3813 C C . GLU B 1 167 ? -6.867 1.598 -4.07 1 74.19 167 GLU B C 1
ATOM 3815 O O . GLU B 1 167 ? -7.156 2.414 -4.949 1 74.19 167 GLU B O 1
ATOM 3820 N N . GLN B 1 168 ? -7.715 1.176 -3.186 1 77.25 168 GLN B N 1
ATOM 3821 C CA . GLN B 1 168 ? -9.141 1.49 -3.229 1 77.25 168 GLN B CA 1
ATOM 3822 C C . GLN B 1 168 ? -9.766 1.028 -4.543 1 77.25 168 GLN B C 1
ATOM 3824 O O . GLN B 1 168 ? -10.617 1.717 -5.105 1 77.25 168 GLN B O 1
ATOM 3829 N N . ILE B 1 169 ? -9.258 -0.014 -5.047 1 84.12 169 ILE B N 1
ATOM 3830 C CA . ILE B 1 169 ? -9.766 -0.599 -6.281 1 84.12 169 ILE B CA 1
ATOM 3831 C C . ILE B 1 169 ? -10.438 -1.938 -5.98 1 84.12 169 ILE B C 1
ATOM 3833 O O . ILE B 1 169 ? -9.781 -2.877 -5.52 1 84.12 169 ILE B O 1
ATOM 3837 N N . PRO B 1 170 ? -11.758 -2.061 -6.242 1 88.69 170 PRO B N 1
ATOM 3838 C CA . PRO B 1 170 ? -12.344 -3.396 -6.125 1 88.69 170 PRO B CA 1
ATOM 3839 C C . PRO B 1 170 ? -11.664 -4.422 -7.027 1 88.69 170 PRO B C 1
ATOM 3841 O O . PRO B 1 170 ? -11.516 -4.188 -8.227 1 88.69 170 PRO B O 1
ATOM 3844 N N . THR B 1 171 ? -11.227 -5.453 -6.434 1 92.44 171 THR B N 1
ATOM 3845 C CA . THR B 1 171 ? -10.414 -6.434 -7.137 1 92.44 171 THR B CA 1
ATOM 3846 C C . THR B 1 171 ? -10.828 -7.855 -6.754 1 92.44 171 THR B C 1
ATOM 3848 O O . THR B 1 171 ? -11.078 -8.141 -5.582 1 92.44 171 THR B O 1
ATOM 3851 N N . ARG B 1 172 ? -10.961 -8.711 -7.707 1 95.5 172 ARG B N 1
ATOM 3852 C CA . ARG B 1 172 ? -11.172 -10.133 -7.477 1 95.5 172 ARG B CA 1
ATOM 3853 C C . ARG B 1 172 ? -10.062 -10.969 -8.109 1 95.5 172 ARG B C 1
ATOM 3855 O O . ARG B 1 172 ? -9.664 -10.711 -9.25 1 95.5 172 ARG B O 1
ATOM 3862 N N . VAL B 1 173 ? -9.57 -11.945 -7.32 1 96.25 173 VAL B N 1
ATOM 3863 C CA . VAL B 1 173 ? -8.484 -12.812 -7.762 1 96.25 173 VAL B CA 1
ATOM 3864 C C . VAL B 1 173 ? -8.922 -14.273 -7.688 1 96.25 173 VAL B C 1
ATOM 3866 O O . VAL B 1 173 ? -9.609 -14.672 -6.746 1 96.25 173 VAL B O 1
ATOM 3869 N N . ARG B 1 174 ? -8.609 -15.023 -8.688 1 97.62 174 ARG B N 1
ATOM 3870 C CA . ARG B 1 174 ? -8.758 -16.469 -8.703 1 97.62 174 ARG B CA 1
ATOM 3871 C C . ARG B 1 174 ? -7.43 -17.156 -8.977 1 97.62 174 ARG B C 1
ATOM 3873 O O . ARG B 1 174 ? -6.684 -16.75 -9.867 1 97.62 174 ARG B O 1
ATOM 3880 N N . LEU B 1 175 ? -7.191 -18.156 -8.172 1 97.38 175 LEU B N 1
ATOM 3881 C CA . LEU B 1 175 ? -5.949 -18.906 -8.297 1 97.38 175 LEU B CA 1
ATOM 3882 C C . LEU B 1 175 ? -6.23 -20.406 -8.32 1 97.38 175 LEU B C 1
ATOM 3884 O O . LEU B 1 175 ? -7.219 -20.875 -7.75 1 97.38 175 LEU B O 1
ATOM 3888 N N . GLY B 1 176 ? -5.352 -21.141 -8.984 1 96.5 176 GLY B N 1
ATOM 3889 C CA . GLY B 1 176 ? -5.422 -22.594 -9 1 96.5 176 GLY B CA 1
ATOM 3890 C C . GLY B 1 176 ? -4.09 -23.25 -9.32 1 96.5 176 GLY B C 1
ATOM 3891 O O . GLY B 1 176 ? -3.303 -22.719 -10.109 1 96.5 176 GLY B O 1
ATOM 3892 N N . ALA B 1 177 ? -3.904 -24.344 -8.727 1 96.38 177 ALA B N 1
ATOM 3893 C CA . ALA B 1 177 ? -2.73 -25.172 -8.984 1 96.38 177 ALA B CA 1
ATOM 3894 C C . ALA B 1 177 ? -3.109 -26.641 -9.086 1 96.38 177 ALA B C 1
ATOM 3896 O O . ALA B 1 177 ? -3.982 -27.125 -8.352 1 96.38 177 ALA B O 1
ATOM 3897 N N . ALA B 1 178 ? -2.43 -27.312 -10 1 95.12 178 ALA B N 1
ATOM 3898 C CA . ALA B 1 178 ? -2.746 -28.719 -10.203 1 95.12 178 ALA B CA 1
ATOM 3899 C C . ALA B 1 178 ? -1.501 -29.516 -10.594 1 95.12 178 ALA B C 1
ATOM 3901 O O . ALA B 1 178 ? -0.552 -28.953 -11.148 1 95.12 178 ALA B O 1
ATOM 3902 N N . GLU B 1 179 ? -1.618 -30.734 -10.258 1 94.06 179 GLU B N 1
ATOM 3903 C CA . GLU B 1 179 ? -0.657 -31.703 -10.766 1 94.06 179 GLU B CA 1
ATOM 3904 C C . GLU B 1 179 ? -1.153 -32.344 -12.055 1 94.06 179 GLU B C 1
ATOM 3906 O O . GLU B 1 179 ? -2.334 -32.688 -12.172 1 94.06 179 GLU B O 1
ATOM 3911 N N . LEU B 1 180 ? -0.29 -32.469 -12.953 1 90 180 LEU B N 1
ATOM 3912 C CA . LEU B 1 180 ? -0.603 -33.125 -14.203 1 90 180 LEU B CA 1
ATOM 3913 C C . LEU B 1 180 ? 0.256 -34.375 -14.383 1 90 180 LEU B C 1
ATOM 3915 O O . LEU B 1 180 ? 1.479 -34.312 -14.234 1 90 180 LEU B O 1
ATOM 3919 N N . PHE B 1 181 ? -0.458 -35.438 -14.602 1 89.88 181 PHE B N 1
ATOM 3920 C CA . PHE B 1 181 ? 0.217 -36.688 -14.914 1 89.88 181 PHE B CA 1
ATOM 3921 C C . PHE B 1 181 ? -0.01 -37.062 -16.375 1 89.88 181 PHE B C 1
ATOM 3923 O O . PHE B 1 181 ? -1.142 -37.344 -16.781 1 89.88 181 PHE B O 1
ATOM 3930 N N . ASP B 1 182 ? 0.987 -36.969 -17.125 1 85.12 182 ASP B N 1
ATOM 3931 C CA . ASP B 1 182 ? 0.862 -37.344 -18.531 1 85.12 182 ASP B CA 1
ATOM 3932 C C . ASP B 1 182 ? 2.062 -38.156 -19 1 85.12 182 ASP B C 1
ATOM 3934 O O . ASP B 1 182 ? 2.689 -38.844 -18.188 1 85.12 182 ASP B O 1
ATOM 3938 N N . ARG B 1 183 ? 2.156 -38.375 -20.297 1 86.81 183 ARG B N 1
ATOM 3939 C CA . ARG B 1 183 ? 3.277 -39.094 -20.875 1 86.81 183 ARG B CA 1
ATOM 3940 C C . ARG B 1 183 ? 4.148 -38.188 -21.734 1 86.81 183 ARG B C 1
ATOM 3942 O O . ARG B 1 183 ? 3.639 -37.312 -22.422 1 86.81 183 ARG B O 1
ATOM 3949 N N . ASP B 1 184 ? 5.441 -38.406 -21.562 1 84.38 184 ASP B N 1
ATOM 3950 C CA . ASP B 1 184 ? 6.336 -37.562 -22.359 1 84.38 184 ASP B CA 1
ATOM 3951 C C . ASP B 1 184 ? 6.383 -38.062 -23.812 1 84.38 184 ASP B C 1
ATOM 3953 O O . ASP B 1 184 ? 5.598 -38.938 -24.203 1 84.38 184 ASP B O 1
ATOM 3957 N N . GLU B 1 185 ? 7.16 -37.406 -24.609 1 83.62 185 GLU B N 1
ATOM 3958 C CA . GLU B 1 185 ? 7.246 -37.719 -26.031 1 83.62 185 GLU B CA 1
ATOM 3959 C C . GLU B 1 185 ? 7.648 -39.188 -26.234 1 83.62 185 GLU B C 1
ATOM 3961 O O . GLU B 1 185 ? 7.289 -39.812 -27.25 1 83.62 185 GLU B O 1
ATOM 3966 N N . ALA B 1 186 ? 8.328 -39.812 -25.344 1 90.44 186 ALA B N 1
ATOM 3967 C CA . ALA B 1 186 ? 8.812 -41.188 -25.422 1 90.44 186 ALA B CA 1
ATOM 3968 C C . ALA B 1 186 ? 7.797 -42.156 -24.828 1 90.44 186 ALA B C 1
ATOM 3970 O O . ALA B 1 186 ? 8.031 -43.344 -24.781 1 90.44 186 ALA B O 1
ATOM 3971 N N . GLY B 1 187 ? 6.734 -41.625 -24.359 1 87.88 187 GLY B N 1
ATOM 3972 C CA . GLY B 1 187 ? 5.676 -42.469 -23.812 1 87.88 187 GLY B CA 1
ATOM 3973 C C . GLY B 1 187 ? 5.863 -42.781 -22.344 1 87.88 187 GLY B C 1
ATOM 3974 O O . GLY B 1 187 ? 5.105 -43.562 -21.766 1 87.88 187 GLY B O 1
ATOM 3975 N N . LYS B 1 188 ? 6.84 -42.219 -21.688 1 91 188 LYS B N 1
ATOM 3976 C CA . LYS B 1 188 ? 7.098 -42.438 -20.266 1 91 188 LYS B CA 1
ATOM 3977 C C . LYS B 1 188 ? 6.223 -41.562 -19.391 1 91 188 LYS B C 1
ATOM 3979 O O . LYS B 1 188 ? 5.996 -40.375 -19.719 1 91 188 LYS B O 1
ATOM 3984 N N . PRO B 1 189 ? 5.797 -42.156 -18.312 1 90.12 189 PRO B N 1
ATOM 3985 C CA . PRO B 1 189 ? 4.988 -41.344 -17.406 1 90.12 189 PRO B CA 1
ATOM 3986 C C . PRO B 1 189 ? 5.742 -40.125 -16.875 1 90.12 189 PRO B C 1
ATOM 3988 O O . PRO B 1 189 ? 6.934 -40.219 -16.578 1 90.12 189 PRO B O 1
ATOM 3991 N N . ARG B 1 190 ? 4.992 -38.938 -16.922 1 90.62 190 ARG B N 1
ATOM 3992 C CA . ARG B 1 190 ? 5.598 -37.656 -16.516 1 90.62 190 ARG B CA 1
ATOM 3993 C C . ARG B 1 190 ? 4.68 -36.906 -15.57 1 90.62 190 ARG B C 1
ATOM 3995 O O . ARG B 1 190 ? 3.471 -36.812 -15.805 1 90.62 190 ARG B O 1
ATOM 4002 N N . HIS B 1 191 ? 5.242 -36.469 -14.5 1 92.25 191 HIS B N 1
ATOM 4003 C CA . HIS B 1 191 ? 4.57 -35.594 -13.539 1 92.25 191 HIS B CA 1
ATOM 4004 C C . HIS B 1 191 ? 4.961 -34.156 -13.758 1 92.25 191 HIS B C 1
ATOM 4006 O O . HIS B 1 191 ? 6.145 -33.844 -13.906 1 92.25 191 HIS B O 1
ATOM 4012 N N . ARG B 1 192 ? 3.975 -33.312 -13.891 1 92.88 192 ARG B N 1
ATOM 4013 C CA . ARG B 1 192 ? 4.227 -31.875 -14.062 1 92.88 192 ARG B CA 1
ATOM 4014 C C . ARG B 1 192 ? 3.266 -31.047 -13.219 1 92.88 192 ARG B C 1
ATOM 4016 O O . ARG B 1 192 ? 2.207 -31.531 -12.82 1 92.88 192 ARG B O 1
ATOM 4023 N N . TRP B 1 193 ? 3.701 -29.844 -12.938 1 95.31 193 TRP B N 1
ATOM 4024 C CA . TRP B 1 193 ? 2.842 -28.891 -12.25 1 95.31 193 TRP B CA 1
ATOM 4025 C C . TRP B 1 193 ? 2.297 -27.844 -13.227 1 95.31 193 TRP B C 1
ATOM 4027 O O . TRP B 1 193 ? 3.01 -27.406 -14.125 1 95.31 193 TRP B O 1
ATOM 4037 N N . ARG B 1 194 ? 1.099 -27.484 -13.062 1 95.81 194 ARG B N 1
ATOM 4038 C CA . ARG B 1 194 ? 0.469 -26.375 -13.758 1 95.81 194 ARG B CA 1
ATOM 4039 C C . ARG B 1 194 ? -0.309 -25.484 -12.789 1 95.81 194 ARG B C 1
ATOM 4041 O O . ARG B 1 194 ? -0.892 -25.984 -11.82 1 95.81 194 ARG B O 1
ATOM 4048 N N . ALA B 1 195 ? -0.284 -24.281 -12.984 1 97.94 195 ALA B N 1
ATOM 4049 C CA . ALA B 1 195 ? -1.051 -23.328 -12.188 1 97.94 195 ALA B CA 1
ATOM 4050 C C . ALA B 1 195 ? -1.557 -22.172 -13.047 1 97.94 195 ALA B C 1
ATOM 4052 O O . ALA B 1 195 ? -1.023 -21.922 -14.133 1 97.94 195 ALA B O 1
ATOM 4053 N N . GLY B 1 196 ? -2.592 -21.594 -12.648 1 97.88 196 GLY B N 1
ATOM 4054 C CA . GLY B 1 196 ? -3.168 -20.453 -13.352 1 97.88 196 GLY B CA 1
ATOM 4055 C C . GLY B 1 196 ? -3.914 -19.5 -12.438 1 97.88 196 GLY B C 1
ATOM 4056 O O . GLY B 1 196 ? -4.164 -19.812 -11.273 1 97.88 196 GLY B O 1
ATOM 4057 N N . GLY B 1 197 ? -4.176 -18.359 -12.961 1 98.31 197 GLY B N 1
ATOM 4058 C CA . GLY B 1 197 ? -4.914 -17.375 -12.195 1 98.31 197 GLY B CA 1
ATOM 4059 C C . GLY B 1 197 ? -5.406 -16.203 -13.047 1 98.31 197 GLY B C 1
ATOM 4060 O O . GLY B 1 197 ? -5.031 -16.078 -14.211 1 98.31 197 GLY B O 1
ATOM 4061 N N . LEU B 1 198 ? -6.281 -15.484 -12.445 1 98.19 198 LEU B N 1
ATOM 4062 C CA . LEU B 1 198 ? -6.898 -14.312 -13.055 1 98.19 198 LEU B CA 1
ATOM 4063 C C . LEU B 1 198 ? -7.148 -13.227 -12.016 1 98.19 198 LEU B C 1
ATOM 4065 O O . LEU B 1 198 ? -7.605 -13.508 -10.906 1 98.19 198 LEU B O 1
ATOM 4069 N N . ILE B 1 199 ? -6.738 -12.039 -12.344 1 97.5 199 ILE B N 1
ATOM 4070 C CA . ILE B 1 199 ? -7.07 -10.867 -11.531 1 97.5 199 ILE B CA 1
ATOM 4071 C C . ILE B 1 199 ? -7.938 -9.906 -12.344 1 97.5 199 ILE B C 1
ATOM 4073 O O . ILE B 1 199 ? -7.633 -9.617 -13.5 1 97.5 199 ILE B O 1
ATOM 4077 N N . ALA B 1 200 ? -9.039 -9.531 -11.797 1 97.12 200 ALA B N 1
ATOM 4078 C CA . ALA B 1 200 ? -9.945 -8.555 -12.391 1 97.12 200 ALA B CA 1
ATOM 4079 C C . ALA B 1 200 ? -10.117 -7.34 -11.477 1 97.12 200 ALA B C 1
ATOM 4081 O O . ALA B 1 200 ? -10.398 -7.488 -10.281 1 97.12 200 ALA B O 1
ATOM 4082 N N . GLN B 1 201 ? -9.945 -6.18 -12.016 1 93.06 201 GLN B N 1
ATOM 4083 C CA . GLN B 1 201 ? -10.031 -4.93 -11.266 1 93.06 201 GLN B CA 1
ATOM 4084 C C . GLN B 1 201 ? -11.07 -3.992 -11.883 1 93.06 201 GLN B C 1
ATOM 4086 O O . GLN B 1 201 ? -11.125 -3.828 -13.102 1 93.06 201 GLN B O 1
ATOM 4091 N N . PHE B 1 202 ? -11.922 -3.422 -11 1 92.12 202 PHE B N 1
ATOM 4092 C CA . PHE B 1 202 ? -12.961 -2.496 -11.422 1 92.12 202 PHE B CA 1
ATOM 4093 C C . PHE B 1 202 ? -12.422 -1.077 -11.523 1 92.12 202 PHE B C 1
ATOM 4095 O O . PHE B 1 202 ? -12.031 -0.476 -10.523 1 92.12 202 PHE B O 1
ATOM 4102 N N . LEU 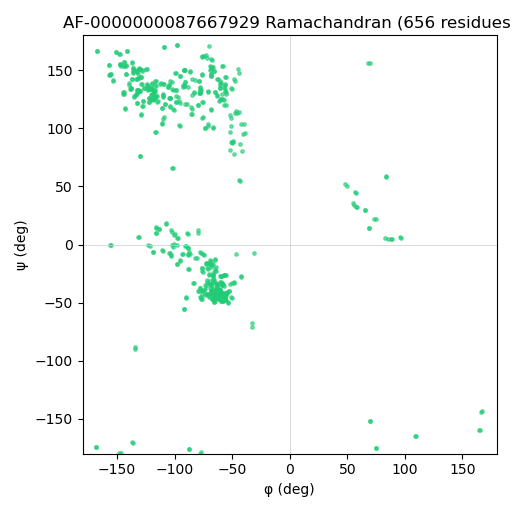B 1 203 ? -12.328 -0.502 -12.703 1 87.31 203 LEU B N 1
ATOM 4103 C CA . LEU B 1 203 ? -11.758 0.818 -12.945 1 87.31 203 LEU B CA 1
ATOM 4104 C C . LEU B 1 203 ? -12.703 1.669 -13.789 1 87.31 203 LEU B C 1
ATOM 4106 O O . LEU B 1 203 ? -12.406 1.958 -14.953 1 87.31 203 LEU B O 1
ATOM 4110 N N . PRO B 1 204 ? -13.727 2.162 -13.156 1 83.69 204 PRO B N 1
ATOM 4111 C CA . PRO B 1 204 ? -14.648 3.016 -13.906 1 83.69 204 PRO B CA 1
ATOM 4112 C C . PRO B 1 204 ? -14.094 4.422 -14.141 1 83.69 204 PRO B C 1
ATOM 4114 O O . PRO B 1 204 ? -13.133 4.824 -13.484 1 83.69 204 PRO B O 1
ATOM 4117 N N . GLN B 1 205 ? -14.68 5.043 -15.086 1 71.81 205 GLN B N 1
ATOM 4118 C CA . GLN B 1 205 ? -14.297 6.426 -15.352 1 71.81 205 GLN B CA 1
ATOM 4119 C C . GLN B 1 205 ? -14.648 7.332 -14.172 1 71.81 205 GLN B C 1
ATOM 4121 O O . GLN B 1 205 ? -13.852 8.172 -13.766 1 71.81 205 GLN B O 1
ATOM 4126 N N . ALA B 1 206 ? -15.852 7.164 -13.68 1 67.12 206 ALA B N 1
ATOM 4127 C CA . ALA B 1 206 ? -16.297 7.949 -12.531 1 67.12 206 ALA B CA 1
ATOM 4128 C C . ALA B 1 206 ? -15.852 7.297 -11.227 1 67.12 206 ALA B C 1
ATOM 4130 O O . ALA B 1 206 ? -16.328 6.219 -10.867 1 67.12 206 ALA B O 1
ATOM 4131 N N . SER B 1 207 ? -15.031 7.996 -10.5 1 67.12 207 SER B N 1
ATOM 4132 C CA . SER B 1 207 ? -14.43 7.426 -9.305 1 67.12 207 SER B CA 1
ATOM 4133 C C . SER B 1 207 ? -15.484 7.156 -8.234 1 67.12 207 SER B C 1
ATOM 4135 O O . SER B 1 207 ? -15.305 6.277 -7.383 1 67.12 207 SER B O 1
ATOM 4137 N N . GLU B 1 208 ? -16.547 7.891 -8.234 1 68 208 GLU B N 1
ATOM 4138 C CA . GLU B 1 208 ? -17.609 7.707 -7.238 1 68 208 GLU B CA 1
ATOM 4139 C C . GLU B 1 208 ? -18.188 6.297 -7.301 1 68 208 GLU B C 1
ATOM 4141 O O . GLU B 1 208 ? -18.703 5.785 -6.305 1 68 208 GLU B O 1
ATOM 4146 N N . ARG B 1 209 ? -18.078 5.738 -8.523 1 71.19 209 ARG B N 1
ATOM 4147 C CA . ARG B 1 209 ? -18.625 4.402 -8.727 1 71.19 209 ARG B CA 1
ATOM 4148 C C . ARG B 1 209 ? -17.812 3.352 -7.98 1 71.19 209 ARG B C 1
ATOM 4150 O O . ARG B 1 209 ? -18.266 2.217 -7.809 1 71.19 209 ARG B O 1
ATOM 4157 N N . MET B 1 210 ? -16.656 3.76 -7.543 1 71 210 MET B N 1
ATOM 4158 C CA . MET B 1 210 ? -15.773 2.799 -6.883 1 71 210 MET B CA 1
ATOM 4159 C C . MET B 1 210 ? -16.062 2.736 -5.387 1 71 210 MET B C 1
ATOM 4161 O O . MET B 1 210 ? -15.453 1.945 -4.664 1 71 210 MET B O 1
ATOM 4165 N N . ARG B 1 211 ? -16.969 3.559 -4.922 1 66.38 211 ARG B N 1
ATOM 4166 C CA . ARG B 1 211 ? -17.281 3.547 -3.498 1 66.38 211 ARG B CA 1
ATOM 4167 C C . ARG B 1 211 ? -17.828 2.188 -3.066 1 66.38 211 ARG B C 1
ATOM 4169 O O . ARG B 1 211 ? -18.625 1.578 -3.781 1 66.38 211 ARG B O 1
ATOM 4176 N N . GLN B 1 212 ? -17.219 1.566 -2.113 1 62.66 212 GLN B N 1
ATOM 4177 C CA . GLN B 1 212 ? -17.547 0.225 -1.647 1 62.66 212 GLN B CA 1
ATOM 4178 C C . GLN B 1 212 ? -18.484 0.278 -0.445 1 62.66 212 GLN B C 1
ATOM 4180 O O . GLN B 1 212 ? -18.453 1.234 0.333 1 62.66 212 GLN B O 1
ATOM 4185 N N . PRO B 1 213 ? -19.422 -0.807 -0.452 1 58.09 213 PRO B N 1
ATOM 4186 C CA . PRO B 1 213 ? -20.297 -0.874 0.723 1 58.09 213 PRO B CA 1
ATOM 4187 C C . PRO B 1 213 ? -19.516 -1.052 2.025 1 58.09 213 PRO B C 1
ATOM 4189 O O . PRO B 1 213 ? -18.422 -1.609 2.021 1 58.09 213 PRO B O 1
ATOM 4192 N N . ASP B 1 214 ? -19.953 -0.362 2.992 1 52.88 214 ASP B N 1
ATOM 4193 C CA . ASP B 1 214 ? -19.375 -0.514 4.32 1 52.88 214 ASP B CA 1
ATOM 4194 C C . ASP B 1 214 ? -19.422 -1.968 4.781 1 52.88 214 ASP B C 1
ATOM 4196 O O . ASP B 1 214 ? -20.344 -2.703 4.422 1 52.88 214 ASP B O 1
ATOM 4200 N N . LEU B 1 215 ? -18.297 -2.525 5.039 1 48.97 215 LEU B N 1
ATOM 4201 C CA . LEU B 1 215 ? -18.328 -3.887 5.562 1 48.97 215 LEU B CA 1
ATOM 4202 C C . LEU B 1 215 ? -19.281 -3.98 6.754 1 48.97 215 LEU B C 1
ATOM 4204 O O . LEU B 1 215 ? -19.281 -3.115 7.633 1 48.97 215 LEU B O 1
ATOM 4208 N N . HIS B 1 216 ? -20.484 -4.512 6.523 1 42.97 216 HIS B N 1
ATOM 4209 C CA . HIS B 1 216 ? -21.484 -4.754 7.566 1 42.97 216 HIS B CA 1
ATOM 4210 C C . HIS B 1 216 ? -20.828 -5.316 8.828 1 42.97 216 HIS B C 1
ATOM 4212 O O . HIS B 1 216 ? -20.141 -6.34 8.773 1 42.97 216 HIS B O 1
ATOM 4218 N N . GLY B 1 217 ? -20.203 -4.555 9.727 1 34.91 217 GLY B N 1
ATOM 4219 C CA . GLY B 1 217 ? -20.156 -5.301 10.977 1 34.91 217 GLY B CA 1
ATOM 4220 C C . GLY B 1 217 ? -21.469 -5.98 11.32 1 34.91 217 GLY B C 1
ATOM 4221 O O . GLY B 1 217 ? -22.5 -5.672 10.727 1 34.91 217 GLY B O 1
ATOM 4222 N N . GLY B 1 218 ? -21.469 -7.152 11.984 1 32.44 218 GLY B N 1
ATOM 4223 C CA . GLY B 1 218 ? -22.625 -7.824 12.555 1 32.44 218 GLY B CA 1
ATOM 4224 C C . GLY B 1 218 ? -23.688 -6.863 13.055 1 32.44 218 GLY B C 1
ATOM 4225 O O . GLY B 1 218 ? -24.875 -7.09 12.844 1 32.44 218 GLY B O 1
ATOM 4226 N N . ASP B 1 219 ? -23.391 -6.094 14.266 1 31.92 219 ASP B N 1
ATOM 4227 C CA . ASP B 1 219 ? -24.547 -5.652 15.039 1 31.92 219 ASP B CA 1
ATOM 4228 C C . ASP B 1 219 ? -25.297 -4.527 14.312 1 31.92 219 ASP B C 1
ATOM 4230 O O . ASP B 1 219 ? -24.703 -3.801 13.516 1 31.92 219 ASP B O 1
ATOM 4234 N N . GLY B 1 220 ? -26.578 -4.105 14.5 1 33.47 220 GLY B N 1
ATOM 4235 C CA . GLY B 1 220 ? -27.781 -3.318 14.32 1 33.47 220 GLY B CA 1
ATOM 4236 C C . GLY B 1 220 ? -27.516 -1.888 13.906 1 33.47 220 GLY B C 1
ATOM 4237 O O . GLY B 1 220 ? -28.359 -1.015 14.055 1 33.47 220 GLY B O 1
ATOM 4238 N N . ASP B 1 221 ? -26.25 -1.445 13.891 1 36.25 221 ASP B N 1
ATOM 4239 C CA . ASP B 1 221 ? -26.344 0.003 13.734 1 36.25 221 ASP B CA 1
ATOM 4240 C C . ASP B 1 221 ? -26.859 0.373 12.344 1 36.25 221 ASP B C 1
ATOM 4242 O O . ASP B 1 221 ? -26.359 -0.137 11.336 1 36.25 221 ASP B O 1
ATOM 4246 N N . PRO B 1 222 ? -28 0.984 12.156 1 38.91 222 PRO B N 1
ATOM 4247 C CA . PRO B 1 222 ? -28.828 1.428 11.039 1 38.91 222 PRO B CA 1
ATOM 4248 C C . PRO B 1 222 ? -28.062 2.234 10.008 1 38.91 222 PRO B C 1
ATOM 4250 O O . PRO B 1 222 ? -28.562 2.479 8.906 1 38.91 222 PRO B O 1
ATOM 4253 N N . GLY B 1 223 ? -27.109 2.988 10.336 1 37.53 223 GLY B N 1
ATOM 4254 C CA . GLY B 1 223 ? -26.672 3.961 9.352 1 37.53 223 GLY B CA 1
ATOM 4255 C C . GLY B 1 223 ? -25.766 3.367 8.289 1 37.53 223 GLY B C 1
ATOM 4256 O O . GLY B 1 223 ? -24.781 3.992 7.891 1 37.53 223 GLY B O 1
ATOM 4257 N N . VAL B 1 224 ? -25.672 2.076 8.195 1 42.22 224 VAL B N 1
ATOM 4258 C CA . VAL B 1 224 ? -24.953 1.445 7.102 1 42.22 224 VAL B CA 1
ATOM 4259 C C . VAL B 1 224 ? -25.391 2.039 5.77 1 42.22 224 VAL B C 1
ATOM 4261 O O . VAL B 1 224 ? -26.562 1.927 5.398 1 42.22 224 VAL B O 1
ATOM 4264 N N . HIS B 1 225 ? -24.969 3.137 5.41 1 44.59 225 HIS B N 1
ATOM 4265 C CA . HIS B 1 225 ? -25.281 3.523 4.043 1 44.59 225 HIS B CA 1
ATOM 4266 C C . HIS B 1 225 ? -24.938 2.41 3.059 1 44.59 225 HIS B C 1
ATOM 4268 O O . HIS B 1 225 ? -23.812 1.911 3.049 1 44.59 225 HIS B O 1
ATOM 4274 N N . ASP B 1 226 ? -25.797 1.492 2.775 1 48.56 226 ASP B N 1
ATOM 4275 C CA . ASP B 1 226 ? -25.859 0.366 1.849 1 48.56 226 ASP B CA 1
ATOM 4276 C C . ASP B 1 226 ? -25.328 0.761 0.472 1 48.56 226 ASP B C 1
ATOM 4278 O O . ASP B 1 226 ? -26.078 1.274 -0.363 1 48.56 226 ASP B O 1
ATOM 4282 N N . HIS B 1 227 ? -24.172 1.248 0.499 1 56.94 227 HIS B N 1
ATOM 4283 C CA . HIS B 1 227 ? -23.797 1.475 -0.892 1 56.94 227 HIS B CA 1
ATOM 4284 C C . HIS B 1 227 ? -23.656 0.157 -1.647 1 56.94 227 HIS B C 1
ATOM 4286 O O . HIS B 1 227 ? -22.984 -0.761 -1.183 1 56.94 227 HIS B O 1
ATOM 4292 N N . ALA B 1 228 ? -24.734 -0.169 -2.438 1 61.44 228 ALA B N 1
ATOM 4293 C CA . ALA B 1 228 ? -24.703 -1.327 -3.328 1 61.44 228 ALA B CA 1
ATOM 4294 C C . ALA B 1 228 ? -23.516 -1.253 -4.289 1 61.44 228 ALA B C 1
ATOM 4296 O O . ALA B 1 228 ? -23.078 -0.162 -4.652 1 61.44 228 ALA B O 1
ATOM 4297 N N . ASP B 1 229 ? -22.828 -2.352 -4.422 1 72.75 229 ASP B N 1
ATOM 4298 C CA . ASP B 1 229 ? -21.797 -2.441 -5.453 1 72.75 229 ASP B CA 1
ATOM 4299 C C . ASP B 1 229 ? -22.312 -1.936 -6.797 1 72.75 229 ASP B C 1
ATOM 4301 O O . ASP B 1 229 ? -23.516 -2.059 -7.094 1 72.75 229 ASP B O 1
ATOM 4305 N N . ASP B 1 230 ? -21.547 -1.307 -7.434 1 85 230 ASP B N 1
ATOM 4306 C CA . ASP B 1 230 ? -21.812 -0.958 -8.82 1 85 230 ASP B CA 1
ATOM 4307 C C . ASP B 1 230 ? -22.234 -2.188 -9.625 1 85 230 ASP B C 1
ATOM 4309 O O . ASP B 1 230 ? -21.641 -3.26 -9.484 1 85 230 ASP B O 1
ATOM 4313 N N . ASP B 1 231 ? -23.234 -2.08 -10.383 1 88.81 231 ASP B N 1
ATOM 4314 C CA . ASP B 1 231 ? -23.812 -3.201 -11.117 1 88.81 231 ASP B CA 1
ATOM 4315 C C . ASP B 1 231 ? -22.766 -3.857 -12.016 1 88.81 231 ASP B C 1
ATOM 4317 O O . ASP B 1 231 ? -22.719 -5.082 -12.133 1 88.81 231 ASP B O 1
ATOM 4321 N N . ALA B 1 232 ? -22 -3.037 -12.68 1 91.62 232 ALA B N 1
ATOM 4322 C CA . ALA B 1 232 ? -20.969 -3.572 -13.555 1 91.62 232 ALA B CA 1
ATOM 4323 C C . ALA B 1 232 ? -19.953 -4.402 -12.766 1 91.62 232 ALA B C 1
ATOM 4325 O O . ALA B 1 232 ? -19.547 -5.484 -13.203 1 91.62 232 ALA B O 1
ATOM 4326 N N . TRP B 1 233 ? -19.656 -3.963 -11.672 1 92.88 233 TRP B N 1
ATOM 4327 C CA . TRP B 1 233 ? -18.688 -4.688 -10.844 1 92.88 233 TRP B CA 1
ATOM 4328 C C . TRP B 1 233 ? -19.312 -5.965 -10.281 1 92.88 233 TRP B C 1
ATOM 4330 O O . TRP B 1 233 ? -18.656 -7.012 -10.25 1 92.88 233 TRP B O 1
ATOM 4340 N N . ALA B 1 234 ? -20.531 -5.863 -9.828 1 93.69 234 ALA B N 1
ATOM 4341 C CA . ALA B 1 234 ? -21.234 -7.043 -9.328 1 93.69 234 ALA B CA 1
ATOM 4342 C C . ALA B 1 234 ? -21.266 -8.141 -10.383 1 93.69 234 ALA B C 1
ATOM 4344 O O . ALA B 1 234 ? -21.062 -9.32 -10.078 1 93.69 234 ALA B O 1
ATOM 4345 N N . GLU B 1 235 ? -21.531 -7.742 -11.547 1 95.56 235 GLU B N 1
ATOM 4346 C CA . GLU B 1 235 ? -21.562 -8.703 -12.648 1 95.56 235 GLU B CA 1
ATOM 4347 C C . GLU B 1 235 ? -20.188 -9.297 -12.914 1 95.56 235 GLU B C 1
ATOM 4349 O O . GLU B 1 235 ? -20.031 -10.508 -13.031 1 95.56 235 GLU B O 1
ATOM 4354 N N . ALA B 1 236 ? -19.141 -8.492 -13.039 1 96.12 236 ALA B N 1
ATOM 4355 C CA . ALA B 1 236 ? -17.781 -8.961 -13.273 1 96.12 236 ALA B CA 1
ATOM 4356 C C . ALA B 1 236 ? -17.344 -9.945 -12.188 1 96.12 236 ALA B C 1
ATOM 4358 O O . ALA B 1 236 ? -16.797 -11 -12.492 1 96.12 236 ALA B O 1
ATOM 4359 N N . ARG B 1 237 ? -17.609 -9.547 -10.992 1 95.5 237 ARG B N 1
ATOM 4360 C CA . ARG B 1 237 ? -17.25 -10.391 -9.859 1 95.5 237 ARG B CA 1
ATOM 4361 C C . ARG B 1 237 ? -17.953 -11.742 -9.938 1 95.5 237 ARG B C 1
ATOM 4363 O O . ARG B 1 237 ? -17.344 -12.781 -9.695 1 95.5 237 ARG B O 1
ATOM 4370 N N . SER B 1 238 ? -19.203 -11.734 -10.25 1 96.31 238 SER B N 1
ATOM 4371 C CA . SER B 1 238 ? -19.969 -12.969 -10.383 1 96.31 238 SER B CA 1
ATOM 4372 C C . SER B 1 238 ? -19.391 -13.867 -11.469 1 96.31 238 SER B C 1
ATOM 4374 O O . SER B 1 238 ? -19.297 -15.086 -11.289 1 96.31 238 SER B O 1
ATOM 4376 N N . LEU B 1 239 ? -19.031 -13.312 -12.547 1 97.06 239 LEU B N 1
ATOM 4377 C CA . LEU B 1 239 ? -18.438 -14.078 -13.641 1 97.06 239 LEU B CA 1
ATOM 4378 C C . LEU B 1 239 ? -17.109 -14.695 -13.227 1 97.06 239 LEU B C 1
ATOM 4380 O O . LEU B 1 239 ? -16.859 -15.875 -13.469 1 97.06 239 LEU B O 1
ATOM 4384 N N . VAL B 1 240 ? -16.281 -13.945 -12.594 1 97.06 240 VAL B N 1
ATOM 4385 C CA . VAL B 1 240 ? -14.969 -14.422 -12.156 1 97.06 240 VAL B CA 1
ATOM 4386 C C . VAL B 1 240 ? -15.141 -15.547 -11.141 1 97.06 240 VAL B C 1
ATOM 4388 O O . VAL B 1 240 ? -14.367 -16.5 -11.125 1 97.06 240 VAL B O 1
ATOM 4391 N N . GLU B 1 241 ? -16.172 -15.453 -10.336 1 95.38 241 GLU B N 1
ATOM 4392 C CA . GLU B 1 241 ? -16.422 -16.438 -9.289 1 95.38 241 GLU B CA 1
ATOM 4393 C C . GLU B 1 241 ? -16.844 -17.781 -9.883 1 95.38 241 GLU B C 1
ATOM 4395 O O . GLU B 1 241 ? -16.766 -18.812 -9.211 1 95.38 241 GLU B O 1
ATOM 4400 N N . THR B 1 242 ? -17.219 -17.781 -11.086 1 95.69 242 THR B N 1
ATOM 4401 C CA . THR B 1 242 ? -17.656 -19.016 -11.719 1 95.69 242 THR B CA 1
ATOM 4402 C C . THR B 1 242 ? -16.438 -19.828 -12.195 1 95.69 242 THR B C 1
ATOM 4404 O O . THR B 1 242 ? -16.578 -20.984 -12.602 1 95.69 242 THR B O 1
ATOM 4407 N N . ILE B 1 243 ? -15.312 -19.219 -12.172 1 96.06 243 ILE B N 1
ATOM 4408 C CA . ILE B 1 243 ? -14.117 -19.922 -12.641 1 96.06 243 ILE B CA 1
ATOM 4409 C C . ILE B 1 243 ? -13.844 -21.141 -11.75 1 96.06 243 ILE B C 1
ATOM 4411 O O . ILE B 1 243 ? -13.773 -21 -10.523 1 96.06 243 ILE B O 1
ATOM 4415 N N . ASP B 1 244 ? -13.688 -22.219 -12.406 1 91.5 244 ASP B N 1
ATOM 4416 C CA . ASP B 1 244 ? -13.258 -23.406 -11.688 1 91.5 244 ASP B CA 1
ATOM 4417 C C . ASP B 1 244 ? -11.742 -23.531 -11.695 1 91.5 244 ASP B C 1
ATOM 4419 O O . ASP B 1 244 ? -11.086 -23.172 -12.68 1 91.5 244 ASP B O 1
ATOM 4423 N N . ALA B 1 245 ? -11.289 -24.156 -10.609 1 86.12 245 ALA B N 1
ATOM 4424 C CA . ALA B 1 245 ? -9.844 -24.344 -10.492 1 86.12 245 ALA B CA 1
ATOM 4425 C C . ALA B 1 245 ? -9.297 -25.156 -11.672 1 86.12 245 ALA B C 1
ATOM 4427 O O . ALA B 1 245 ? -8.195 -24.891 -12.156 1 86.12 245 ALA B O 1
ATOM 4428 N N . ASP B 1 246 ? -10.055 -26.016 -12.141 1 91.19 246 ASP B N 1
ATOM 4429 C CA . ASP B 1 246 ? -9.633 -26.875 -13.242 1 91.19 246 ASP B CA 1
ATOM 4430 C C . ASP B 1 246 ? -9.477 -26.078 -14.539 1 91.19 246 ASP B C 1
ATOM 4432 O O . ASP B 1 246 ? -8.602 -26.375 -15.352 1 91.19 246 ASP B O 1
ATOM 4436 N N . GLU B 1 247 ? -10.297 -25.141 -14.68 1 92.56 247 GLU B N 1
ATOM 4437 C CA . GLU B 1 247 ? -10.219 -24.312 -15.875 1 92.56 247 GLU B CA 1
ATOM 4438 C C . GLU B 1 247 ? -8.938 -23.484 -15.891 1 92.56 247 GLU B C 1
ATOM 4440 O O . GLU B 1 247 ? -8.383 -23.219 -16.953 1 92.56 247 GLU B O 1
ATOM 4445 N N . LEU B 1 248 ? -8.461 -23.156 -14.773 1 95.31 248 LEU B N 1
ATOM 4446 C CA . LEU B 1 248 ? -7.273 -22.312 -14.648 1 95.31 248 LEU B CA 1
ATOM 4447 C C . LEU B 1 248 ? -6.012 -23.125 -14.953 1 95.31 248 LEU B C 1
ATOM 4449 O O . LEU B 1 248 ? -4.969 -22.547 -15.273 1 95.31 248 LEU B O 1
ATOM 4453 N N . THR B 1 249 ? -6.145 -24.453 -14.844 1 95.12 249 THR B N 1
ATOM 4454 C CA . THR B 1 249 ? -4.934 -25.25 -14.914 1 95.12 249 THR B CA 1
ATOM 4455 C C . THR B 1 249 ? -4.984 -26.203 -16.109 1 95.12 249 THR B C 1
ATOM 4457 O O . THR B 1 249 ? -3.992 -26.875 -16.406 1 95.12 249 THR B O 1
ATOM 4460 N N . ASP B 1 250 ? -6.09 -26.266 -16.781 1 91.19 250 ASP B N 1
ATOM 4461 C CA . ASP B 1 250 ? -6.27 -27.188 -17.922 1 91.19 250 ASP B CA 1
ATOM 4462 C C . ASP B 1 250 ? -5.535 -26.672 -19.156 1 91.19 250 ASP B C 1
ATOM 4464 O O . ASP B 1 250 ? -5.844 -25.609 -19.672 1 91.19 250 ASP B O 1
ATOM 4468 N N . PRO B 1 251 ? -4.633 -27.516 -19.672 1 87.44 251 PRO B N 1
ATOM 4469 C CA . PRO B 1 251 ? -3.887 -27.094 -20.859 1 87.44 251 PRO B CA 1
ATOM 4470 C C . PRO B 1 251 ? -4.773 -26.953 -22.094 1 87.44 251 PRO B C 1
ATOM 4472 O O . PRO B 1 251 ? -4.387 -26.297 -23.062 1 87.44 251 PRO B O 1
ATOM 4475 N N . LEU B 1 252 ? -5.93 -27.5 -22.094 1 86.88 252 LEU B N 1
ATOM 4476 C CA . LEU B 1 252 ? -6.801 -27.484 -23.266 1 86.88 252 LEU B CA 1
ATOM 4477 C C . LEU B 1 252 ? -7.688 -26.234 -23.281 1 86.88 252 LEU B C 1
ATOM 4479 O O . LEU B 1 252 ? -8.281 -25.906 -24.297 1 86.88 252 LEU B O 1
ATOM 4483 N N . VAL B 1 253 ? -7.898 -25.625 -22.219 1 88.25 253 VAL B N 1
ATOM 4484 C CA . VAL B 1 253 ? -8.758 -24.453 -22.141 1 88.25 253 VAL B CA 1
ATOM 4485 C C . VAL B 1 253 ? -8.016 -23.219 -22.688 1 88.25 253 VAL B C 1
ATOM 4487 O O . VAL B 1 253 ? -8.484 -22.547 -23.594 1 88.25 253 VAL B O 1
ATOM 4490 N N . GLY B 1 254 ? -6.785 -22.953 -22.359 1 90.75 254 GLY B N 1
ATOM 4491 C CA . GLY B 1 254 ? -6.023 -21.781 -22.734 1 90.75 254 GLY B CA 1
ATOM 4492 C C . GLY B 1 254 ? -6.539 -20.5 -22.078 1 90.75 254 GLY B C 1
ATOM 4493 O O . GLY B 1 254 ? -7.73 -20.391 -21.781 1 90.75 254 GLY B O 1
ATOM 4494 N N . THR B 1 255 ? -5.766 -19.516 -21.922 1 94.56 255 THR B N 1
ATOM 4495 C CA . THR B 1 255 ? -6.078 -18.281 -21.203 1 94.56 255 THR B CA 1
ATOM 4496 C C . THR B 1 255 ? -7.102 -17.453 -21.984 1 94.56 255 THR B C 1
ATOM 4498 O O . THR B 1 255 ? -8.086 -16.984 -21.422 1 94.56 255 THR B O 1
ATOM 4501 N N . GLU B 1 256 ? -6.934 -17.312 -23.281 1 93.31 256 GLU B N 1
ATOM 4502 C CA . GLU B 1 256 ? -7.816 -16.484 -24.094 1 93.31 256 GLU B CA 1
ATOM 4503 C C . GLU B 1 256 ? -9.211 -17.094 -24.188 1 93.31 256 GLU B C 1
ATOM 4505 O O . GLU B 1 256 ? -10.211 -16.375 -24.188 1 93.31 256 GLU B O 1
ATOM 4510 N N . ARG B 1 257 ? -9.258 -18.375 -24.297 1 92.31 257 ARG B N 1
ATOM 4511 C CA . ARG B 1 257 ? -10.547 -19.062 -24.312 1 92.31 257 ARG B CA 1
ATOM 4512 C C . ARG B 1 257 ? -11.305 -18.844 -2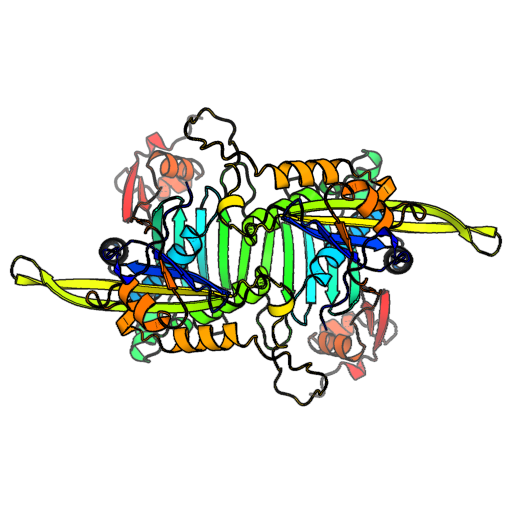3 1 92.31 257 ARG B C 1
ATOM 4514 O O . ARG B 1 257 ? -12.523 -18.656 -23.016 1 92.31 257 ARG B O 1
ATOM 4521 N N . LEU B 1 258 ? -10.578 -18.969 -21.922 1 94.81 258 LEU B N 1
ATOM 4522 C CA . LEU B 1 258 ? -11.188 -18.688 -20.625 1 94.81 258 LEU B CA 1
ATOM 4523 C C . LEU B 1 258 ? -11.766 -17.281 -20.578 1 94.81 258 LEU B C 1
ATOM 4525 O O . LEU B 1 258 ? -12.898 -17.094 -20.125 1 94.81 258 LEU B O 1
ATOM 4529 N N . LEU B 1 259 ? -11.016 -16.297 -21.031 1 96.25 259 LEU B N 1
ATOM 4530 C CA . LEU B 1 259 ? -11.453 -14.914 -21.031 1 96.25 259 LEU B CA 1
ATOM 4531 C C . LEU B 1 259 ? -12.703 -14.734 -21.906 1 96.25 259 LEU B C 1
ATOM 4533 O O . LEU B 1 259 ? -13.625 -14.016 -21.516 1 96.25 259 LEU B O 1
ATOM 4537 N N . PHE B 1 260 ? -12.695 -15.398 -22.984 1 94.06 260 PHE B N 1
ATOM 4538 C CA . PHE B 1 260 ? -13.836 -15.32 -23.891 1 94.06 260 PHE B CA 1
ATOM 4539 C C . PHE B 1 260 ? -15.078 -15.922 -23.234 1 94.06 260 PHE B C 1
ATOM 4541 O O . PHE B 1 260 ? -16.156 -15.336 -23.297 1 94.06 260 PHE B O 1
ATOM 4548 N N . ARG B 1 261 ? -14.906 -17.062 -22.672 1 93.94 261 ARG B N 1
ATOM 4549 C CA . ARG B 1 261 ? -16.016 -17.719 -22 1 93.94 261 ARG B CA 1
ATOM 4550 C C . ARG B 1 261 ? -16.625 -16.797 -20.938 1 93.94 261 ARG B C 1
ATOM 4552 O O . ARG B 1 261 ? -17.844 -16.719 -20.797 1 93.94 261 ARG B O 1
ATOM 4559 N N . LEU B 1 262 ? -15.789 -16.125 -20.219 1 96.06 262 LEU B N 1
ATOM 4560 C CA . LEU B 1 262 ? -16.219 -15.312 -19.078 1 96.06 262 LEU B CA 1
ATOM 4561 C C . LEU B 1 262 ? -16.875 -14.016 -19.547 1 96.06 262 LEU B C 1
ATOM 4563 O O . LEU B 1 262 ? -17.891 -13.594 -18.984 1 96.06 262 LEU B O 1
ATOM 4567 N N . PHE B 1 263 ? -16.281 -13.383 -20.641 1 97 263 PHE B N 1
ATOM 4568 C CA . PHE B 1 263 ? -16.578 -11.961 -20.781 1 97 263 PHE B CA 1
ATOM 4569 C C . PHE B 1 263 ? -17.016 -11.641 -22.203 1 97 263 PHE B C 1
ATOM 4571 O O . PHE B 1 263 ? -17.188 -10.469 -22.547 1 97 263 PHE B O 1
ATOM 4578 N N . HIS B 1 264 ? -17.219 -12.57 -23.094 1 93.5 264 HIS B N 1
ATOM 4579 C CA . HIS B 1 264 ? -17.469 -12.289 -24.5 1 93.5 264 HIS B CA 1
ATOM 4580 C C . HIS B 1 264 ? -18.719 -11.43 -24.688 1 93.5 264 HIS B C 1
ATOM 4582 O O . HIS B 1 264 ? -18.781 -10.57 -25.562 1 93.5 264 HIS B O 1
ATOM 4588 N N . GLU B 1 265 ? -19.703 -11.578 -23.828 1 94.44 265 GLU B N 1
ATOM 4589 C CA . GLU B 1 265 ? -20.953 -10.844 -23.938 1 94.44 265 GLU B CA 1
ATOM 4590 C C . GLU B 1 265 ? -20.766 -9.367 -23.594 1 94.44 265 GLU B C 1
ATOM 4592 O O . GLU B 1 265 ? -21.625 -8.539 -23.906 1 94.44 265 GLU B O 1
ATOM 4597 N N . ARG B 1 266 ? -19.672 -9.086 -22.969 1 94.5 266 ARG B N 1
ATOM 4598 C CA . ARG B 1 266 ? -19.469 -7.719 -22.484 1 94.5 266 ARG B CA 1
ATOM 4599 C C . ARG B 1 266 ? -18.281 -7.07 -23.188 1 94.5 266 ARG B C 1
ATOM 4601 O O . ARG B 1 266 ? -17.781 -6.031 -22.734 1 94.5 266 ARG B O 1
ATOM 4608 N N . GLY B 1 267 ? -17.719 -7.68 -24.25 1 92.62 267 GLY B N 1
ATOM 4609 C CA . GLY B 1 267 ? -16.719 -7.059 -25.109 1 92.62 267 GLY B CA 1
ATOM 4610 C C . GLY B 1 267 ? -15.312 -7.164 -24.547 1 92.62 267 GLY B C 1
ATOM 4611 O O . GLY B 1 267 ? -14.602 -6.164 -24.438 1 92.62 267 GLY B O 1
ATOM 4612 N N . VAL B 1 268 ? -14.781 -8.328 -24.297 1 94.38 268 VAL B N 1
ATOM 4613 C CA . VAL B 1 268 ? -13.438 -8.539 -23.781 1 94.38 268 VAL B CA 1
ATOM 4614 C C . VAL B 1 268 ? -12.422 -8.367 -24.906 1 94.38 268 VAL B C 1
ATOM 4616 O O . VAL B 1 268 ? -12.656 -8.805 -26.031 1 94.38 268 VAL B O 1
ATOM 4619 N N . ARG B 1 269 ? -11.391 -7.625 -24.641 1 92.56 269 ARG B N 1
ATOM 4620 C CA . ARG B 1 269 ? -10.227 -7.473 -25.5 1 92.56 269 ARG B CA 1
ATOM 4621 C C . ARG B 1 269 ? -8.961 -7.941 -24.797 1 92.56 269 ARG B C 1
ATOM 4623 O O . ARG B 1 269 ? -8.742 -7.625 -23.625 1 92.56 269 ARG B O 1
ATOM 4630 N N . ALA B 1 270 ? -8.242 -8.773 -25.484 1 92.88 270 ALA B N 1
ATOM 4631 C CA . ALA B 1 270 ? -6.949 -9.219 -24.969 1 92.88 270 ALA B CA 1
ATOM 4632 C C . ALA B 1 270 ? -5.809 -8.445 -25.625 1 92.88 270 ALA B C 1
ATOM 4634 O O . ALA B 1 270 ? -5.91 -8.039 -26.781 1 92.88 270 ALA B O 1
ATOM 4635 N N . PHE B 1 271 ? -4.766 -8.234 -24.891 1 91.06 271 PHE B N 1
ATOM 4636 C CA . PHE B 1 271 ? -3.584 -7.527 -25.359 1 91.06 271 PHE B CA 1
ATOM 4637 C C . PHE B 1 271 ? -2.41 -8.484 -25.531 1 91.06 271 PHE B C 1
ATOM 4639 O O . PHE B 1 271 ? -2.502 -9.656 -25.172 1 91.06 271 PHE B O 1
ATOM 4646 N N . PRO B 1 272 ? -1.341 -8.039 -26.141 1 89.69 272 PRO B N 1
ATOM 4647 C CA . PRO B 1 272 ? -0.211 -8.938 -26.375 1 89.69 272 PRO B CA 1
ATOM 4648 C C . PRO B 1 272 ? 0.304 -9.586 -25.094 1 89.69 272 PRO B C 1
ATOM 4650 O O . PRO B 1 272 ? 0.486 -8.906 -24.078 1 89.69 272 PRO B O 1
ATOM 4653 N N . PRO B 1 273 ? 0.469 -10.867 -25.172 1 94.31 273 PRO B N 1
ATOM 4654 C CA . PRO B 1 273 ? 0.934 -11.586 -23.984 1 94.31 273 PRO B CA 1
ATOM 4655 C C . PRO B 1 273 ? 2.367 -11.227 -23.609 1 94.31 273 PRO B C 1
ATOM 4657 O O . PRO B 1 273 ? 3.148 -10.789 -24.453 1 94.31 273 PRO B O 1
ATOM 4660 N N . GLN B 1 274 ? 2.66 -11.352 -22.344 1 95.19 274 GLN B N 1
ATOM 4661 C CA . GLN B 1 274 ? 3.994 -11.133 -21.797 1 95.19 274 GLN B CA 1
ATOM 4662 C C . GLN B 1 274 ? 4.582 -12.43 -21.25 1 95.19 274 GLN B C 1
ATOM 4664 O O . GLN B 1 274 ? 4.004 -13.055 -20.359 1 95.19 274 GLN B O 1
ATOM 4669 N N . ALA B 1 275 ? 5.738 -12.789 -21.766 1 96.44 275 ALA B N 1
ATOM 4670 C CA . ALA B 1 275 ? 6.387 -14.023 -21.328 1 96.44 275 ALA B CA 1
ATOM 4671 C C . ALA B 1 275 ? 7.035 -13.836 -19.953 1 96.44 275 ALA B C 1
ATOM 4673 O O . ALA B 1 275 ? 7.508 -12.75 -19.625 1 96.44 275 ALA B O 1
ATOM 4674 N N . VAL B 1 276 ? 7.055 -14.859 -19.141 1 97.69 276 VAL B N 1
ATOM 4675 C CA . VAL B 1 276 ? 7.762 -14.898 -17.859 1 97.69 276 VAL B CA 1
ATOM 4676 C C . VAL B 1 276 ? 8.648 -16.141 -17.797 1 97.69 276 VAL B C 1
ATOM 4678 O O . VAL B 1 276 ? 8.32 -17.172 -18.375 1 97.69 276 VAL B O 1
ATOM 4681 N N . PHE B 1 277 ? 9.766 -16.031 -17.078 1 97.19 277 PHE B N 1
ATOM 4682 C CA . PHE B 1 277 ? 10.766 -17.094 -17.078 1 97.19 277 PHE B CA 1
ATOM 4683 C C . PHE B 1 277 ? 11.258 -17.375 -15.664 1 97.19 277 PHE B C 1
ATOM 4685 O O . PHE B 1 277 ? 11.258 -16.484 -14.812 1 97.19 277 PHE B O 1
ATOM 4692 N N . ASP B 1 278 ? 11.633 -18.609 -15.453 1 96.31 278 ASP B N 1
ATOM 4693 C CA . ASP B 1 278 ? 12.406 -18.969 -14.273 1 96.31 278 ASP B CA 1
ATOM 4694 C C . ASP B 1 278 ? 13.852 -18.5 -14.391 1 96.31 278 ASP B C 1
ATOM 4696 O O . ASP B 1 278 ? 14.672 -19.125 -15.047 1 96.31 278 ASP B O 1
ATOM 4700 N N . ARG B 1 279 ? 14.133 -17.391 -13.75 1 93.56 279 ARG B N 1
ATOM 4701 C CA . ARG B 1 279 ? 15.477 -16.828 -13.773 1 93.56 279 ARG B CA 1
ATOM 4702 C C . ARG B 1 279 ? 15.844 -16.219 -12.43 1 93.56 279 ARG B C 1
ATOM 4704 O O . ARG B 1 279 ? 15.219 -15.258 -11.984 1 93.56 279 ARG B O 1
ATOM 4711 N N . CYS B 1 280 ? 16.844 -16.781 -11.82 1 92.5 280 CYS B N 1
ATOM 4712 C CA . CYS B 1 280 ? 17.328 -16.297 -10.539 1 92.5 280 CYS B CA 1
ATOM 4713 C C . CYS B 1 280 ? 18.359 -15.18 -10.734 1 92.5 280 CYS B C 1
ATOM 4715 O O . CYS B 1 280 ? 19.125 -15.195 -11.703 1 92.5 280 CYS B O 1
ATOM 4717 N N . SER B 1 281 ? 18.406 -14.266 -9.812 1 87.56 281 SER B N 1
ATOM 4718 C CA . SER B 1 281 ? 19.328 -13.141 -9.93 1 87.56 281 SER B CA 1
ATOM 4719 C C . SER B 1 281 ? 20.609 -13.383 -9.133 1 87.56 281 SER B C 1
ATOM 4721 O O . SER B 1 281 ? 21.438 -12.492 -9 1 87.56 281 SER B O 1
ATOM 4723 N N . CYS B 1 282 ? 20.734 -14.523 -8.602 1 89.38 282 CYS B N 1
ATOM 4724 C CA . CYS B 1 282 ? 21.953 -14.805 -7.828 1 89.38 282 CYS B CA 1
ATOM 4725 C C . CYS B 1 282 ? 23.172 -14.883 -8.734 1 89.38 282 CYS B C 1
ATOM 4727 O O . CYS B 1 282 ? 23.047 -15.195 -9.922 1 89.38 282 CYS B O 1
ATOM 4729 N N . SER B 1 283 ? 24.234 -14.43 -8.18 1 90.62 283 SER B N 1
ATOM 4730 C CA . SER B 1 283 ? 25.516 -14.523 -8.867 1 90.62 283 SER B CA 1
ATOM 4731 C C . SER B 1 283 ? 26.656 -14.789 -7.887 1 90.62 283 SER B C 1
ATOM 4733 O O . SER B 1 283 ? 26.5 -14.562 -6.684 1 90.62 283 SER B O 1
ATOM 4735 N N . ARG B 1 284 ? 27.688 -15.344 -8.484 1 91.56 284 ARG B N 1
ATOM 4736 C CA . ARG B 1 284 ? 28.844 -15.609 -7.645 1 91.56 284 ARG B CA 1
ATOM 4737 C C . ARG B 1 284 ? 29.312 -14.344 -6.941 1 91.56 284 ARG B C 1
ATOM 4739 O O . ARG B 1 284 ? 29.609 -14.359 -5.746 1 91.56 284 ARG B O 1
ATOM 4746 N N . ASP B 1 285 ? 29.312 -13.227 -7.684 1 90.44 285 ASP B N 1
ATOM 4747 C CA . ASP B 1 285 ? 29.75 -11.945 -7.133 1 90.44 285 ASP B CA 1
ATOM 4748 C C . ASP B 1 285 ? 28.844 -11.5 -5.992 1 90.44 285 ASP B C 1
ATOM 4750 O O . ASP B 1 285 ? 29.328 -11.031 -4.957 1 90.44 285 ASP B O 1
ATOM 4754 N N . LYS B 1 286 ? 27.547 -11.625 -6.211 1 87.81 286 LYS B N 1
ATOM 4755 C CA . LYS B 1 286 ? 26.609 -11.219 -5.176 1 87.81 286 LYS B CA 1
ATOM 4756 C C . LYS B 1 286 ? 26.766 -12.078 -3.922 1 87.81 286 LYS B C 1
ATOM 4758 O O . LYS B 1 286 ? 26.766 -11.555 -2.805 1 87.81 286 LYS B O 1
ATOM 4763 N N . ILE B 1 287 ? 26.906 -13.344 -4.141 1 88.38 287 ILE B N 1
ATOM 4764 C CA . ILE B 1 287 ? 27.047 -14.266 -3.018 1 88.38 287 ILE B CA 1
ATOM 4765 C C . ILE B 1 287 ? 28.375 -14 -2.299 1 88.38 287 ILE B C 1
ATOM 4767 O O . ILE B 1 287 ? 28.422 -14 -1.066 1 88.38 287 ILE B O 1
ATOM 4771 N N . LYS B 1 288 ? 29.391 -13.781 -3.02 1 89 288 LYS B N 1
ATOM 4772 C CA . LYS B 1 288 ? 30.688 -13.438 -2.436 1 89 288 LYS B CA 1
ATOM 4773 C C . LYS B 1 288 ? 30.578 -12.18 -1.579 1 89 288 LYS B C 1
ATOM 4775 O O . LYS B 1 288 ? 31.172 -12.109 -0.496 1 89 288 LYS B O 1
ATOM 4780 N N . GLY B 1 289 ? 29.859 -11.219 -2.062 1 87.44 289 GLY B N 1
ATOM 4781 C CA . GLY B 1 289 ? 29.641 -9.977 -1.328 1 87.44 289 GLY B CA 1
ATOM 4782 C C . GLY B 1 289 ? 29 -10.195 0.024 1 87.44 289 GLY B C 1
ATOM 4783 O O . GLY B 1 289 ? 29.391 -9.578 1.017 1 87.44 289 GLY B O 1
ATOM 4784 N N . VAL B 1 290 ? 28.062 -11.031 0.073 1 84.69 290 VAL B N 1
ATOM 4785 C CA . VAL B 1 290 ? 27.359 -11.328 1.316 1 84.69 290 VAL B CA 1
ATOM 4786 C C . VAL B 1 290 ? 28.297 -12.039 2.285 1 84.69 290 VAL B C 1
ATOM 4788 O O . VAL B 1 290 ? 28.328 -11.734 3.479 1 84.69 290 VAL B O 1
ATOM 4791 N N . LEU B 1 291 ? 29.156 -12.953 1.806 1 86 291 LEU B N 1
ATOM 4792 C CA . LEU B 1 291 ? 30.062 -13.75 2.629 1 86 291 LEU B CA 1
ATOM 4793 C C . LEU B 1 291 ? 31.172 -12.891 3.205 1 86 291 LEU B C 1
ATOM 4795 O O . LEU B 1 291 ? 31.688 -13.172 4.293 1 86 291 LEU B O 1
ATOM 4799 N N . LYS B 1 292 ? 31.453 -11.867 2.525 1 86 292 LYS B N 1
ATOM 4800 C CA . LYS B 1 292 ? 32.5 -10.961 2.996 1 86 292 LYS B CA 1
ATOM 4801 C C . LYS B 1 292 ? 32.031 -10.195 4.238 1 86 292 LYS B C 1
ATOM 4803 O O . LYS B 1 292 ? 32.875 -9.656 4.977 1 86 292 LYS B O 1
ATOM 4808 N N . GLY B 1 293 ? 30.719 -10.148 4.387 1 82.56 293 GLY B N 1
ATOM 4809 C CA . GLY B 1 293 ? 30.203 -9.484 5.578 1 82.56 293 GLY B CA 1
ATOM 4810 C C . GLY B 1 293 ? 30.297 -10.344 6.828 1 82.56 293 GLY B C 1
ATOM 4811 O O . GLY B 1 293 ? 30.141 -9.844 7.941 1 82.56 293 GLY B O 1
ATOM 4812 N N . PHE B 1 294 ? 30.688 -11.562 6.715 1 82.19 294 PHE B N 1
ATOM 4813 C CA . PHE B 1 294 ? 30.797 -12.477 7.844 1 82.19 294 PHE B CA 1
ATOM 4814 C C . PHE B 1 294 ? 32.188 -12.43 8.438 1 82.19 294 PHE B C 1
ATOM 4816 O O . PHE B 1 294 ? 33.156 -12.078 7.75 1 82.19 294 PHE B O 1
ATOM 4823 N N . SER B 1 295 ? 32.188 -12.688 9.734 1 83 295 SER B N 1
ATOM 4824 C CA . SER B 1 295 ? 33.5 -12.719 10.398 1 83 295 SER B CA 1
ATOM 4825 C C . SER B 1 295 ? 34.312 -13.906 9.93 1 83 295 SER B C 1
ATOM 4827 O O . SER B 1 295 ? 33.781 -14.867 9.383 1 83 295 SER B O 1
ATOM 4829 N N . ALA B 1 296 ? 35.625 -13.766 10.141 1 81.56 296 ALA B N 1
ATOM 4830 C CA . ALA B 1 296 ? 36.531 -14.852 9.797 1 81.56 296 ALA B CA 1
ATOM 4831 C C . ALA B 1 296 ? 36.188 -16.141 10.531 1 81.56 296 ALA B C 1
ATOM 4833 O O . ALA B 1 296 ? 36.25 -17.234 9.961 1 81.56 296 ALA B O 1
ATOM 4834 N N . GLU B 1 297 ? 35.719 -15.945 11.727 1 84.81 297 GLU B N 1
ATOM 4835 C CA . GLU B 1 297 ? 35.344 -17.094 12.531 1 84.81 297 GLU B CA 1
ATOM 4836 C C . GLU B 1 297 ? 34.094 -17.781 11.945 1 84.81 297 GLU B C 1
ATOM 4838 O O . GLU B 1 297 ? 34.031 -19 11.891 1 84.81 297 GLU B O 1
ATOM 4843 N N . GLU B 1 298 ? 33.188 -16.984 11.445 1 82.5 298 GLU B N 1
ATOM 4844 C CA . GLU B 1 298 ? 31.953 -17.516 10.852 1 82.5 298 GLU B CA 1
ATOM 4845 C C . GLU B 1 298 ? 32.25 -18.25 9.539 1 82.5 298 GLU B C 1
ATOM 4847 O O . GLU B 1 298 ? 31.656 -19.281 9.258 1 82.5 298 GLU B O 1
ATOM 4852 N N . ILE B 1 299 ? 33.219 -17.797 8.883 1 83.56 299 ILE B N 1
ATOM 4853 C CA . ILE B 1 299 ? 33.562 -18.391 7.602 1 83.56 299 ILE B CA 1
ATOM 4854 C C . ILE B 1 299 ? 34.281 -19.719 7.844 1 83.56 299 ILE B C 1
ATOM 4856 O O . ILE B 1 299 ? 34.031 -20.703 7.16 1 83.56 299 ILE B O 1
ATOM 4860 N N . GLU B 1 300 ? 35.156 -19.688 8.797 1 82.44 300 GLU B N 1
ATOM 4861 C CA . GLU B 1 300 ? 35.875 -20.906 9.141 1 82.44 300 GLU B CA 1
ATOM 4862 C C . GLU B 1 300 ? 34.938 -22.016 9.594 1 82.44 300 GLU B C 1
ATOM 4864 O O . GLU B 1 300 ? 35.125 -23.188 9.266 1 82.44 300 GLU B O 1
ATOM 4869 N N . ALA B 1 301 ? 33.969 -21.531 10.32 1 84.19 301 ALA B N 1
ATOM 4870 C CA . ALA B 1 301 ? 33 -22.484 10.836 1 84.19 301 ALA B CA 1
ATOM 4871 C C . ALA B 1 301 ? 32.156 -23.078 9.703 1 84.19 301 ALA B C 1
ATOM 4873 O O . ALA B 1 301 ? 31.578 -24.172 9.844 1 84.19 301 ALA B O 1
ATOM 4874 N N . SER B 1 302 ? 32.156 -22.391 8.617 1 81.94 302 SER B N 1
ATOM 4875 C CA . SER B 1 302 ? 31.344 -22.812 7.492 1 81.94 302 SER B CA 1
ATOM 4876 C C . SER B 1 302 ? 32.156 -23.594 6.469 1 81.94 302 SER B C 1
ATOM 4878 O O . SER B 1 302 ? 31.625 -24.031 5.441 1 81.94 302 SER B O 1
ATOM 4880 N N . GLU B 1 303 ? 33.438 -23.734 6.793 1 84.56 303 GLU B N 1
ATOM 4881 C CA . GLU B 1 303 ? 34.312 -24.438 5.883 1 84.56 303 GLU B CA 1
ATOM 4882 C C . GLU B 1 303 ? 34.156 -25.953 6.02 1 84.56 303 GLU B C 1
ATOM 4884 O O . GLU B 1 303 ? 34.094 -26.484 7.133 1 84.56 303 GLU B O 1
ATOM 4889 N N . GLU B 1 304 ? 33.781 -26.562 4.926 1 81.56 304 GLU B N 1
ATOM 4890 C CA . GLU B 1 304 ? 33.781 -28.031 4.812 1 81.56 304 GLU B CA 1
ATOM 4891 C C . GLU B 1 304 ? 34.688 -28.5 3.691 1 81.56 304 GLU B C 1
ATOM 4893 O O . GLU B 1 304 ? 34.5 -28.125 2.531 1 81.56 304 GLU B O 1
ATOM 4898 N N . ASP B 1 305 ? 35.625 -29.391 4.031 1 86.06 305 ASP B N 1
ATOM 4899 C CA . ASP B 1 305 ? 36.594 -29.938 3.082 1 86.06 305 ASP B CA 1
ATOM 4900 C C . ASP B 1 305 ? 37.375 -28.812 2.387 1 86.06 305 ASP B C 1
ATOM 4902 O O . ASP B 1 305 ? 37.562 -28.844 1.168 1 86.06 305 ASP B O 1
ATOM 4906 N N . GLY B 1 306 ? 37.594 -27.812 3.105 1 85.19 306 GLY B N 1
ATOM 4907 C CA . GLY B 1 306 ? 38.469 -26.734 2.619 1 85.19 306 GLY B CA 1
ATOM 4908 C C . GLY B 1 306 ? 37.719 -25.734 1.763 1 85.19 306 GLY B C 1
ATOM 4909 O O . GLY B 1 306 ? 38.344 -24.859 1.139 1 85.19 306 GLY B O 1
ATOM 4910 N N . GLU B 1 307 ? 36.438 -25.891 1.653 1 91.19 307 GLU B N 1
ATOM 4911 C CA . GLU B 1 307 ? 35.656 -24.953 0.842 1 91.19 307 GLU B CA 1
ATOM 4912 C C . GLU B 1 307 ? 34.406 -24.484 1.585 1 91.19 307 GLU B C 1
ATOM 4914 O O . GLU B 1 307 ? 33.938 -25.141 2.516 1 91.19 307 GLU B O 1
ATOM 4919 N N . VAL B 1 308 ? 34.062 -23.297 1.23 1 90.25 308 VAL B N 1
ATOM 4920 C CA . VAL B 1 308 ? 32.781 -22.781 1.693 1 90.25 308 VAL B CA 1
ATOM 4921 C C . VAL B 1 308 ? 31.75 -22.875 0.575 1 90.25 308 VAL B C 1
ATOM 4923 O O . VAL B 1 308 ? 31.938 -22.344 -0.516 1 90.25 308 VAL B O 1
ATOM 4926 N N . ALA B 1 309 ? 30.781 -23.656 0.847 1 90.56 309 ALA B N 1
ATOM 4927 C CA . ALA B 1 309 ? 29.734 -23.844 -0.16 1 90.56 309 ALA B CA 1
ATOM 4928 C C . ALA B 1 309 ? 28.422 -23.203 0.286 1 90.56 309 ALA B C 1
ATOM 4930 O O . ALA B 1 309 ? 27.984 -23.391 1.424 1 90.56 309 ALA B O 1
ATOM 4931 N N . VAL B 1 310 ? 27.859 -22.375 -0.612 1 88.94 310 VAL B N 1
ATOM 4932 C CA . VAL B 1 310 ? 26.562 -21.75 -0.353 1 88.94 310 VAL B CA 1
ATOM 4933 C C . VAL B 1 310 ? 25.578 -22.125 -1.457 1 88.94 310 VAL B C 1
ATOM 4935 O O . VAL B 1 310 ? 25.891 -21.984 -2.645 1 88.94 310 VAL B O 1
ATOM 4938 N N . THR B 1 311 ? 24.469 -22.641 -1.102 1 90.19 311 THR B N 1
ATOM 4939 C CA . THR B 1 311 ? 23.422 -23 -2.059 1 90.19 311 THR B CA 1
ATOM 4940 C C . THR B 1 311 ? 22.281 -21.969 -2.033 1 90.19 311 THR B C 1
ATOM 4942 O O . THR B 1 311 ? 21.75 -21.672 -0.969 1 90.19 311 THR B O 1
ATOM 4945 N N . CYS B 1 312 ? 21.969 -21.438 -3.174 1 90.62 312 CYS B N 1
ATOM 4946 C CA . CYS B 1 312 ? 20.891 -20.469 -3.277 1 90.62 312 CYS B CA 1
ATOM 4947 C C . CYS B 1 312 ? 19.547 -21.109 -2.938 1 90.62 312 CYS B C 1
ATOM 4949 O O . CYS B 1 312 ? 19.172 -22.125 -3.525 1 90.62 312 CYS B O 1
ATOM 4951 N N . GLU B 1 313 ? 18.812 -20.516 -2.135 1 86.19 313 GLU B N 1
ATOM 4952 C CA . GLU B 1 313 ? 17.547 -21.062 -1.692 1 86.19 313 GLU B CA 1
ATOM 4953 C C . GLU B 1 313 ? 16.5 -20.984 -2.799 1 86.19 313 GLU B C 1
ATOM 4955 O O . GLU B 1 313 ? 15.508 -21.719 -2.781 1 86.19 313 GLU B O 1
ATOM 4960 N N . PHE B 1 314 ? 16.766 -20.188 -3.77 1 88.44 314 PHE B N 1
ATOM 4961 C CA . PHE B 1 314 ? 15.797 -20.016 -4.84 1 88.44 314 PHE B CA 1
ATOM 4962 C C . PHE B 1 314 ? 16.062 -21 -5.973 1 88.44 314 PHE B C 1
ATOM 4964 O O . PHE B 1 314 ? 15.18 -21.797 -6.336 1 88.44 314 PHE B O 1
ATOM 4971 N N . CYS B 1 315 ? 17.281 -20.969 -6.5 1 91.81 315 CYS B N 1
ATOM 4972 C CA . CYS B 1 315 ? 17.547 -21.734 -7.715 1 91.81 315 CYS B CA 1
ATOM 4973 C C . CYS B 1 315 ? 18.328 -23 -7.406 1 91.81 315 CYS B C 1
ATOM 4975 O O . CYS B 1 315 ? 18.578 -23.812 -8.297 1 91.81 315 CYS B O 1
ATOM 4977 N N . SER B 1 316 ? 18.781 -23.172 -6.203 1 89.62 316 SER B N 1
ATOM 4978 C CA . SER B 1 316 ? 19.484 -24.359 -5.711 1 89.62 316 SER B CA 1
ATOM 4979 C C . SER B 1 316 ? 20.859 -24.5 -6.348 1 89.62 316 SER B C 1
ATOM 4981 O O . SER B 1 316 ? 21.453 -25.578 -6.32 1 89.62 316 SER B O 1
ATOM 4983 N N . THR B 1 317 ? 21.297 -23.422 -6.98 1 89.88 317 THR B N 1
ATOM 4984 C CA . THR B 1 317 ? 22.672 -23.438 -7.469 1 89.88 317 THR B CA 1
ATOM 4985 C C . THR B 1 317 ? 23.656 -23.359 -6.309 1 89.88 317 THR B C 1
ATOM 4987 O O . THR B 1 317 ? 23.469 -22.562 -5.387 1 89.88 317 THR B O 1
ATOM 4990 N N . THR B 1 318 ? 24.625 -24.156 -6.25 1 92.25 318 THR B N 1
ATOM 4991 C CA . THR B 1 318 ? 25.641 -24.156 -5.207 1 92.25 318 THR B CA 1
ATOM 4992 C C . THR B 1 318 ? 26.891 -23.438 -5.688 1 92.25 318 THR B C 1
ATOM 4994 O O . THR B 1 318 ? 27.438 -23.766 -6.742 1 92.25 318 THR B O 1
ATOM 4997 N N . TYR B 1 319 ? 27.25 -22.422 -4.926 1 91 319 TYR B N 1
ATOM 4998 C CA . TYR B 1 319 ? 28.484 -21.703 -5.176 1 91 319 TYR B CA 1
ATOM 4999 C C . TYR B 1 319 ? 29.578 -22.125 -4.199 1 91 319 TYR B C 1
ATOM 5001 O O . TYR B 1 319 ? 29.344 -22.219 -2.994 1 91 319 TYR B O 1
ATOM 5009 N N . ARG B 1 320 ? 30.672 -22.359 -4.719 1 93.06 320 ARG B N 1
ATOM 5010 C CA . ARG B 1 320 ? 31.797 -22.797 -3.902 1 93.06 320 ARG B CA 1
ATOM 5011 C C . ARG B 1 320 ? 32.938 -21.781 -3.93 1 93.06 320 ARG B C 1
ATOM 5013 O O . ARG B 1 320 ? 33.25 -21.234 -4.984 1 93.06 320 ARG B O 1
ATOM 5020 N N . PHE B 1 321 ? 33.438 -21.594 -2.721 1 91.31 321 PHE B N 1
ATOM 5021 C CA . PHE B 1 321 ? 34.5 -20.594 -2.572 1 91.31 321 PHE B CA 1
ATOM 5022 C C . PHE B 1 321 ? 35.688 -21.172 -1.785 1 91.31 321 PHE B C 1
ATOM 5024 O O . PHE B 1 321 ? 35.5 -21.906 -0.821 1 91.31 321 PHE B O 1
ATOM 5031 N N . ASP B 1 322 ? 36.812 -20.703 -2.279 1 90 322 ASP B N 1
ATOM 5032 C CA . ASP B 1 322 ? 38 -20.891 -1.442 1 90 322 ASP B CA 1
ATOM 5033 C C . ASP B 1 322 ? 38.031 -19.875 -0.305 1 90 322 ASP B C 1
ATOM 5035 O O . ASP B 1 322 ? 37.844 -18.688 -0.528 1 90 322 ASP B O 1
ATOM 5039 N N . PRO B 1 323 ? 38.25 -20.469 0.849 1 85.56 323 PRO B N 1
ATOM 5040 C CA . PRO B 1 323 ? 38.312 -19.531 1.978 1 85.56 323 PRO B CA 1
ATOM 5041 C C . PRO B 1 323 ? 39.219 -18.344 1.721 1 85.56 323 PRO B C 1
ATOM 5043 O O . PRO B 1 323 ? 38.969 -17.25 2.229 1 85.56 323 PRO B O 1
ATOM 5046 N N . SER B 1 324 ? 40.219 -18.5 1.005 1 84.88 324 SER B N 1
ATOM 5047 C CA . SER B 1 324 ? 41.156 -17.422 0.711 1 84.88 324 SER B CA 1
ATOM 5048 C C . SER B 1 324 ? 40.5 -16.312 -0.105 1 84.88 324 SER B C 1
ATOM 5050 O O . SER B 1 324 ? 40.938 -15.164 -0.059 1 84.88 324 SER B O 1
ATOM 5052 N N . GLU B 1 325 ? 39.406 -16.656 -0.816 1 86.44 325 GLU B N 1
ATOM 5053 C CA . GLU B 1 325 ? 38.688 -15.688 -1.633 1 86.44 325 GLU B CA 1
ATOM 5054 C C . GLU B 1 325 ? 37.844 -14.75 -0.766 1 86.44 325 GLU B C 1
ATOM 5056 O O . GLU B 1 325 ? 37.438 -13.68 -1.217 1 86.44 325 GLU B O 1
ATOM 5061 N N . LEU B 1 326 ? 37.531 -15.227 0.379 1 84.81 326 LEU B N 1
ATOM 5062 C CA . LEU B 1 326 ? 36.594 -14.508 1.229 1 84.81 326 LEU B CA 1
ATOM 5063 C C . LEU B 1 326 ? 37.312 -13.672 2.273 1 84.81 326 LEU B C 1
ATOM 5065 O O . LEU B 1 326 ? 36.719 -12.891 2.992 1 84.81 326 LEU B O 1
ATOM 5069 N N . LYS B 1 327 ? 38.625 -13.938 2.533 1 72.25 327 LYS B N 1
ATOM 5070 C CA . LYS B 1 327 ? 39.406 -13.195 3.51 1 72.25 327 LYS B CA 1
ATOM 5071 C C . LYS B 1 327 ? 39.688 -11.781 3.016 1 72.25 327 LYS B C 1
ATOM 5073 O O . LYS B 1 327 ? 39.969 -11.57 1.827 1 72.25 327 LYS B O 1
ATOM 5078 N N . THR B 1 328 ? 38.969 -10.836 3.555 1 59.25 328 THR B N 1
ATOM 5079 C CA . THR B 1 328 ? 39.344 -9.445 3.309 1 59.25 328 THR B CA 1
ATOM 5080 C C . THR B 1 328 ? 40.844 -9.227 3.531 1 59.25 328 THR B C 1
ATOM 5082 O O . THR B 1 328 ? 41.406 -9.75 4.488 1 59.25 328 THR B O 1
ATOM 5085 N N . GLU B 1 329 ? 41.625 -8.922 2.492 1 45 329 GLU B N 1
ATOM 5086 C CA . GLU B 1 329 ? 42.969 -8.414 2.785 1 45 329 GLU B CA 1
ATOM 5087 C C . GLU B 1 329 ? 42.938 -7.418 3.939 1 45 329 GLU B C 1
ATOM 5089 O O . GLU B 1 329 ? 42.156 -6.453 3.918 1 45 329 GLU B O 1
ATOM 5094 N N . ALA B 1 330 ? 43.344 -7.812 5.051 1 34.72 330 ALA B N 1
ATOM 5095 C CA . ALA B 1 330 ? 43.75 -6.852 6.066 1 34.72 330 ALA B CA 1
ATOM 5096 C C . ALA B 1 330 ? 44.844 -5.918 5.531 1 34.72 330 ALA B C 1
ATOM 5098 O O . ALA B 1 330 ? 45.75 -6.359 4.852 1 34.72 330 ALA B O 1
#

Secondary structure (DSSP, 8-state):
-----EEGGGPPP--TTEEEEEEEGGGTEEEEEEEE-HHHHHHHHTTT--HHHHHHHHHHHHHHHHHHTT-SSSSEEEEEEEESSSEEEEEEEEETTTEEEEEEEE-HHHHHHHHHHT--SHHHHH-SEEEEEEEE--TTS--EEEEEEE-S--HHHHHHHHIIIII---EEEEEEEEEEEEE-TTS-EEEEEEEEEEEEEE--SSGGGGPPPP---SS--TT----PPPHHHHHHHHHHHT--HHHHH-TTT-HHHHHHHHHGGGTEEE---EE-EE-----HHHHHHHHTTS-HHHHHHTEETTEEEEE-TTT-PEEEE-HHHHS---/-----EEGGGPPP--TTEEEEEEEGGGTEEEEEEEE-HHHHHHHHTTT--HHHHHHHHHHHHHHHHHHTT-SSSSEEEEEEEESSSEEEEEEEEETTTEEEEEEEE-HHHHHHHHHHT--SHHHHH-SEEEEEEEE--TTS--EEEEEEE-S--HHHHHHHHIIIII---EEEEEEEEEEEEE-TTS-EEEEEEEEEEEEEE--SSGGGGPPPP---SS--S-----PPPHHHHHHHHHHHT--HHHHH-TTT-HHHHHHHHHGGGTEEE---EE-EE-----HHHHHHHHTTS-HHHHHHTEETTEEEEE-TTT-PEEEE-HHHHS---

InterPro domains:
  IPR000397 Heat shock protein Hsp33 [PF01430] (17-322)
  IPR000397 Heat shock protein Hsp33 [PIRSF005261] (18-328)
  IPR000397 Heat shock protein Hsp33 [PTHR30111] (13-327)
  IPR000397 Heat shock protein Hsp33 [cd00498] (19-322)
  IPR016153 Heat shock protein Hsp33, N-terminal [G3DSA:3.55.30.10] (13-204)
  IPR016153 Heat shock protein Hsp33, N-terminal [SSF64397] (16-284)
  IPR016154 Heat shock protein Hsp33, C-terminal [G3DSA:3.90.1280.10] (280-330)
  IPR016154 Heat shock protein Hsp33, C-terminal [SSF118352] (275-327)
  IPR023212 Heat shock protein Hsp33, helix hairpin bin domain superfamily [G3DSA:1.10.287.480] (226-276)

Sequence (660 aa):
MAESAASLGQFDFAGDDHVVPFQVDGLDVRGRAVQLGPMLDAILERHHYPAPVARLLAEAIVLTVLLGTSLKFDGKFMVQTKGDGPVDLLVADFSTPENVRAYARFNEEALAKAIAAGETEPEQLLGKGVLAFTIDQGQYSQPYQGIVELDGTSLEEIAGVYFRQSEQIPTRVRLGAAELFDRDEAGKPRHRWRAGGLIAQFLPQASERMRQPDLHGGDGDPGVHDHADDDAWAEARSLVETIDADELTDPLVGTERLLFRLFHERGVRAFPPQAVFDRCSCSRDKIKGVLKGFSAEEIEASEEDGEVAVTCEFCSTTYRFDPSELKTEAMAESAASLGQFDFAGDDHVVPFQVDGLDVRGRAVQLGPMLDAILERHHYPAPVARLLAEAIVLTVLLGTSLKFDGKFMVQTKGDGPVDLLVADFSTPENVRAYARFNEEALAKAIAAGETEPEQLLGKGVLAFTIDQGQYSQPYQGIVELDGTSLEEIAGVYFRQSEQIPTRVRLGAAELFDRDEAGKPRHRWRAGGLIAQFLPQASERMRQPDLHGGDGDPGVHDHADDDAWAEARSLVETIDADELTDPLVGTERLLFRLFHERGVRAFPPQAVFDRCSCSRDKIKGVLKGFSAEEIEASEEDGEVAVTCEFCSTTYRFDPSELKTEA